Protein 1XWA (pdb70)

Organism: Drosophila melanogaster (NCBI:txid7227)

GO terms:
  GO:0005634 nucleus (C, IDA)
  GO:0015038 glutathione disulfide oxidoreductase activity (F, IDA)
  GO:0006979 response to oxidative stress (P, IMP)
  GO:0008340 determination of adult lifespan (P, IMP)
  GO:0045454 cell redox homeostasis (P, IDA)
  GO:0015036 disulfide oxidoreductase activity (F, IDA)

Structure (mmCIF, N/CA/C/O backbone):
data_1XWA
#
_entry.id   1XWA
#
_cell.length_a   92.544
_cell.length_b   92.544
_cell.length_c   97.624
_cell.angle_alpha   90.00
_cell.angle_beta   90.00
_cell.angle_gamma   90.00
#
_symmetry.space_group_name_H-M   'P 41 21 2'
#
loop_
_entity.id
_entity.type
_entity.pdbx_description
1 polymer thioredoxin
2 non-polymer 'CADMIUM ION'
3 non-polymer 'CHLORIDE ION'
4 water water
#
loop_
_atom_site.group_PDB
_atom_site.id
_atom_site.type_symbol
_atom_site.label_atom_id
_atom_site.label_alt_id
_atom_site.label_comp_id
_atom_site.label_asym_id
_atom_site.label_entity_id
_atom_site.label_seq_id
_atom_site.pdbx_PDB_ins_code
_atom_site.Cartn_x
_atom_site.Cartn_y
_atom_site.Cartn_z
_atom_site.occupancy
_atom_site.B_iso_or_equiv
_atom_site.auth_seq_id
_atom_site.auth_comp_id
_atom_site.auth_asym_id
_atom_site.auth_atom_id
_atom_site.pdbx_PDB_model_num
ATOM 1 N N . ALA A 1 1 ? 57.266 4.675 43.045 1.00 67.51 -4 ALA A N 1
ATOM 2 C CA . ALA A 1 1 ? 58.625 4.097 43.247 1.00 66.80 -4 ALA A CA 1
ATOM 3 C C . ALA A 1 1 ? 59.486 4.261 42.007 1.00 67.74 -4 ALA A C 1
ATOM 4 O O . ALA A 1 1 ? 59.131 5.008 41.089 1.00 66.45 -4 ALA A O 1
ATOM 6 N N . ALA A 1 2 ? 60.612 3.548 41.980 1.00 68.24 -3 ALA A N 1
ATOM 7 C CA . ALA A 1 2 ? 61.536 3.638 40.860 1.00 68.05 -3 ALA A CA 1
ATOM 8 C C . ALA A 1 2 ? 61.835 5.122 40.732 1.00 68.02 -3 ALA A C 1
ATOM 9 O O . ALA A 1 2 ? 61.816 5.692 39.640 1.00 67.98 -3 ALA A O 1
ATOM 11 N N . ALA A 1 3 ? 62.103 5.724 41.888 1.00 68.51 -2 ALA A N 1
ATOM 12 C CA . ALA A 1 3 ? 62.371 7.147 42.034 1.00 68.20 -2 ALA A CA 1
ATOM 13 C C . ALA A 1 3 ? 63.329 7.792 41.050 1.00 68.48 -2 ALA A C 1
ATOM 14 O O . ALA A 1 3 ? 63.907 7.138 40.179 1.00 68.96 -2 ALA A O 1
ATOM 16 N N . ALA A 1 4 ? 63.493 9.099 41.241 1.00 69.10 -1 ALA A N 1
ATOM 17 C CA . ALA A 1 4 ? 64.340 9.945 40.412 1.00 69.02 -1 ALA A CA 1
ATOM 18 C C . ALA A 1 4 ? 63.506 10.376 39.221 1.00 68.50 -1 ALA A C 1
ATOM 19 O O . ALA A 1 4 ? 62.776 11.369 39.286 1.00 68.52 -1 ALA A O 1
ATOM 21 N N . ALA A 1 5 ? 63.616 9.591 38.154 1.00 68.05 0 ALA A N 1
ATOM 22 C CA . ALA A 1 5 ? 62.921 9.803 36.892 1.00 67.32 0 ALA A CA 1
ATOM 23 C C . ALA A 1 5 ? 63.944 9.770 35.770 1.00 66.59 0 ALA A C 1
ATOM 24 O O . ALA A 1 5 ? 64.997 10.408 35.858 1.00 68.43 0 ALA A O 1
ATOM 26 N N . MET A 1 6 ? 63.651 8.985 34.739 1.00 64.28 1 MET A N 1
ATOM 27 C CA . MET A 1 6 ? 64.505 8.921 33.565 1.00 61.59 1 MET A CA 1
ATOM 28 C C . MET A 1 6 ? 63.689 9.742 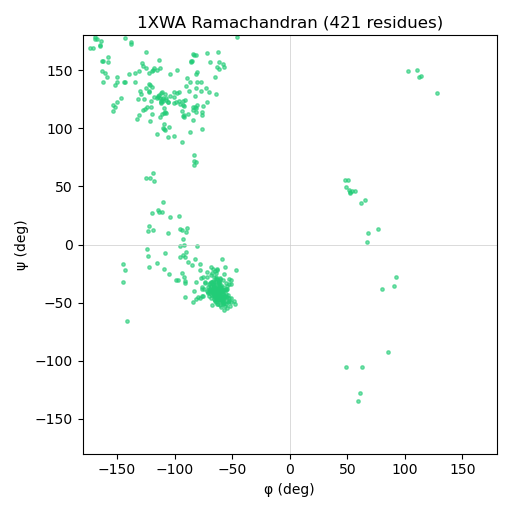32.585 1.00 57.65 1 MET A C 1
ATOM 29 O O . MET A 1 6 ? 63.792 9.593 31.368 1.00 59.70 1 MET A O 1
ATOM 34 N N . VAL A 1 7 ? 62.855 10.604 33.159 1.00 52.04 2 VAL A N 1
ATOM 35 C CA . VAL A 1 7 ? 61.981 11.488 32.410 1.00 48.48 2 VAL A CA 1
ATOM 36 C C . VAL A 1 7 ? 62.724 12.770 32.061 1.00 46.66 2 VAL A C 1
ATOM 37 O O . VAL A 1 7 ? 62.796 13.691 32.865 1.00 47.01 2 VAL A O 1
ATOM 41 N N . TYR A 1 8 ? 63.274 12.831 30.858 1.00 45.46 3 TYR A N 1
ATOM 42 C CA . TYR A 1 8 ? 64.004 14.016 30.436 1.00 44.99 3 TYR A CA 1
ATOM 43 C C . TYR A 1 8 ? 63.057 15.035 29.810 1.00 44.38 3 TYR A C 1
ATOM 44 O O . TYR A 1 8 ? 62.224 14.677 28.972 1.00 42.32 3 TYR A O 1
ATOM 53 N N . GLN A 1 9 ? 63.159 16.298 30.227 1.00 43.21 4 GLN A N 1
ATOM 54 C CA . GLN A 1 9 ? 62.303 17.334 29.651 1.00 45.60 4 GLN A CA 1
ATOM 55 C C . GLN A 1 9 ? 63.015 18.019 28.485 1.00 45.48 4 GLN A C 1
ATOM 56 O O . GLN A 1 9 ? 64.031 18.683 28.685 1.00 46.39 4 GLN A O 1
ATOM 62 N N . VAL A 1 10 ? 62.482 17.867 27.274 1.00 45.21 5 VAL A N 1
ATOM 63 C CA . VAL A 1 10 ? 63.101 18.479 26.101 1.00 47.41 5 VAL A CA 1
ATOM 64 C C . VAL A 1 10 ? 63.055 20.003 26.171 1.00 49.68 5 VAL A C 1
ATOM 65 O O . VAL A 1 10 ? 62.086 20.589 26.665 1.00 48.23 5 VAL A O 1
ATOM 69 N N . LYS A 1 11 ? 64.109 20.642 25.671 1.00 51.74 6 LYS A N 1
ATOM 70 C CA . LYS A 1 11 ? 64.197 22.098 25.696 1.00 53.60 6 LYS A CA 1
ATOM 71 C C . LYS A 1 11 ? 63.651 22.783 24.451 1.00 53.82 6 LYS A C 1
ATOM 72 O O . LYS A 1 11 ? 63.192 23.922 24.521 1.00 53.89 6 LYS A O 1
ATOM 78 N N . ASP A 1 12 ? 63.705 22.097 23.315 1.00 54.78 7 ASP A N 1
ATOM 79 C CA . ASP A 1 12 ? 63.229 22.670 22.061 1.00 57.29 7 ASP A CA 1
ATOM 80 C C . ASP A 1 12 ? 63.032 21.561 21.045 1.00 57.77 7 ASP A C 1
ATOM 81 O O . ASP A 1 12 ? 63.376 20.409 21.308 1.00 58.63 7 ASP A O 1
ATOM 86 N N . LYS A 1 13 ? 62.507 21.918 19.875 1.00 58.61 8 LYS A N 1
ATOM 87 C CA . LYS A 1 13 ? 62.260 20.943 18.818 1.00 59.48 8 LYS A CA 1
ATOM 88 C C . LYS A 1 13 ? 63.545 20.276 18.342 1.00 58.29 8 LYS A C 1
ATOM 89 O O . LYS A 1 13 ? 63.558 19.077 18.064 1.00 58.05 8 LYS A O 1
ATOM 95 N N . ALA A 1 14 ? 64.627 21.044 18.251 1.00 57.44 9 ALA A N 1
ATOM 96 C CA . ALA A 1 14 ? 65.903 20.479 17.822 1.00 56.38 9 ALA A CA 1
ATOM 97 C C . ALA A 1 14 ? 66.359 19.487 18.884 1.00 55.12 9 ALA A C 1
ATOM 98 O O . ALA A 1 14 ? 66.836 18.396 18.569 1.00 55.94 9 ALA A O 1
ATOM 100 N N . ASP A 1 15 ? 66.202 19.874 20.146 1.00 53.20 10 ASP A N 1
ATOM 101 C CA . ASP A 1 15 ? 66.582 19.017 21.267 1.00 51.23 10 ASP A CA 1
ATOM 102 C C . ASP A 1 15 ? 65.744 17.732 21.245 1.00 50.05 10 ASP A C 1
ATOM 103 O O . ASP A 1 15 ? 66.249 16.639 21.525 1.00 48.76 10 ASP A O 1
ATOM 108 N N . LEU A 1 16 ? 64.467 17.861 20.898 1.00 50.16 11 LEU A N 1
ATOM 109 C CA . LEU A 1 16 ? 63.592 16.698 20.815 1.00 50.29 11 LEU A CA 1
ATOM 110 C C . LEU A 1 16 ? 64.108 15.784 19.705 1.00 52.24 11 LEU A C 1
ATOM 111 O O . LEU A 1 16 ? 64.269 14.577 19.903 1.00 51.69 11 LEU A O 1
ATOM 116 N N . ASP A 1 17 ? 64.371 16.368 18.538 1.00 54.93 12 ASP A N 1
ATOM 117 C CA . ASP A 1 17 ? 64.878 15.602 17.404 1.00 56.52 12 ASP A CA 1
ATOM 118 C C . ASP A 1 17 ? 66.121 14.816 17.808 1.00 55.50 12 ASP A C 1
ATOM 119 O O . ASP A 1 17 ? 66.257 13.639 17.472 1.00 56.54 12 ASP A O 1
ATOM 124 N N . GLY A 1 18 ? 67.020 15.464 18.542 1.00 54.15 13 GLY A N 1
ATOM 125 C CA . GLY A 1 18 ? 68.231 14.792 18.981 1.00 53.14 13 GLY A CA 1
ATOM 126 C C . GLY A 1 18 ? 67.938 13.693 19.984 1.00 53.00 13 GLY A C 1
ATOM 127 O O . GLY A 1 18 ? 68.635 12.677 20.042 1.00 52.50 13 GLY A O 1
ATOM 128 N N . GLN A 1 19 ? 66.896 13.901 20.780 1.00 51.90 14 GLN A N 1
ATOM 129 C CA . GLN A 1 19 ? 66.496 12.931 21.788 1.00 49.61 14 GLN A CA 1
ATOM 130 C C . GLN A 1 19 ? 65.930 11.692 21.101 1.00 47.59 14 GLN A C 1
ATOM 131 O O . GLN A 1 19 ? 66.186 10.557 21.515 1.00 46.38 14 GLN A O 1
ATOM 137 N N . LEU A 1 20 ? 65.158 11.915 20.045 1.00 46.27 15 LEU A N 1
ATOM 138 C CA . LEU A 1 20 ? 64.556 10.819 19.307 1.00 47.14 15 LEU A CA 1
ATOM 139 C C . LEU A 1 20 ? 65.625 9.928 18.676 1.00 49.11 15 LEU A C 1
ATOM 140 O O . LEU A 1 20 ? 65.536 8.696 18.742 1.00 48.74 15 LEU A O 1
ATOM 145 N N . THR A 1 21 ? 66.642 10.537 18.076 1.00 49.32 16 THR A N 1
ATOM 146 C CA . THR A 1 21 ? 67.698 9.748 17.455 1.00 51.13 16 THR A CA 1
ATOM 147 C C . THR A 1 21 ? 68.419 8.919 18.514 1.00 52.31 16 THR A C 1
ATOM 148 O O . THR A 1 21 ? 68.713 7.744 18.290 1.00 53.02 16 THR A O 1
ATOM 152 N N . LYS A 1 22 ? 68.690 9.518 19.673 1.00 52.41 17 LYS A N 1
ATOM 153 C CA . LYS A 1 22 ? 69.366 8.789 20.740 1.00 53.19 17 LYS A CA 1
ATOM 154 C C . LYS A 1 22 ? 68.516 7.620 21.219 1.00 52.22 17 LYS A C 1
ATOM 155 O O . LYS A 1 22 ? 69.049 6.605 21.670 1.00 49.66 17 LYS A O 1
ATOM 161 N N . ALA A 1 23 ? 67.196 7.772 21.123 1.00 51.58 18 ALA A N 1
ATOM 162 C CA . ALA A 1 23 ? 66.267 6.727 21.544 1.00 52.37 18 ALA A CA 1
ATOM 163 C C . ALA A 1 23 ? 66.463 5.495 20.670 1.00 53.94 18 ALA A C 1
ATOM 164 O O . ALA A 1 23 ? 66.150 4.375 21.076 1.00 53.70 18 ALA A O 1
ATOM 166 N N . SER A 1 24 ? 66.975 5.722 19.463 1.00 55.95 19 SER A N 1
ATOM 167 C CA . SER A 1 24 ? 67.253 4.652 18.513 1.00 57.41 19 SER A CA 1
ATOM 168 C C . SER A 1 24 ? 66.011 3.892 18.075 1.00 56.00 19 SER A C 1
ATOM 169 O O . SER A 1 24 ? 65.220 4.391 17.279 1.00 56.78 19 SER A O 1
ATOM 172 N N . GLY A 1 25 ? 65.850 2.678 18.590 1.00 54.85 20 GLY A N 1
ATOM 173 C CA . GLY A 1 25 ? 64.696 1.878 18.227 1.00 52.46 20 GLY A CA 1
ATOM 174 C C . GLY A 1 25 ? 63.691 1.760 19.356 1.00 50.62 20 GLY A C 1
ATOM 175 O O . GLY A 1 25 ? 62.596 1.232 19.160 1.00 49.00 20 GLY A O 1
ATOM 176 N N . LYS A 1 26 ? 64.067 2.258 20.533 1.00 47.62 21 LYS A N 1
ATOM 177 C CA . LYS A 1 26 ? 63.215 2.212 21.718 1.00 43.79 21 LYS A CA 1
ATOM 178 C C . LYS A 1 26 ? 61.896 2.966 21.551 1.00 40.15 21 LYS A C 1
ATOM 179 O O . LYS A 1 26 ? 61.800 3.926 20.790 1.00 37.94 21 LYS A O 1
ATOM 185 N N . LEU A 1 27 ? 60.875 2.514 22.270 1.00 37.10 22 LEU A N 1
ATOM 186 C CA . LEU A 1 27 ? 59.577 3.173 22.219 1.00 35.16 22 LEU A CA 1
ATOM 187 C C . LEU A 1 27 ? 59.742 4.512 22.931 1.00 35.02 22 LEU A C 1
ATOM 188 O O . LEU A 1 27 ? 60.302 4.566 24.030 1.00 36.55 22 LEU A O 1
ATOM 193 N N . VAL A 1 28 ? 59.279 5.586 22.299 1.00 32.56 23 VAL A N 1
ATOM 194 C CA . VAL A 1 28 ? 59.369 6.908 22.897 1.00 32.89 23 VAL A CA 1
ATOM 195 C C . VAL A 1 28 ? 57.983 7.375 23.338 1.00 30.44 23 VAL A C 1
ATOM 196 O O . VAL A 1 28 ? 57.020 7.290 22.589 1.00 28.98 23 VAL A O 1
ATOM 200 N N . VAL A 1 29 ? 57.881 7.827 24.580 1.00 27.93 24 VAL A N 1
ATOM 201 C CA . VAL A 1 29 ? 56.608 8.323 25.093 1.00 27.78 24 VAL A CA 1
ATOM 202 C C . VAL A 1 29 ? 56.748 9.835 25.226 1.00 25.12 24 VAL A C 1
ATOM 203 O O . VAL A 1 29 ? 57.547 10.307 26.037 1.00 29.05 24 VAL A O 1
ATOM 207 N N . LEU A 1 30 ? 56.016 10.594 24.423 1.00 25.67 25 LEU A N 1
ATOM 208 C CA . LEU A 1 30 ? 56.065 12.038 24.545 1.00 28.78 25 LEU A CA 1
ATOM 209 C C . LEU A 1 30 ? 54.928 12.396 25.502 1.00 31.42 25 LEU A C 1
ATOM 210 O O . LEU A 1 30 ? 53.766 12.088 25.238 1.00 28.71 25 LEU A O 1
ATOM 215 N N . ASP A 1 31 ? 55.276 13.022 26.621 1.00 28.97 26 ASP A N 1
ATOM 216 C CA . ASP A 1 31 ? 54.293 13.421 27.613 1.00 29.32 26 ASP A CA 1
ATOM 217 C C . ASP A 1 31 ? 54.142 14.942 27.607 1.00 30.09 26 ASP A C 1
ATOM 218 O O . ASP A 1 31 ? 55.014 15.657 28.103 1.00 29.93 26 ASP A O 1
ATOM 223 N N . PHE A 1 32 ? 53.051 15.424 27.013 1.00 26.65 27 PHE A N 1
ATOM 224 C CA . PHE A 1 32 ? 52.760 16.850 26.948 1.00 29.64 27 PHE A CA 1
ATOM 225 C C . PHE A 1 32 ? 52.142 17.235 28.288 1.00 29.98 27 PHE A C 1
ATOM 226 O O . PHE A 1 32 ? 51.044 16.801 28.631 1.00 30.61 27 PHE A O 1
ATOM 234 N N . PHE A 1 33 ? 52.885 18.071 29.010 1.00 28.68 28 PHE A N 1
ATOM 235 C CA . PHE A 1 33 ? 52.608 18.495 30.390 1.00 31.06 28 PHE A CA 1
ATOM 236 C C . PHE A 1 33 ? 52.524 20.016 30.587 1.00 30.31 28 PHE A C 1
ATOM 237 O O . PHE A 1 33 ? 52.932 20.790 29.727 1.00 27.25 28 PHE A O 1
ATOM 245 N N . ALA A 1 34 ? 51.986 20.429 31.731 1.00 29.87 29 ALA A N 1
ATOM 246 C CA . ALA A 1 34 ? 51.898 21.842 32.107 1.00 29.74 29 ALA A CA 1
ATOM 247 C C . ALA A 1 34 ? 51.923 21.805 33.624 1.00 30.26 29 ALA A C 1
ATOM 248 O O . ALA A 1 34 ? 51.268 20.955 34.226 1.00 25.90 29 ALA A O 1
ATOM 250 N N . THR A 1 35 ? 52.677 22.710 34.245 1.00 30.47 30 THR A N 1
ATOM 251 C CA . THR A 1 35 ? 52.788 22.747 35.704 1.00 31.09 30 THR A CA 1
ATOM 252 C C . THR A 1 35 ? 51.501 23.156 36.389 1.00 32.21 30 THR A C 1
ATOM 253 O O . THR A 1 35 ? 51.324 22.900 37.585 1.00 34.12 30 THR A O 1
ATOM 257 N N . TRP A 1 36 ? 50.610 23.797 35.636 1.00 32.24 31 TRP A N 1
ATOM 258 C CA . TRP A 1 36 ? 49.322 24.246 36.163 1.00 31.53 31 TRP A CA 1
ATOM 259 C C . TRP A 1 36 ? 48.205 23.235 35.891 1.00 33.07 31 TRP A C 1
ATOM 260 O O . TRP A 1 36 ? 47.055 23.453 36.281 1.00 31.19 31 TRP A O 1
ATOM 271 N N . CYS A 1 37 ? 48.548 22.140 35.217 1.00 31.13 32 CYS A N 1
ATOM 272 C CA . CYS A 1 37 ? 47.568 21.121 34.866 1.00 30.64 32 CYS A CA 1
ATOM 273 C C . CYS A 1 37 ? 47.472 20.020 35.920 1.00 27.91 32 CYS A C 1
ATOM 274 O O . CYS A 1 37 ? 48.409 19.247 36.131 1.00 27.50 32 CYS A O 1
ATOM 277 N N . GLY A 1 38 ? 46.329 19.994 36.607 1.00 29.44 33 GLY A N 1
ATOM 278 C CA . GLY A 1 38 ? 46.081 19.015 37.655 1.00 25.87 33 GLY A CA 1
ATOM 279 C C . GLY A 1 38 ? 46.249 17.569 37.225 1.00 22.40 33 GLY A C 1
ATOM 280 O O . GLY A 1 38 ? 46.997 16.829 37.855 1.00 25.68 33 GLY A O 1
ATOM 281 N N . PRO A 1 39 ? 45.557 17.129 36.160 1.00 24.62 34 PRO A N 1
ATOM 282 C CA . PRO A 1 39 ? 45.709 15.737 35.728 1.00 23.53 34 PRO A CA 1
ATOM 283 C C . PRO A 1 39 ? 47.149 15.394 35.316 1.00 24.28 34 PRO A C 1
ATOM 284 O O . PRO A 1 39 ? 47.617 14.268 35.516 1.00 23.97 34 PRO A O 1
ATOM 288 N N . CYS A 1 40 ? 47.868 16.366 34.764 1.00 25.35 35 CYS A N 1
ATOM 289 C CA . CYS A 1 40 ? 49.239 16.119 34.359 1.00 26.10 35 CYS A CA 1
ATOM 290 C C . CYS A 1 40 ? 50.117 15.780 35.566 1.00 29.52 35 CYS A C 1
ATOM 291 O O . CYS A 1 40 ? 50.924 14.848 35.519 1.00 28.52 35 CYS A O 1
ATOM 294 N N . LYS A 1 41 ? 49.965 16.531 36.655 1.00 29.69 36 LYS A N 1
ATOM 295 C CA . LYS A 1 41 ? 50.752 16.275 37.858 1.00 30.88 36 LYS A CA 1
ATOM 296 C C . LYS A 1 41 ? 50.357 14.951 38.508 1.00 31.34 36 LYS A C 1
ATOM 297 O O . LYS A 1 41 ? 51.198 14.227 39.042 1.00 30.13 36 LYS A O 1
ATOM 303 N N . MET A 1 42 ? 49.075 14.624 38.438 1.00 28.62 37 MET A N 1
ATOM 304 C CA . MET A 1 42 ? 48.593 13.385 39.022 1.00 29.79 37 MET A CA 1
ATOM 305 C C . MET A 1 42 ? 49.173 12.145 38.343 1.00 28.57 37 MET A C 1
ATOM 306 O O . MET A 1 42 ? 49.343 11.105 38.972 1.00 26.24 37 MET A O 1
ATOM 311 N N . ILE A 1 43 ? 49.489 12.251 37.059 1.00 26.61 38 ILE A N 1
ATOM 312 C CA . ILE A 1 43 ? 50.034 11.107 36.332 1.00 26.67 38 ILE A CA 1
ATOM 313 C C . ILE A 1 43 ? 51.566 11.043 36.368 1.00 26.25 38 ILE A C 1
ATOM 314 O O . ILE A 1 43 ? 52.149 10.028 35.999 1.00 25.22 38 ILE A O 1
ATOM 319 N N . SER A 1 44 ? 52.216 12.111 36.833 1.00 26.54 39 SER A N 1
ATOM 320 C CA . SER A 1 44 ? 53.685 12.150 36.895 1.00 28.18 39 SER A CA 1
ATOM 321 C C . SER A 1 44 ? 54.382 11.000 37.615 1.00 28.62 39 SER A C 1
ATOM 322 O O . SER A 1 44 ? 55.371 10.462 37.115 1.00 26.15 39 SER A O 1
ATOM 325 N N . PRO A 1 45 ? 53.899 10.615 38.805 1.00 27.90 40 PRO A N 1
ATOM 326 C CA . PRO A 1 45 ? 54.562 9.512 39.501 1.00 27.25 40 PRO A CA 1
ATOM 327 C C . PRO A 1 45 ? 54.498 8.220 38.692 1.00 27.41 40 PRO A C 1
ATOM 328 O O . PRO A 1 45 ? 55.400 7.391 38.766 1.00 25.22 40 PRO A O 1
ATOM 332 N N . LYS A 1 46 ? 53.417 8.046 37.937 1.00 25.86 41 LYS A N 1
ATOM 333 C CA . LYS A 1 46 ? 53.250 6.856 37.106 1.00 26.71 41 LYS A CA 1
ATOM 334 C C . LYS A 1 46 ? 54.332 6.852 36.019 1.00 27.01 41 LYS A C 1
ATOM 335 O O . LYS A 1 46 ? 55.006 5.830 35.780 1.00 25.06 41 LYS A O 1
ATOM 341 N N . LEU A 1 47 ? 54.489 7.996 35.357 1.00 28.02 42 LEU A N 1
ATOM 342 C CA . LEU A 1 47 ? 55.506 8.132 34.323 1.00 29.98 42 LEU A CA 1
ATOM 343 C C . LEU A 1 47 ? 56.902 7.858 34.882 1.00 30.20 42 LEU A C 1
ATOM 344 O O . LEU A 1 47 ? 57.711 7.216 34.223 1.00 30.07 42 LEU A O 1
ATOM 349 N N . VAL A 1 48 ? 57.187 8.332 36.097 1.00 29.32 43 VAL A N 1
ATOM 350 C CA . VAL A 1 48 ? 58.495 8.095 36.701 1.00 30.30 43 VAL A CA 1
ATOM 351 C C . VAL A 1 48 ? 58.672 6.600 36.895 1.00 31.88 43 VAL A C 1
ATOM 352 O O . VAL A 1 48 ? 59.710 6.031 36.543 1.00 31.31 43 VAL A O 1
ATOM 356 N N . GLU A 1 49 ? 57.641 5.965 37.447 1.00 29.75 44 GLU A N 1
ATOM 357 C CA . GLU A 1 49 ? 57.662 4.529 37.674 1.00 28.27 44 GLU A CA 1
ATOM 358 C C . GLU A 1 49 ? 57.943 3.777 36.372 1.00 25.84 44 GLU A C 1
ATOM 359 O O . GLU A 1 49 ? 58.827 2.925 36.309 1.00 28.66 44 GLU A O 1
ATOM 365 N N . LEU A 1 50 ? 57.184 4.086 35.334 1.00 25.52 45 LEU A N 1
ATOM 366 C CA . LEU A 1 50 ? 57.355 3.407 34.049 1.00 27.81 45 LEU A CA 1
ATOM 367 C C . LEU A 1 50 ? 58.725 3.656 33.411 1.00 28.53 45 LEU A C 1
ATOM 368 O O . LEU A 1 50 ? 59.316 2.747 32.811 1.00 29.72 45 LEU A O 1
ATOM 373 N N . SER A 1 51 ? 59.236 4.877 33.543 1.00 29.93 46 SER A N 1
ATOM 374 C CA . SER A 1 51 ? 60.533 5.195 32.956 1.00 31.40 46 SER A CA 1
ATOM 375 C C . SER A 1 51 ? 61.603 4.255 33.499 1.00 32.99 46 SER A C 1
ATOM 376 O O . SER A 1 51 ? 62.470 3.801 32.756 1.00 33.43 46 SER A O 1
ATOM 379 N N . THR A 1 52 ? 61.528 3.950 34.792 1.00 33.20 47 THR A N 1
ATOM 380 C CA . THR A 1 52 ? 62.487 3.049 35.425 1.00 33.23 47 THR A CA 1
ATOM 381 C C . THR A 1 52 ? 62.229 1.585 35.092 1.00 34.17 47 THR A C 1
ATOM 382 O O . THR A 1 52 ? 63.161 0.831 34.801 1.00 31.92 47 THR A O 1
ATOM 386 N N . GLN A 1 53 ? 60.962 1.179 35.144 1.00 32.58 48 GLN A N 1
ATOM 387 C CA . GLN A 1 53 ? 60.590 -0.208 34.866 1.00 31.69 48 GLN A CA 1
ATOM 388 C C . GLN A 1 53 ? 60.969 -0.641 33.455 1.00 33.25 48 GLN A C 1
ATOM 389 O O . GLN A 1 53 ? 61.391 -1.776 33.223 1.00 32.34 48 GLN A O 1
ATOM 395 N N . PHE A 1 54 ? 60.824 0.270 32.510 1.00 31.48 49 PHE A N 1
ATOM 396 C CA . PHE A 1 54 ? 61.127 -0.050 31.127 1.00 34.16 49 PHE A CA 1
ATOM 397 C C . PHE A 1 54 ? 62.310 0.731 30.551 1.00 33.78 49 PHE A C 1
ATOM 398 O O . PHE A 1 54 ? 62.373 0.975 29.346 1.00 33.81 49 PHE A O 1
ATOM 406 N N . ALA A 1 55 ? 63.260 1.097 31.404 1.00 36.36 50 ALA A N 1
ATOM 407 C CA . ALA A 1 55 ? 64.418 1.865 30.957 1.00 39.49 50 ALA A CA 1
ATOM 408 C C . ALA A 1 55 ? 65.151 1.242 29.768 1.00 41.19 50 ALA A C 1
ATOM 409 O O . ALA A 1 55 ? 65.744 1.954 28.963 1.00 42.38 50 ALA A O 1
ATOM 411 N N . ASP A 1 56 ? 65.106 -0.081 29.651 1.00 43.12 51 ASP A N 1
ATOM 412 C CA . ASP A 1 56 ? 65.792 -0.759 28.555 1.00 46.81 51 ASP A CA 1
ATOM 413 C C . ASP A 1 56 ? 65.063 -0.695 27.215 1.00 46.31 51 ASP A C 1
ATOM 414 O O . ASP A 1 56 ? 65.690 -0.845 26.168 1.00 46.57 51 ASP A O 1
ATOM 419 N N . ASN A 1 57 ? 63.752 -0.469 27.233 1.00 43.19 52 ASN A N 1
ATOM 420 C CA . ASN A 1 57 ? 62.999 -0.422 25.985 1.00 39.58 52 ASN A CA 1
ATOM 421 C C . ASN A 1 57 ? 62.229 0.866 25.771 1.00 37.30 52 ASN A C 1
ATOM 422 O O . ASN A 1 57 ? 61.620 1.049 24.722 1.00 35.26 52 ASN A O 1
ATOM 427 N N . VAL A 1 58 ? 62.257 1.760 26.752 1.00 33.56 53 VAL A N 1
ATOM 428 C CA . VAL A 1 58 ? 61.498 2.994 26.654 1.00 31.17 53 VAL A CA 1
ATOM 429 C C . VAL A 1 58 ? 62.232 4.268 27.047 1.00 30.09 53 VAL A C 1
ATOM 430 O O . VAL A 1 58 ? 63.079 4.270 27.936 1.00 32.79 53 VAL A O 1
ATOM 434 N N . VAL A 1 59 ? 61.872 5.351 26.373 1.00 31.04 54 VAL A N 1
ATOM 435 C CA . VAL A 1 59 ? 62.417 6.660 26.656 1.00 32.11 54 VAL A CA 1
ATOM 436 C C . VAL A 1 59 ? 61.246 7.599 26.907 1.00 30.10 54 VAL A C 1
ATOM 437 O O . VAL A 1 59 ? 60.434 7.828 26.015 1.00 27.56 54 VAL A O 1
ATOM 441 N N . VAL A 1 60 ? 61.143 8.140 28.118 1.00 28.82 55 VAL A N 1
ATOM 442 C CA . VAL A 1 60 ? 60.062 9.075 28.398 1.00 27.71 55 VAL A CA 1
ATOM 443 C C . VAL A 1 60 ? 60.593 10.499 28.282 1.00 28.63 55 VAL A C 1
ATOM 444 O O . VAL A 1 60 ? 61.547 10.888 28.958 1.00 29.97 55 VAL A O 1
ATOM 448 N N . LEU A 1 61 ? 59.971 11.275 27.408 1.00 31.12 56 LEU A N 1
ATOM 449 C CA . LEU A 1 61 ? 60.369 12.654 27.182 1.00 33.72 56 LEU A CA 1
ATOM 450 C C . LEU A 1 61 ? 59.205 13.536 27.571 1.00 34.46 56 LEU A C 1
ATOM 451 O O . LEU A 1 61 ? 58.088 13.354 27.097 1.00 36.12 56 LEU A O 1
ATOM 456 N N . LYS A 1 62 ? 59.475 14.496 28.439 1.00 34.08 57 LYS A N 1
ATOM 457 C CA . LYS A 1 62 ? 58.448 15.407 28.913 1.00 34.41 57 LYS A CA 1
ATOM 458 C C . LYS A 1 62 ? 58.500 16.676 28.087 1.00 35.10 57 LYS A C 1
ATOM 459 O O . LYS A 1 62 ? 59.576 17.243 27.891 1.00 33.78 57 LYS A O 1
ATOM 465 N N . VAL A 1 63 ? 57.348 17.122 27.596 1.00 32.42 58 VAL A N 1
ATOM 466 C CA . VAL A 1 63 ? 57.298 18.347 26.808 1.00 33.46 58 VAL A CA 1
ATOM 467 C C . VAL A 1 63 ? 56.361 19.346 27.472 1.00 32.80 58 VAL A C 1
ATOM 468 O O . VAL A 1 63 ? 55.140 19.190 27.435 1.00 30.90 58 VAL A O 1
ATOM 472 N N . ASP A 1 64 ? 56.937 20.369 28.089 1.00 32.44 59 ASP A N 1
ATOM 473 C CA . ASP A 1 64 ? 56.136 21.399 28.741 1.00 33.94 59 ASP A CA 1
ATOM 474 C C . ASP A 1 64 ? 55.572 22.301 27.652 1.00 35.36 59 ASP A C 1
ATOM 475 O O . ASP A 1 64 ? 56.326 23.003 26.976 1.00 36.39 59 ASP A O 1
ATOM 480 N N . VAL A 1 65 ? 54.252 22.292 27.493 1.00 34.76 60 VAL A N 1
ATOM 481 C CA . VAL A 1 65 ? 53.589 23.088 26.463 1.00 37.08 60 VAL A CA 1
ATOM 482 C C . VAL A 1 65 ? 53.741 24.604 26.595 1.00 40.52 60 VAL A C 1
ATOM 483 O O . VAL A 1 65 ? 53.562 25.323 25.616 1.00 40.56 60 VAL A O 1
ATOM 487 N N . ASP A 1 66 ? 54.067 25.090 27.791 1.00 43.44 61 ASP A N 1
ATOM 488 C CA . ASP A 1 66 ? 54.234 26.530 27.988 1.00 47.28 61 ASP A CA 1
ATOM 489 C C . ASP A 1 66 ? 55.625 26.957 27.518 1.00 48.11 61 ASP A C 1
ATOM 490 O O . ASP A 1 66 ? 55.807 28.068 27.028 1.00 49.87 61 ASP A O 1
ATOM 495 N N . GLU A 1 67 ? 56.596 26.060 27.662 1.00 49.03 62 GLU A N 1
ATOM 496 C CA . GLU A 1 67 ? 57.975 26.328 27.260 1.00 49.49 62 GLU A CA 1
ATOM 497 C C . GLU A 1 67 ? 58.307 25.854 25.842 1.00 48.42 62 GLU A C 1
ATOM 498 O O . GLU A 1 67 ? 59.223 26.380 25.211 1.00 45.89 62 GLU A O 1
ATOM 504 N N . CYS A 1 68 ? 57.568 24.866 25.344 1.00 46.55 63 CYS A N 1
ATOM 505 C CA . CYS A 1 68 ? 57.795 24.336 24.002 1.00 45.17 63 CYS A CA 1
ATOM 506 C C . CYS A 1 68 ? 56.518 24.383 23.175 1.00 44.91 63 CYS A C 1
ATOM 507 O O . CYS A 1 68 ? 56.055 23.362 22.660 1.00 42.67 63 CYS A O 1
ATOM 510 N N . GLU A 1 69 ? 55.965 25.583 23.042 1.00 45.42 64 GLU A N 1
ATOM 511 C CA . GLU A 1 69 ? 54.732 25.807 22.297 1.00 46.79 64 GLU A CA 1
ATOM 512 C C . GLU A 1 69 ? 54.792 25.298 20.867 1.00 46.62 64 GLU A C 1
ATOM 513 O O . GLU A 1 69 ? 53.783 24.866 20.313 1.00 44.17 64 GLU A O 1
ATOM 519 N N . ASP A 1 70 ? 55.972 25.371 20.260 1.00 47.95 65 ASP A N 1
ATOM 520 C CA . ASP A 1 70 ? 56.139 24.907 18.891 1.00 48.17 65 ASP A CA 1
ATOM 521 C C . ASP A 1 70 ? 55.861 23.415 18.794 1.00 46.51 65 ASP A C 1
ATOM 522 O O . ASP A 1 70 ? 55.155 22.969 17.890 1.00 44.77 65 ASP A O 1
ATOM 527 N N . ILE A 1 71 ? 56.419 22.648 19.729 1.00 44.91 66 ILE A N 1
ATOM 528 C CA . ILE A 1 71 ? 56.231 21.200 19.743 1.00 41.71 66 ILE A CA 1
ATOM 529 C C . ILE A 1 71 ? 54.758 20.859 19.951 1.00 40.87 66 ILE A C 1
ATOM 530 O O . ILE A 1 71 ? 54.203 20.000 19.258 1.00 40.10 66 ILE A O 1
ATOM 535 N N . ALA A 1 72 ? 54.120 21.552 20.891 1.00 40.24 67 ALA A N 1
ATOM 536 C CA . ALA A 1 72 ? 52.706 21.328 21.185 1.00 39.70 67 ALA A CA 1
ATOM 537 C C . ALA A 1 72 ? 51.880 21.608 19.942 1.00 40.29 67 ALA A C 1
ATOM 538 O O . ALA A 1 72 ? 50.982 20.845 19.583 1.00 38.52 67 ALA A O 1
ATOM 540 N N . MET A 1 73 ? 52.193 22.718 19.285 1.00 41.66 68 MET A N 1
ATOM 541 C CA . MET A 1 73 ? 51.489 23.099 18.074 1.00 42.98 68 MET A CA 1
ATOM 542 C C . MET A 1 73 ? 51.726 22.025 17.007 1.00 42.45 68 MET A C 1
ATOM 543 O O . MET A 1 73 ? 50.782 21.561 16.357 1.00 41.56 68 MET A O 1
ATOM 548 N N . GLU A 1 74 ? 52.982 21.612 16.851 1.00 41.81 69 GLU A N 1
ATOM 549 C CA . GLU A 1 74 ? 53.335 20.585 15.875 1.00 41.75 69 GLU A CA 1
ATOM 550 C C . GLU A 1 74 ? 52.542 19.288 16.051 1.00 42.44 69 GLU A C 1
ATOM 551 O O . GLU A 1 74 ? 52.070 18.705 15.075 1.00 42.06 69 GLU A O 1
ATOM 557 N N . TYR A 1 75 ? 52.402 18.816 17.284 1.00 40.88 70 TYR A N 1
ATOM 558 C CA . TYR A 1 75 ? 51.648 17.587 17.507 1.00 39.35 70 TYR A CA 1
ATOM 559 C C . TYR A 1 75 ? 50.150 17.823 17.729 1.00 39.69 70 TYR A C 1
ATOM 560 O O . TYR A 1 75 ? 49.424 16.924 18.160 1.00 39.23 70 TYR A O 1
ATOM 569 N N . ASN A 1 76 ? 49.697 19.034 17.409 1.00 40.19 71 ASN A N 1
ATOM 570 C CA . ASN A 1 76 ? 48.293 19.421 17.532 1.00 40.86 71 ASN A CA 1
ATOM 571 C C . ASN A 1 76 ? 47.703 19.031 18.888 1.00 38.61 71 ASN A C 1
ATOM 572 O O . ASN A 1 76 ? 46.689 18.346 18.966 1.00 37.01 71 ASN A O 1
ATOM 577 N N . ILE A 1 77 ? 48.351 19.485 19.951 1.00 37.20 72 ILE A N 1
ATOM 578 C CA . ILE A 1 77 ? 47.912 19.204 21.311 1.00 34.48 72 ILE A CA 1
ATOM 579 C C . ILE A 1 77 ? 46.784 20.142 21.725 1.00 35.36 72 ILE A C 1
ATOM 580 O O . ILE A 1 77 ? 46.800 21.322 21.378 1.00 37.78 72 ILE A O 1
ATOM 585 N N . SER A 1 78 ? 45.788 19.617 22.435 1.00 34.69 73 SER A N 1
ATOM 586 C CA . SER A 1 78 ? 44.695 20.451 22.929 1.00 36.63 73 SER A CA 1
ATOM 587 C C . SER A 1 78 ? 44.226 19.945 24.293 1.00 37.48 73 SER A C 1
ATOM 588 O O . SER A 1 78 ? 43.800 20.729 25.134 1.00 36.93 73 SER A O 1
ATOM 591 N N . SER A 1 79 ? 44.314 18.637 24.515 1.00 39.41 74 SER A N 1
ATOM 592 C CA . SER A 1 79 ? 43.941 18.062 25.807 1.00 40.10 74 SER A CA 1
ATOM 593 C C . SER A 1 79 ? 45.207 17.869 26.632 1.00 38.53 74 SER A C 1
ATOM 594 O O . SER A 1 79 ? 46.280 17.644 26.079 1.00 38.47 74 SER A O 1
ATOM 597 N N . MET A 1 80 ? 45.078 17.958 27.951 1.00 37.59 75 MET A N 1
ATOM 598 C CA . MET A 1 80 ? 46.212 17.810 28.856 1.00 36.63 75 MET A CA 1
ATOM 599 C C . MET A 1 80 ? 45.876 16.848 29.999 1.00 34.57 75 MET A C 1
ATOM 600 O O . MET A 1 80 ? 44.902 17.047 30.718 1.00 35.86 75 MET A O 1
ATOM 605 N N . PRO A 1 81 ? 46.695 15.807 30.197 1.00 34.73 76 PRO A N 1
ATOM 606 C CA . PRO A 1 81 ? 47.892 15.496 29.403 1.00 28.07 76 PRO A CA 1
ATOM 607 C C . PRO A 1 81 ? 47.583 14.737 28.114 1.00 29.99 76 PRO A C 1
ATOM 608 O O . PRO A 1 81 ? 46.489 14.203 27.948 1.00 29.74 76 PRO A O 1
ATOM 612 N N . THR A 1 82 ? 48.539 14.729 27.191 1.00 26.82 77 THR A N 1
ATOM 613 C CA . THR A 1 82 ? 48.393 13.971 25.956 1.00 25.97 77 THR A CA 1
ATOM 614 C C . THR A 1 82 ? 49.665 13.158 25.797 1.00 26.16 77 THR A C 1
ATOM 615 O O . THR A 1 82 ? 50.786 13.665 25.970 1.00 26.31 77 THR A O 1
ATOM 619 N N . PHE A 1 83 ? 49.491 11.879 25.504 1.00 23.11 78 PHE A N 1
ATOM 620 C CA . PHE A 1 83 ? 50.634 11.006 25.308 1.00 23.88 78 PHE A CA 1
ATOM 621 C C . PHE A 1 83 ? 50.755 10.603 23.845 1.00 26.39 78 PHE A C 1
ATOM 622 O O . PHE A 1 83 ? 49.805 10.075 23.254 1.00 25.86 78 PHE A O 1
ATOM 630 N N . VAL A 1 84 ? 51.915 10.876 23.258 1.00 24.84 79 VAL A N 1
ATOM 631 C CA . VAL A 1 84 ? 52.160 10.476 21.875 1.00 28.18 79 VAL A CA 1
ATOM 632 C C . VAL A 1 84 ? 53.279 9.441 21.920 1.00 26.52 79 VAL A C 1
ATOM 633 O O . VAL A 1 84 ? 54.335 9.666 22.522 1.00 28.02 79 VAL A O 1
ATOM 637 N N . PHE A 1 85 ? 53.029 8.293 21.302 1.00 27.12 80 PHE A N 1
ATOM 638 C CA . PHE A 1 85 ? 53.994 7.204 21.297 1.00 27.95 80 PHE A CA 1
ATOM 639 C C . PHE A 1 85 ? 54.634 7.054 19.929 1.00 29.02 80 PHE A C 1
ATOM 640 O O . PHE A 1 85 ? 53.947 6.901 18.925 1.00 28.96 80 PHE A O 1
ATOM 648 N N . LEU A 1 86 ? 55.958 7.081 19.908 1.00 30.04 81 LEU A N 1
ATOM 649 C CA . LEU A 1 86 ? 56.684 6.976 18.654 1.00 34.14 81 LEU A CA 1
ATOM 650 C C . LEU A 1 86 ? 57.743 5.897 18.702 1.00 33.34 81 LEU A C 1
ATOM 651 O O . LEU A 1 86 ? 58.225 5.516 19.762 1.00 30.65 81 LEU A O 1
ATOM 656 N N . LYS A 1 87 ? 58.094 5.397 17.530 1.00 34.81 82 LYS A N 1
ATOM 657 C CA . LYS A 1 87 ? 59.130 4.396 17.416 1.00 38.28 82 LYS A CA 1
ATOM 658 C C . LYS A 1 87 ? 59.711 4.672 16.034 1.00 40.53 82 LYS A C 1
ATOM 659 O O . LYS A 1 87 ? 58.981 4.696 15.037 1.00 36.76 82 LYS A O 1
ATOM 665 N N . ASN A 1 88 ? 61.011 4.941 15.993 1.00 42.32 83 ASN A N 1
ATOM 666 C CA . ASN A 1 88 ? 61.690 5.248 14.740 1.00 45.72 83 ASN A CA 1
ATOM 667 C C . ASN A 1 88 ? 60.960 6.369 14.005 1.00 48.80 83 ASN A C 1
ATOM 668 O O . ASN A 1 88 ? 60.732 6.292 12.796 1.00 50.56 83 ASN A O 1
ATOM 673 N N . GLY A 1 89 ? 60.579 7.403 14.746 1.00 49.70 84 GLY A N 1
ATOM 674 C CA . GLY A 1 89 ? 59.894 8.529 14.140 1.00 51.30 84 GLY A CA 1
ATOM 675 C C . GLY A 1 89 ? 58.505 8.237 13.607 1.00 50.07 84 GLY A C 1
ATOM 676 O O . GLY A 1 89 ? 57.862 9.115 13.038 1.00 52.43 84 GLY A O 1
ATOM 677 N N . VAL A 1 90 ? 58.042 7.006 13.778 1.00 49.30 85 VAL A N 1
ATOM 678 C CA . VAL A 1 90 ? 56.709 6.632 13.320 1.00 46.67 85 VAL A CA 1
ATOM 679 C C . VAL A 1 90 ? 55.737 6.639 14.499 1.00 44.01 85 VAL A C 1
ATOM 680 O O . VAL A 1 90 ? 56.020 6.062 15.553 1.00 38.99 85 VAL A O 1
ATOM 684 N N . LYS A 1 91 ? 54.596 7.292 14.308 1.00 41.71 86 LYS A N 1
ATOM 685 C CA . LYS A 1 91 ? 53.589 7.379 15.350 1.00 41.16 86 LYS A CA 1
ATOM 686 C C . LYS A 1 91 ? 52.914 6.023 15.543 1.00 39.96 86 LYS A C 1
ATOM 687 O O . LYS A 1 91 ? 52.364 5.431 14.607 1.00 38.77 86 LYS A O 1
ATOM 693 N N . VAL A 1 92 ? 52.978 5.532 16.771 1.00 36.42 87 VAL A N 1
ATOM 694 C CA . VAL A 1 92 ? 52.399 4.246 17.129 1.00 35.13 87 VAL A CA 1
ATOM 695 C C . VAL A 1 92 ? 50.963 4.431 17.609 1.00 34.22 87 VAL A C 1
ATOM 696 O O . VAL A 1 92 ? 50.053 3.706 17.200 1.00 31.04 87 VAL A O 1
ATOM 700 N N . GLU A 1 93 ? 50.765 5.426 18.466 1.00 30.71 88 GLU A N 1
ATOM 701 C CA . GLU A 1 93 ? 49.450 5.681 19.027 1.00 30.64 88 GLU A CA 1
ATOM 702 C C . GLU A 1 93 ? 49.479 7.004 19.784 1.00 30.33 88 GLU A C 1
ATOM 703 O O . GLU A 1 93 ? 50.542 7.580 20.001 1.00 28.14 88 GLU A O 1
ATOM 709 N N . GLU A 1 94 ? 48.304 7.482 20.168 1.00 28.74 89 GLU A N 1
ATOM 710 C CA . GLU A 1 94 ? 48.187 8.717 20.927 1.00 29.98 89 GLU A CA 1
ATOM 711 C C . GLU A 1 94 ? 46.851 8.723 21.661 1.00 29.25 89 GLU A C 1
ATOM 712 O O . GLU A 1 94 ? 45.844 8.204 21.162 1.00 26.92 89 GLU A O 1
ATOM 718 N N . PHE A 1 95 ? 46.852 9.277 22.864 1.00 25.10 90 PHE A N 1
ATOM 719 C CA . PHE A 1 95 ? 45.620 9.422 23.625 1.00 27.62 90 PHE A CA 1
ATOM 720 C C . PHE A 1 95 ? 45.813 10.521 24.655 1.00 26.72 90 PHE A C 1
ATOM 721 O O . PHE A 1 95 ? 46.953 10.854 25.022 1.00 25.31 90 PHE A O 1
ATOM 729 N N . ALA A 1 96 ? 44.698 11.097 25.089 1.00 28.42 91 ALA A N 1
ATOM 730 C CA . ALA A 1 96 ? 44.701 12.168 26.072 1.00 27.12 91 ALA A CA 1
ATOM 731 C C . ALA A 1 96 ? 44.066 11.691 27.373 1.00 27.88 91 ALA A C 1
ATOM 732 O O . ALA A 1 96 ? 43.214 10.806 27.360 1.00 27.52 91 ALA A O 1
ATOM 734 N N . GLY A 1 97 ? 44.479 12.277 28.496 1.00 27.89 92 GLY A N 1
ATOM 735 C CA . GLY A 1 97 ? 43.910 11.881 29.773 1.00 28.40 92 GLY A CA 1
ATOM 736 C C . GLY A 1 97 ? 44.861 11.164 30.711 1.00 27.95 92 GLY A C 1
ATOM 737 O O . GLY A 1 97 ? 45.711 10.385 30.287 1.00 26.71 92 GLY A O 1
ATOM 738 N N . ALA A 1 98 ? 44.710 11.431 32.002 1.00 26.69 93 ALA A N 1
ATOM 739 C CA . ALA A 1 98 ? 45.554 10.809 33.017 1.00 27.23 93 ALA A CA 1
ATOM 740 C C . ALA A 1 98 ? 45.064 9.409 33.369 1.00 28.23 93 ALA A C 1
ATOM 741 O O . ALA A 1 98 ? 44.553 9.181 34.467 1.00 31.03 93 ALA A O 1
ATOM 743 N N . ASN A 1 99 ? 45.227 8.469 32.446 1.00 23.91 94 ASN A N 1
ATOM 744 C CA . ASN A 1 99 ? 44.787 7.094 32.661 1.00 22.48 94 ASN A CA 1
ATOM 745 C C . ASN A 1 99 ? 46.025 6.208 32.841 1.00 23.17 94 ASN A C 1
ATOM 746 O O . ASN A 1 99 ? 46.662 5.794 31.868 1.00 22.41 94 ASN A O 1
ATOM 751 N N . ALA A 1 100 ? 46.367 5.920 34.093 1.00 21.81 95 ALA A N 1
ATOM 752 C CA . ALA A 1 100 ? 47.552 5.115 34.390 1.00 23.81 95 ALA A CA 1
ATOM 753 C C . ALA A 1 100 ? 47.578 3.725 33.773 1.00 22.81 95 ALA A C 1
ATOM 754 O O . ALA A 1 100 ? 48.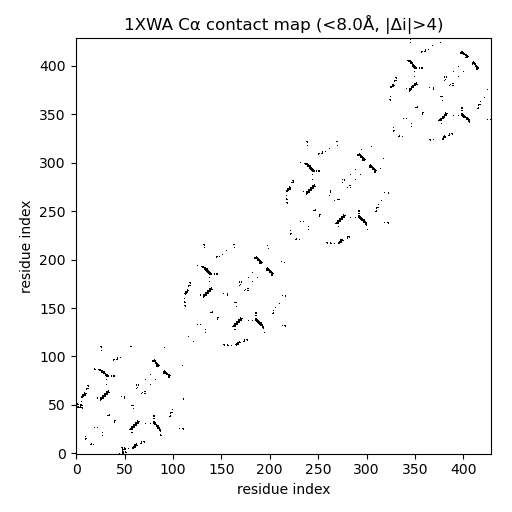611 3.291 33.255 1.00 23.70 95 ALA A O 1
ATOM 756 N N . LYS A 1 101 ? 46.463 3.009 33.862 1.00 23.65 96 LYS A N 1
ATOM 757 C CA . LYS A 1 101 ? 46.403 1.671 33.300 1.00 27.94 96 LYS A CA 1
ATOM 758 C C . LYS A 1 101 ? 46.585 1.697 31.797 1.00 26.12 96 LYS A C 1
ATOM 759 O O . LYS A 1 101 ? 47.279 0.855 31.250 1.00 27.90 96 LYS A O 1
ATOM 765 N N . ARG A 1 102 ? 45.937 2.642 31.125 1.00 24.15 97 ARG A N 1
ATOM 766 C CA . ARG A 1 102 ? 46.042 2.727 29.671 1.00 21.82 97 ARG A CA 1
ATOM 767 C C . ARG A 1 102 ? 47.481 3.019 29.233 1.00 24.41 97 ARG A C 1
ATOM 768 O O . ARG A 1 102 ? 47.990 2.426 28.261 1.00 24.09 97 ARG A O 1
ATOM 776 N N . LEU A 1 103 ? 48.140 3.923 29.957 1.00 23.34 98 LEU A N 1
ATOM 777 C CA . LEU A 1 103 ? 49.523 4.283 29.659 1.00 23.20 98 LEU A CA 1
ATOM 778 C C . LEU A 1 103 ? 50.428 3.046 29.706 1.00 24.12 98 LEU A C 1
ATOM 779 O O . LEU A 1 103 ? 51.213 2.820 28.785 1.00 24.77 98 LEU A O 1
ATOM 784 N N . GLU A 1 104 ? 50.335 2.272 30.789 1.00 23.31 99 GLU A N 1
ATOM 785 C CA . GLU A 1 104 ? 51.135 1.057 30.926 1.00 27.09 99 GLU A CA 1
ATOM 786 C C . GLU A 1 104 ? 50.796 0.030 29.839 1.00 25.84 99 GLU A C 1
ATOM 787 O O . GLU A 1 104 ? 51.696 -0.623 29.314 1.00 24.91 99 GLU A O 1
ATOM 793 N N . ASP A 1 105 ? 49.506 -0.109 29.526 1.00 27.03 100 ASP A N 1
ATOM 794 C CA . ASP A 1 105 ? 49.034 -1.035 28.491 1.00 27.48 100 ASP A CA 1
ATOM 795 C C . ASP A 1 105 ? 49.659 -0.685 27.146 1.00 25.27 100 ASP A C 1
ATOM 796 O O . ASP A 1 105 ? 50.131 -1.560 26.434 1.00 26.50 100 ASP A O 1
ATOM 801 N N . VAL A 1 106 ? 49.639 0.591 26.781 1.00 27.09 101 VAL A N 1
ATOM 802 C CA . VAL A 1 106 ? 50.204 0.988 25.491 1.00 29.51 101 VAL A CA 1
ATOM 803 C C . VAL A 1 106 ? 51.689 0.636 25.398 1.00 30.20 101 VAL A C 1
ATOM 804 O O . VAL A 1 106 ? 52.161 0.125 24.373 1.00 29.87 101 VAL A O 1
ATOM 808 N N . ILE A 1 107 ? 52.426 0.908 26.467 1.00 30.16 102 ILE A N 1
ATOM 809 C CA . ILE A 1 107 ? 53.851 0.602 26.490 1.00 28.90 102 ILE A CA 1
ATOM 810 C C . ILE A 1 107 ? 54.097 -0.905 26.430 1.00 30.12 102 ILE A C 1
ATOM 811 O O . ILE A 1 107 ? 54.930 -1.372 25.652 1.00 33.45 102 ILE A O 1
ATOM 816 N N . LYS A 1 108 ? 53.376 -1.672 27.238 1.00 28.57 103 LYS A N 1
ATOM 817 C CA . LYS A 1 108 ? 53.551 -3.116 27.228 1.00 32.18 103 LYS A CA 1
ATOM 818 C C . LYS A 1 108 ? 53.212 -3.729 25.885 1.00 33.62 103 LYS A C 1
ATOM 819 O O . LYS A 1 108 ? 53.843 -4.697 25.476 1.00 32.24 103 LYS A O 1
ATOM 825 N N . ALA A 1 109 ? 52.229 -3.163 25.190 1.00 34.18 104 ALA A N 1
ATOM 826 C CA . ALA A 1 109 ? 51.822 -3.705 23.897 1.00 36.91 104 ALA A CA 1
ATOM 827 C C . ALA A 1 109 ? 52.708 -3.236 22.757 1.00 38.88 104 ALA A C 1
ATOM 828 O O . ALA A 1 109 ? 52.651 -3.787 21.659 1.00 39.67 104 ALA A O 1
ATOM 830 N N . ASN A 1 110 ? 53.543 -2.237 23.008 1.00 40.05 105 ASN A N 1
ATOM 831 C CA . ASN A 1 110 ? 54.387 -1.730 21.942 1.00 44.77 105 ASN A CA 1
ATOM 832 C C . ASN A 1 110 ? 55.890 -1.804 22.131 1.00 47.51 105 ASN A C 1
ATOM 833 O O . ASN A 1 110 ? 56.629 -1.008 21.553 1.00 47.75 105 ASN A O 1
ATOM 838 N N . ILE A 1 111 ? 56.351 -2.759 22.927 1.00 51.68 106 ILE A N 1
ATOM 839 C CA . ILE A 1 111 ? 57.786 -2.919 23.121 1.00 57.03 106 ILE A CA 1
ATOM 840 C C . ILE A 1 111 ? 58.203 -4.318 22.676 1.00 60.36 106 ILE A C 1
ATOM 841 O O . ILE A 1 111 ? 57.305 -5.177 22.526 1.00 61.98 106 ILE A O 1
ATOM 847 N N . MET B 1 6 ? 18.756 57.906 30.601 1.00 71.98 1 MET B N 1
ATOM 848 C CA . MET B 1 6 ? 17.416 57.264 30.453 1.00 71.04 1 MET B CA 1
ATOM 849 C C . MET B 1 6 ? 16.518 58.028 29.482 1.00 68.44 1 MET B C 1
ATOM 850 O O . MET B 1 6 ? 16.600 57.836 28.267 1.00 69.49 1 MET B O 1
ATOM 855 N N . VAL B 1 7 ? 15.665 58.894 30.025 1.00 64.14 2 VAL B N 1
ATOM 856 C CA . VAL B 1 7 ? 14.745 59.680 29.210 1.00 58.30 2 VAL B CA 1
ATOM 857 C C . VAL B 1 7 ? 15.314 61.049 28.852 1.00 54.89 2 VAL B C 1
ATOM 858 O O . VAL B 1 7 ? 15.090 62.041 29.546 1.00 52.99 2 VAL B O 1
ATOM 862 N N . TYR B 1 8 ? 16.037 61.080 27.742 1.00 50.57 3 TYR B N 1
ATOM 863 C CA . TYR B 1 8 ? 16.661 62.284 27.232 1.00 47.38 3 TYR B CA 1
ATOM 864 C C . TYR B 1 8 ? 15.624 63.176 26.544 1.00 46.68 3 TYR B C 1
ATOM 865 O O . TYR B 1 8 ? 14.828 62.706 25.730 1.00 43.08 3 TYR B O 1
ATOM 874 N N . GLN B 1 9 ? 15.624 64.462 26.878 1.00 45.27 4 GLN B N 1
ATOM 875 C CA . GLN B 1 9 ? 14.686 65.386 26.254 1.00 46.70 4 GLN B CA 1
ATOM 876 C C . GLN B 1 9 ? 15.364 66.081 25.075 1.00 47.60 4 GLN B C 1
ATOM 877 O O . GLN B 1 9 ? 16.396 66.731 25.247 1.00 47.67 4 GLN B O 1
ATOM 883 N N . VAL B 1 10 ? 14.806 65.935 23.876 1.00 45.93 5 VAL B N 1
ATOM 884 C CA . VAL B 1 10 ? 15.405 66.590 22.717 1.00 48.79 5 VAL B CA 1
ATOM 885 C C . VAL B 1 10 ? 15.379 68.095 22.941 1.00 49.92 5 VAL B C 1
ATOM 886 O O . VAL B 1 10 ? 14.561 68.608 23.706 1.00 49.17 5 VAL B O 1
ATOM 890 N N . LYS B 1 11 ? 16.269 68.808 22.265 1.00 52.29 6 LYS B N 1
ATOM 891 C CA . LYS B 1 11 ? 16.329 70.254 22.418 1.00 54.18 6 LYS B CA 1
ATOM 892 C C . LYS B 1 11 ? 15.843 70.995 21.179 1.00 54.40 6 LYS B C 1
ATOM 893 O O . LYS B 1 11 ? 15.449 72.158 21.257 1.00 55.03 6 LYS B O 1
ATOM 899 N N . ASP B 1 12 ? 15.851 70.307 20.043 1.00 54.58 7 ASP B N 1
ATOM 900 C CA . ASP B 1 12 ? 15.435 70.905 18.784 1.00 55.29 7 ASP B CA 1
ATOM 901 C C . ASP B 1 12 ? 15.294 69.810 17.736 1.00 55.61 7 ASP B C 1
ATOM 902 O O . ASP B 1 12 ? 15.616 68.652 17.997 1.00 55.33 7 ASP B O 1
ATOM 907 N N . LYS B 1 13 ? 14.849 70.182 16.540 1.00 56.78 8 LYS B N 1
ATOM 908 C CA . LYS B 1 13 ? 14.678 69.202 15.474 1.00 58.27 8 LYS B CA 1
ATOM 909 C C . LYS B 1 13 ? 15.998 68.595 15.018 1.00 57.81 8 LYS B C 1
ATOM 910 O O . LYS B 1 13 ? 16.026 67.461 14.541 1.00 58.47 8 LYS B O 1
ATOM 916 N N . ALA B 1 14 ? 17.090 69.342 15.164 1.00 57.18 9 ALA B N 1
ATOM 917 C CA . ALA B 1 14 ? 18.400 68.841 14.756 1.00 56.28 9 ALA B CA 1
ATOM 918 C C . ALA B 1 14 ? 18.927 67.844 15.779 1.00 54.96 9 ALA B C 1
ATOM 919 O O . ALA B 1 14 ? 19.575 66.858 15.424 1.00 54.29 9 ALA B O 1
ATOM 921 N N . ASP B 1 15 ? 18.651 68.107 17.053 1.00 54.14 10 ASP B N 1
ATOM 922 C CA . ASP B 1 15 ? 19.081 67.214 18.119 1.00 52.59 10 ASP B CA 1
ATOM 923 C C . ASP B 1 15 ? 18.331 65.903 17.920 1.00 51.78 10 ASP B C 1
ATOM 924 O O . ASP B 1 15 ? 18.916 64.821 18.019 1.00 50.56 10 ASP B O 1
ATOM 929 N N . LEU B 1 16 ? 17.038 66.007 17.620 1.00 51.15 11 LEU B N 1
ATOM 930 C CA . LEU B 1 16 ? 16.219 64.823 17.386 1.00 51.49 11 LEU B CA 1
ATOM 931 C C . LEU B 1 16 ? 16.845 64.033 16.241 1.00 52.42 11 LEU B C 1
ATOM 932 O O . LEU B 1 16 ? 17.021 62.823 16.340 1.00 51.79 11 LEU B O 1
ATOM 937 N N . ASP B 1 17 ? 17.183 64.726 15.156 1.00 54.43 12 ASP B N 1
ATOM 938 C CA . ASP B 1 17 ? 17.801 64.071 14.005 1.00 57.46 12 ASP B CA 1
ATOM 939 C C . ASP B 1 17 ? 19.082 63.371 14.436 1.00 55.43 12 ASP B C 1
ATOM 940 O O . ASP B 1 17 ? 19.315 62.210 14.101 1.00 55.93 12 ASP B O 1
ATOM 945 N N . GLY B 1 18 ? 19.911 64.087 15.184 1.00 53.57 13 GLY B N 1
ATOM 946 C CA . GLY B 1 18 ? 21.154 63.511 15.651 1.00 52.53 13 GLY B CA 1
ATOM 947 C C . GLY B 1 18 ? 20.903 62.389 16.636 1.00 51.74 13 GLY B C 1
ATOM 948 O O . GLY B 1 18 ? 21.766 61.541 16.854 1.00 51.21 13 GLY B O 1
ATOM 949 N N . GLN B 1 19 ? 19.715 62.383 17.233 1.00 49.56 14 GLN B N 1
ATOM 950 C CA . GLN B 1 19 ? 19.361 61.357 18.205 1.00 48.45 14 GLN B CA 1
ATOM 951 C C . GLN B 1 19 ? 18.868 60.095 17.511 1.00 46.47 14 GLN B C 1
ATOM 952 O O . GLN B 1 19 ? 19.191 58.985 17.927 1.00 44.92 14 GLN B O 1
ATOM 958 N N . LEU B 1 20 ? 18.082 60.265 16.453 1.00 45.53 15 LEU B N 1
ATOM 959 C CA . LEU B 1 20 ? 17.573 59.119 15.719 1.00 47.75 15 LEU B CA 1
ATOM 960 C C . LEU B 1 20 ? 18.735 58.374 15.075 1.00 49.55 15 LEU B C 1
ATOM 961 O O . LEU B 1 20 ? 18.723 57.145 14.981 1.00 49.34 15 LEU B O 1
ATOM 966 N N . THR B 1 21 ? 19.750 59.119 14.649 1.00 51.67 16 THR B N 1
ATOM 967 C CA . THR B 1 21 ? 20.912 58.509 14.016 1.00 54.68 16 THR B CA 1
ATOM 968 C C . THR B 1 21 ? 21.685 57.623 14.990 1.00 53.08 16 THR B C 1
ATOM 969 O O . THR B 1 21 ? 22.069 56.506 14.646 1.00 53.61 16 THR B O 1
ATOM 973 N N . LYS B 1 22 ? 21.910 58.114 16.205 1.00 53.46 17 LYS B N 1
ATOM 974 C CA . LYS B 1 22 ? 22.635 57.327 17.196 1.00 53.32 17 LYS B CA 1
ATOM 975 C C . LYS B 1 22 ? 21.841 56.088 17.582 1.00 51.44 17 LYS B C 1
ATOM 976 O O . LYS B 1 22 ? 22.410 55.014 17.780 1.00 51.08 17 LYS B O 1
ATOM 982 N N . ALA B 1 23 ? 20.525 56.245 17.701 1.00 49.56 18 ALA B N 1
ATOM 983 C CA . ALA B 1 23 ? 19.650 55.133 18.063 1.00 49.43 18 ALA B CA 1
ATOM 984 C C . ALA B 1 23 ? 19.865 54.014 17.055 1.00 50.77 18 ALA B C 1
ATOM 985 O O . ALA B 1 23 ? 19.525 52.849 17.308 1.00 48.80 18 ALA B O 1
ATOM 987 N N . SER B 1 24 ? 20.429 54.397 15.911 1.00 51.91 19 SER B N 1
ATOM 988 C CA . SER B 1 24 ? 20.738 53.486 14.817 1.00 54.57 19 SER B CA 1
ATOM 989 C C . SER B 1 24 ? 19.568 52.585 14.446 1.00 53.92 19 SER B C 1
ATOM 990 O O . SER B 1 24 ? 18.605 53.037 13.825 1.00 55.22 19 SER B O 1
ATOM 993 N N . GLY B 1 25 ? 19.650 51.315 14.832 1.00 52.13 20 GLY B N 1
ATOM 994 C CA . GLY B 1 25 ? 18.588 50.382 14.502 1.00 49.45 20 GLY B CA 1
ATOM 995 C C . GLY B 1 25 ? 17.670 49.980 15.642 1.00 48.62 20 GLY B C 1
ATOM 996 O O . GLY B 1 25 ? 16.862 49.066 15.481 1.00 49.45 20 GLY B O 1
ATOM 997 N N . LYS B 1 26 ? 17.784 50.652 16.786 1.00 45.15 21 LYS B N 1
ATOM 998 C CA . LYS B 1 26 ? 16.945 50.344 17.942 1.00 42.28 21 LYS B CA 1
ATOM 999 C C . LYS B 1 26 ? 15.562 50.988 17.840 1.00 37.81 21 LYS B C 1
ATOM 1000 O O . LYS B 1 26 ? 15.351 51.910 17.058 1.00 36.67 21 LYS B O 1
ATOM 1006 N N . LEU B 1 27 ? 14.618 50.496 18.636 1.00 36.16 22 LEU B N 1
ATOM 1007 C CA . LEU B 1 27 ? 13.273 51.066 18.637 1.00 35.52 22 LEU B CA 1
ATOM 1008 C C . LEU B 1 27 ? 13.358 52.412 19.340 1.00 33.35 22 LEU B C 1
ATOM 1009 O O . LEU B 1 27 ? 13.991 52.527 20.391 1.00 34.47 22 LEU B O 1
ATOM 1014 N N . VAL B 1 28 ? 12.737 53.424 18.751 1.00 31.04 23 VAL B N 1
ATOM 1015 C CA . VAL B 1 28 ? 12.725 54.753 19.334 1.00 30.67 23 VAL B CA 1
ATOM 1016 C C . VAL B 1 28 ? 11.304 55.115 19.748 1.00 30.46 23 VAL B C 1
ATOM 1017 O O . VAL B 1 28 ? 10.366 54.997 18.966 1.00 30.68 23 VAL B O 1
ATOM 1021 N N . VAL B 1 29 ? 11.159 55.540 20.995 1.00 28.37 24 VAL B N 1
ATOM 1022 C CA . VAL B 1 29 ? 9.867 55.946 21.530 1.00 28.28 24 VAL B CA 1
ATOM 1023 C C . VAL B 1 29 ? 9.909 57.452 21.686 1.00 27.87 24 VAL B C 1
ATOM 1024 O O . VAL B 1 29 ? 10.692 57.963 22.485 1.00 31.43 24 VAL B O 1
ATOM 1028 N N . LEU B 1 30 ? 9.093 58.163 20.920 1.00 26.95 25 LEU B N 1
ATOM 1029 C CA . LEU B 1 30 ? 9.028 59.603 21.046 1.00 29.09 25 LEU B CA 1
ATOM 1030 C C . LEU B 1 30 ? 7.858 59.877 21.959 1.00 30.71 25 LEU B C 1
ATOM 1031 O O . LEU B 1 30 ? 6.734 59.440 21.687 1.00 29.04 25 LEU B O 1
ATOM 1036 N N . ASP B 1 31 ? 8.146 60.590 23.045 1.00 31.32 26 ASP B N 1
ATOM 1037 C CA . ASP B 1 31 ? 7.161 60.954 24.046 1.00 29.99 26 ASP B CA 1
ATOM 1038 C C . ASP B 1 31 ? 6.860 62.453 23.994 1.00 31.78 26 ASP B C 1
ATOM 1039 O O . ASP B 1 31 ? 7.633 63.268 24.510 1.00 32.33 26 ASP B O 1
ATOM 1044 N N . PHE B 1 32 ? 5.752 62.804 23.344 1.00 29.04 27 PHE B N 1
ATOM 1045 C CA . PHE B 1 32 ? 5.322 64.193 23.241 1.00 32.17 27 PHE B CA 1
ATOM 1046 C C . PHE B 1 32 ? 4.559 64.536 24.499 1.00 34.23 27 PHE B C 1
ATOM 1047 O O . PHE B 1 32 ? 3.526 63.932 24.799 1.00 36.00 27 PHE B O 1
ATOM 1055 N N . PHE B 1 33 ? 5.081 65.507 25.240 1.00 34.29 28 PHE B N 1
ATOM 1056 C CA . PHE B 1 33 ? 4.481 65.896 26.505 1.00 35.87 28 PHE B CA 1
ATOM 1057 C C . PHE B 1 33 ? 4.558 67.397 26.743 1.00 35.64 28 PHE B C 1
ATOM 1058 O O . PHE B 1 33 ? 5.132 68.142 25.941 1.00 33.83 28 PHE B O 1
ATOM 1066 N N . ALA B 1 34 ? 3.982 67.816 27.866 1.00 35.71 29 ALA B N 1
ATOM 1067 C CA . ALA B 1 34 ? 3.969 69.216 28.278 1.00 38.34 29 ALA B CA 1
ATOM 1068 C C . ALA B 1 34 ? 3.935 69.217 29.797 1.00 39.34 29 ALA B C 1
ATOM 1069 O O . ALA B 1 34 ? 3.306 68.352 30.406 1.00 37.75 29 ALA B O 1
ATOM 1071 N N . THR B 1 35 ? 4.612 70.188 30.404 1.00 41.35 30 THR B N 1
ATOM 1072 C CA . THR B 1 35 ? 4.690 70.286 31.859 1.00 43.57 30 THR B CA 1
ATOM 1073 C C . THR B 1 35 ? 3.354 70.560 32.536 1.00 42.20 30 THR B C 1
ATOM 1074 O O . THR B 1 35 ? 3.185 70.267 33.718 1.00 44.03 30 THR B O 1
ATOM 1078 N N . TRP B 1 36 ? 2.409 71.121 31.792 1.00 40.85 31 TRP B N 1
ATOM 1079 C CA . TRP B 1 36 ? 1.093 71.421 32.345 1.00 41.31 31 TRP B CA 1
ATOM 1080 C C . TRP B 1 36 ? 0.102 70.276 32.143 1.00 41.08 31 TRP B C 1
ATOM 1081 O O . TRP B 1 36 ? -1.053 70.368 32.560 1.00 40.62 31 TRP B O 1
ATOM 1092 N N . CYS B 1 37 ? 0.562 69.202 31.507 1.00 40.40 32 CYS B N 1
ATOM 1093 C CA . CYS B 1 37 ? -0.283 68.047 31.206 1.00 38.00 32 CYS B CA 1
ATOM 1094 C C . CYS B 1 37 ? -0.233 66.940 32.275 1.00 37.52 32 CYS B C 1
ATOM 1095 O O . CYS B 1 37 ? 0.782 66.254 32.438 1.00 36.08 32 CYS B O 1
ATOM 1098 N N . GLY B 1 38 ? -1.343 66.782 32.998 1.00 35.27 33 GLY B N 1
ATOM 1099 C CA . GLY B 1 38 ? -1.444 65.775 34.050 1.00 33.30 33 GLY B CA 1
ATOM 1100 C C . GLY B 1 38 ? -1.172 64.340 33.617 1.00 31.93 33 GLY B C 1
ATOM 1101 O O . GLY B 1 38 ? -0.366 63.646 34.227 1.00 28.58 33 GLY B O 1
ATOM 1102 N N . PRO B 1 39 ? -1.856 63.853 32.576 1.00 33.20 34 PRO B N 1
ATOM 1103 C CA . PRO B 1 39 ? -1.609 62.479 32.137 1.00 31.33 34 PRO B CA 1
ATOM 1104 C C . PRO B 1 39 ? -0.139 62.264 31.773 1.00 32.59 34 PRO B C 1
ATOM 1105 O O . PRO B 1 39 ? 0.397 61.173 31.937 1.00 30.47 34 PRO B O 1
ATOM 1109 N N . CYS B 1 40 ? 0.510 63.319 31.293 1.00 31.05 35 CYS B N 1
ATOM 1110 C CA . CYS B 1 40 ? 1.907 63.227 30.913 1.00 34.44 35 CYS B CA 1
ATOM 1111 C C . CYS B 1 40 ? 2.767 62.990 32.143 1.00 35.76 35 CYS B C 1
ATOM 1112 O O . CYS B 1 40 ? 3.707 62.188 32.122 1.00 34.93 35 CYS B O 1
ATOM 1115 N N . LYS B 1 41 ? 2.449 63.699 33.218 1.00 33.90 36 LYS B N 1
ATOM 1116 C CA . LYS B 1 41 ? 3.196 63.550 34.453 1.00 37.33 36 LYS B CA 1
ATOM 1117 C C . LYS B 1 41 ? 2.904 62.200 35.082 1.00 34.35 36 LYS B C 1
ATOM 1118 O O . LYS B 1 41 ? 3.782 61.589 35.673 1.00 33.94 36 LYS B O 1
ATOM 1124 N N . MET B 1 42 ? 1.678 61.719 34.922 1.00 34.20 37 MET B N 1
ATOM 1125 C CA . MET B 1 42 ? 1.310 60.434 35.490 1.00 34.52 37 MET B CA 1
ATOM 1126 C C . MET B 1 42 ? 2.006 59.233 34.830 1.00 31.91 37 MET B C 1
ATOM 1127 O O . MET B 1 42 ? 2.281 58.231 35.483 1.00 26.88 37 MET B O 1
ATOM 1132 N N . ILE B 1 43 ? 2.289 59.331 33.539 1.00 30.85 38 ILE B N 1
ATOM 1133 C CA . ILE B 1 43 ? 2.930 58.231 32.821 1.00 30.88 38 ILE B CA 1
ATOM 1134 C C . ILE B 1 43 ? 4.465 58.292 32.875 1.00 28.95 38 ILE B C 1
ATOM 1135 O O . ILE B 1 43 ? 5.154 57.311 32.571 1.00 26.17 38 ILE B O 1
ATOM 1140 N N . SER B 1 44 ? 5.000 59.442 33.273 1.00 29.40 39 SER B N 1
ATOM 1141 C CA . SER B 1 44 ? 6.451 59.625 33.347 1.00 30.84 39 SER B CA 1
ATOM 1142 C C . SER B 1 44 ? 7.214 58.498 34.060 1.00 30.49 39 SER B C 1
ATOM 1143 O O . SER B 1 44 ? 8.178 57.958 33.516 1.00 30.53 39 SER B O 1
ATOM 1146 N N . PRO B 1 45 ? 6.796 58.124 35.282 1.00 30.03 40 PRO B N 1
ATOM 1147 C CA . PRO B 1 45 ? 7.498 57.047 35.999 1.00 29.77 40 PRO B CA 1
ATOM 1148 C C . PRO B 1 45 ? 7.582 55.754 35.179 1.00 28.32 40 PRO B C 1
ATOM 1149 O O . PRO B 1 45 ? 8.582 55.032 35.215 1.00 26.59 40 PRO B O 1
ATOM 1153 N N . LYS B 1 46 ? 6.505 55.446 34.464 1.00 29.13 41 LYS B N 1
ATOM 1154 C CA . LYS B 1 46 ? 6.469 54.248 33.641 1.00 27.35 41 LYS B CA 1
ATOM 1155 C C . LYS B 1 46 ? 7.497 54.339 32.515 1.00 29.27 41 LYS B C 1
ATOM 1156 O O . LYS B 1 46 ? 8.177 53.357 32.202 1.00 28.01 41 LYS B O 1
ATOM 1162 N N . LEU B 1 47 ? 7.610 55.516 31.902 1.00 31.43 42 LEU B N 1
ATOM 1163 C CA . LEU B 1 47 ? 8.586 55.715 30.831 1.00 32.00 42 LEU B CA 1
ATOM 1164 C C . LEU B 1 47 ? 9.999 55.507 31.355 1.00 30.38 42 LEU B C 1
ATOM 1165 O O . LEU B 1 47 ? 10.837 54.910 30.685 1.00 29.97 42 LEU B O 1
ATOM 1170 N N . VAL B 1 48 ? 10.257 55.999 32.562 1.00 28.40 43 VAL B N 1
ATOM 1171 C CA . VAL B 1 48 ? 11.573 55.859 33.184 1.00 29.78 43 VAL B CA 1
ATOM 1172 C C . VAL B 1 48 ? 11.870 54.369 33.374 1.00 29.03 43 VAL B C 1
ATOM 1173 O O . VAL B 1 48 ? 12.921 53.873 32.973 1.00 27.99 43 VAL B O 1
ATOM 1177 N N . GLU B 1 49 ? 10.914 53.668 33.979 1.00 29.47 44 GLU B N 1
ATOM 1178 C CA . GLU B 1 49 ? 11.020 52.236 34.220 1.00 28.67 44 GLU B CA 1
ATOM 1179 C C . GLU B 1 49 ? 11.307 51.475 32.930 1.00 27.92 44 GLU B C 1
ATOM 1180 O O . GLU B 1 49 ? 12.167 50.596 32.903 1.00 27.75 44 GLU B O 1
ATOM 1186 N N . LEU B 1 50 ? 10.591 51.813 31.861 1.00 25.26 45 LEU B N 1
ATOM 1187 C CA . LEU B 1 50 ? 10.791 51.132 30.581 1.00 28.35 45 LEU B CA 1
ATOM 1188 C C . LEU B 1 50 ? 12.137 51.466 29.933 1.00 29.20 45 LEU B C 1
ATOM 1189 O O . LEU B 1 50 ? 12.791 50.583 29.359 1.00 30.35 45 LEU B O 1
ATOM 1194 N N . SER B 1 51 ? 12.557 52.725 30.023 1.00 30.11 46 SER B N 1
ATOM 1195 C CA . SER B 1 51 ? 13.826 53.126 29.418 1.00 32.25 46 SER B CA 1
ATOM 1196 C C . SER B 1 51 ? 14.980 52.368 30.057 1.00 32.70 46 SER B C 1
ATOM 1197 O O . SER B 1 51 ? 15.958 52.053 29.392 1.00 30.47 46 SER B O 1
ATOM 1200 N N . THR B 1 52 ? 14.857 52.064 31.347 1.00 33.34 47 THR B N 1
ATOM 1201 C CA . THR B 1 52 ? 15.895 51.332 32.065 1.00 33.72 47 THR B CA 1
ATOM 1202 C C . THR B 1 52 ? 15.808 49.848 31.769 1.00 33.84 47 THR B C 1
ATOM 1203 O O . THR B 1 52 ? 16.816 49.188 31.530 1.00 34.81 47 THR B O 1
ATOM 1207 N N . GLN B 1 53 ? 14.586 49.328 31.800 1.00 30.50 48 GLN B N 1
ATOM 1208 C CA . GLN B 1 53 ? 14.325 47.923 31.533 1.00 32.28 48 GLN B CA 1
ATOM 1209 C C . GLN B 1 53 ? 14.765 47.545 30.124 1.00 33.03 48 GLN B C 1
ATOM 1210 O O . GLN B 1 53 ? 15.320 46.469 29.897 1.00 31.49 48 GLN B O 1
ATOM 1216 N N . PHE B 1 54 ? 14.528 48.443 29.176 1.00 33.34 49 PHE B N 1
ATOM 1217 C CA . PHE B 1 54 ? 14.887 48.154 27.801 1.00 36.90 49 PHE B CA 1
ATOM 1218 C C . PHE B 1 54 ? 16.049 48.961 27.242 1.00 39.46 49 PHE B C 1
ATOM 1219 O O . PHE B 1 54 ? 16.047 49.345 26.068 1.00 39.69 49 PHE B O 1
ATOM 1227 N N . ALA B 1 55 ? 17.042 49.231 28.080 1.00 41.34 50 ALA B N 1
ATOM 1228 C CA . ALA B 1 55 ? 18.224 49.936 27.603 1.00 46.17 50 ALA B CA 1
ATOM 1229 C C . ALA B 1 55 ? 18.831 48.849 26.716 1.00 47.34 50 ALA B C 1
ATOM 1230 O O . ALA B 1 55 ? 18.531 47.673 26.905 1.00 49.81 50 ALA B O 1
ATOM 1232 N N . ASP B 1 56 ? 19.656 49.221 25.749 1.00 51.00 51 ASP B N 1
ATOM 1233 C CA . ASP B 1 56 ? 20.268 48.238 24.848 1.00 52.47 51 ASP B CA 1
ATOM 1234 C C . ASP B 1 56 ? 19.411 48.010 23.606 1.00 51.81 51 ASP B C 1
ATOM 1235 O O . ASP B 1 56 ? 19.941 47.794 22.515 1.00 51.89 51 ASP B O 1
ATOM 1240 N N . ASN B 1 57 ? 18.089 48.046 23.767 1.00 48.16 52 ASN B N 1
ATOM 1241 C CA . ASN B 1 57 ? 17.195 47.804 22.640 1.00 44.46 52 ASN B CA 1
ATOM 1242 C C . ASN B 1 57 ? 16.201 48.920 22.340 1.00 41.77 52 ASN B C 1
ATOM 1243 O O . ASN B 1 57 ? 15.527 48.891 21.308 1.00 38.85 52 ASN B O 1
ATOM 1248 N N . VAL B 1 58 ? 16.100 49.895 23.237 1.00 36.15 53 VAL B N 1
ATOM 1249 C CA . VAL B 1 58 ? 15.168 50.998 23.035 1.00 34.31 53 VAL B CA 1
ATOM 1250 C C . VAL B 1 58 ? 15.758 52.334 23.437 1.00 32.58 53 VAL B C 1
ATOM 1251 O O . VAL B 1 58 ? 16.546 52.423 24.373 1.00 33.44 53 VAL B O 1
ATOM 1255 N N . VAL B 1 59 ? 15.355 53.375 22.725 1.00 31.89 54 VAL B N 1
ATOM 1256 C CA . VAL B 1 59 ? 15.796 54.721 23.026 1.00 35.11 54 VAL B CA 1
ATOM 1257 C C . VAL B 1 59 ? 14.547 55.565 23.241 1.00 33.57 54 VAL B C 1
ATOM 1258 O O . VAL B 1 59 ? 13.719 55.705 22.342 1.00 31.23 54 VAL B O 1
ATOM 1262 N N . VAL B 1 60 ? 14.406 56.107 24.443 1.00 30.89 55 VAL B N 1
ATOM 1263 C CA . VAL B 1 60 ? 13.259 56.937 24.773 1.00 32.57 55 VAL B CA 1
ATOM 1264 C C . VAL B 1 60 ? 13.672 58.400 24.692 1.00 32.65 55 VAL B C 1
ATOM 1265 O O . VAL B 1 60 ? 14.657 58.813 25.303 1.00 30.85 55 VAL B O 1
ATOM 1269 N N . LEU B 1 61 ? 12.911 59.176 23.933 1.00 31.38 56 LEU B N 1
ATOM 1270 C CA . LEU B 1 61 ? 13.186 60.596 23.747 1.00 33.86 56 LEU B CA 1
ATOM 1271 C C . LEU B 1 61 ? 11.961 61.436 24.067 1.00 36.03 56 LEU B C 1
ATOM 1272 O O . LEU B 1 61 ? 10.887 61.232 23.499 1.00 37.16 56 LEU B O 1
ATOM 1277 N N . LYS B 1 62 ? 12.130 62.393 24.967 1.00 33.62 57 LYS B N 1
ATOM 1278 C CA . LYS B 1 62 ? 11.048 63.286 25.343 1.00 36.24 57 LYS B CA 1
ATOM 1279 C C . LYS B 1 62 ? 11.061 64.494 24.411 1.00 36.46 57 LYS B C 1
ATOM 1280 O O . LYS B 1 62 ? 12.120 64.973 24.025 1.00 3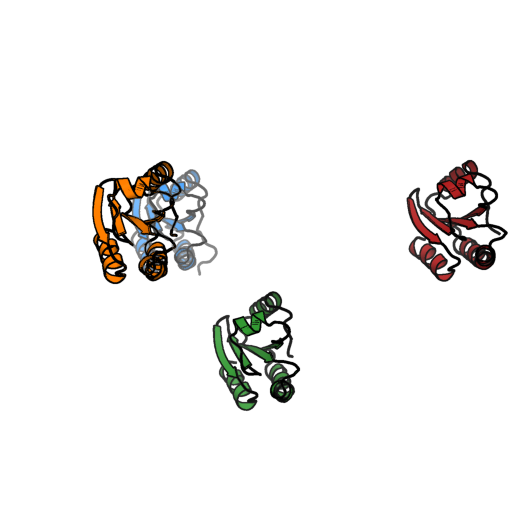6.25 57 LYS B O 1
ATOM 1286 N N . VAL B 1 63 ? 9.879 64.985 24.069 1.00 35.03 58 VAL B N 1
ATOM 1287 C CA . VAL B 1 63 ? 9.748 66.151 23.213 1.00 37.84 58 VAL B CA 1
ATOM 1288 C C . VAL B 1 63 ? 8.733 67.090 23.858 1.00 38.82 58 VAL B C 1
ATOM 1289 O O . VAL B 1 63 ? 7.529 66.807 23.875 1.00 35.39 58 VAL B O 1
ATOM 1293 N N . ASP B 1 64 ? 9.218 68.198 24.405 1.00 39.94 59 ASP B N 1
ATOM 1294 C CA . ASP B 1 64 ? 8.329 69.160 25.037 1.00 41.46 59 ASP B CA 1
ATOM 1295 C C . ASP B 1 64 ? 7.639 69.935 23.914 1.00 42.35 59 ASP B C 1
ATOM 1296 O O . ASP B 1 64 ? 8.276 70.689 23.186 1.00 42.13 59 ASP B O 1
ATOM 1301 N N . VAL B 1 65 ? 6.336 69.730 23.763 1.00 42.59 60 VAL B N 1
ATOM 1302 C CA . VAL B 1 65 ? 5.593 70.402 22.706 1.00 42.65 60 VAL B CA 1
ATOM 1303 C C . VAL B 1 65 ? 5.617 71.924 22.814 1.00 44.76 60 VAL B C 1
ATOM 1304 O O . VAL B 1 65 ? 5.512 72.607 21.802 1.00 44.11 60 VAL B O 1
ATOM 1308 N N . ASP B 1 66 ? 5.744 72.455 24.029 1.00 47.80 61 ASP B N 1
ATOM 1309 C CA . ASP B 1 66 ? 5.789 73.905 24.206 1.00 51.25 61 ASP B CA 1
ATOM 1310 C C . ASP B 1 66 ? 7.134 74.471 23.750 1.00 52.82 61 ASP B C 1
ATOM 1311 O O . ASP B 1 66 ? 7.205 75.595 23.254 1.00 54.02 61 ASP B O 1
ATOM 1316 N N . GLU B 1 67 ? 8.199 73.692 23.919 1.00 53.45 62 GLU B N 1
ATOM 1317 C CA . GLU B 1 67 ? 9.535 74.133 23.533 1.00 54.48 62 GLU B CA 1
ATOM 1318 C C . GLU B 1 67 ? 9.891 73.755 22.100 1.00 53.91 62 GLU B C 1
ATOM 1319 O O . GLU B 1 67 ? 10.639 74.471 21.434 1.00 52.77 62 GLU B O 1
ATOM 1325 N N . CYS B 1 68 ? 9.361 72.632 21.625 1.00 51.35 63 CYS B N 1
ATOM 1326 C CA . CYS B 1 68 ? 9.640 72.184 20.262 1.00 51.73 63 CYS B CA 1
ATOM 1327 C C . CYS B 1 68 ? 8.361 72.126 19.445 1.00 51.60 63 CYS B C 1
ATOM 1328 O O . CYS B 1 68 ? 8.024 71.091 18.865 1.00 48.86 63 CYS B O 1
ATOM 1331 N N . GLU B 1 69 ? 7.654 73.250 19.410 1.00 53.37 64 GLU B N 1
ATOM 1332 C CA . GLU B 1 69 ? 6.408 73.353 18.670 1.00 55.24 64 GLU B CA 1
ATOM 1333 C C . GLU B 1 69 ? 6.589 72.855 17.239 1.00 54.63 64 GLU B C 1
ATOM 1334 O O . GLU B 1 69 ? 5.659 72.315 16.637 1.00 53.91 64 GLU B O 1
ATOM 1340 N N . ASP B 1 70 ? 7.799 73.019 16.710 1.00 53.79 65 ASP B N 1
ATOM 1341 C CA . ASP B 1 70 ? 8.125 72.583 15.352 1.00 53.64 65 ASP B CA 1
ATOM 1342 C C . ASP B 1 70 ? 7.947 71.076 15.194 1.00 50.13 65 ASP B C 1
ATOM 1343 O O . ASP B 1 70 ? 7.272 70.607 14.275 1.00 50.01 65 ASP B O 1
ATOM 1348 N N . ILE B 1 71 ? 8.569 70.316 16.089 1.00 47.41 66 ILE B N 1
ATOM 1349 C CA . ILE B 1 71 ? 8.478 68.864 16.030 1.00 44.18 66 ILE B CA 1
ATOM 1350 C C . ILE B 1 71 ? 7.041 68.419 16.290 1.00 41.20 66 ILE B C 1
ATOM 1351 O O . ILE B 1 71 ? 6.541 67.506 15.636 1.00 39.45 66 ILE B O 1
ATOM 1356 N N . ALA B 1 72 ? 6.381 69.065 17.246 1.00 40.65 67 ALA B N 1
ATOM 1357 C CA . ALA B 1 72 ? 5.001 68.722 17.574 1.00 41.34 67 ALA B CA 1
ATOM 1358 C C . ALA B 1 72 ? 4.135 68.872 16.333 1.00 41.57 67 ALA B C 1
ATOM 1359 O O . ALA B 1 72 ? 3.281 68.030 16.032 1.00 40.63 67 ALA B O 1
ATOM 1361 N N . MET B 1 73 ? 4.368 69.953 15.604 1.00 44.09 68 MET B N 1
ATOM 1362 C CA . MET B 1 73 ? 3.618 70.226 14.387 1.00 45.43 68 MET B CA 1
ATOM 1363 C C . MET B 1 73 ? 3.969 69.194 13.325 1.00 44.67 68 MET B C 1
ATOM 1364 O O . MET B 1 73 ? 3.090 68.666 12.650 1.00 44.08 68 MET B O 1
ATOM 1369 N N . GLU B 1 74 ? 5.258 68.898 13.194 1.00 44.54 69 GLU B N 1
ATOM 1370 C CA . GLU B 1 74 ? 5.715 67.921 12.219 1.00 42.04 69 GLU B CA 1
ATOM 1371 C C . GLU B 1 74 ? 5.034 66.567 12.391 1.00 41.82 69 GLU B C 1
ATOM 1372 O O . GLU B 1 74 ? 4.651 65.923 11.415 1.00 40.87 69 GLU B O 1
ATOM 1378 N N . TYR B 1 75 ? 4.894 66.128 13.636 1.00 40.64 70 TYR B N 1
ATOM 1379 C CA . TYR B 1 75 ? 4.275 64.838 13.904 1.00 37.32 70 TYR B CA 1
ATOM 1380 C C . TYR B 1 75 ? 2.764 64.892 14.099 1.00 37.95 70 TYR B C 1
ATOM 1381 O O . TYR B 1 75 ? 2.159 63.909 14.521 1.00 37.07 70 TYR B O 1
ATOM 1390 N N . ASN B 1 76 ? 2.165 66.040 13.782 1.00 39.38 71 ASN B N 1
ATOM 1391 C CA . ASN B 1 76 ? 0.719 66.244 13.885 1.00 38.89 71 ASN B CA 1
ATOM 1392 C C . ASN B 1 76 ? 0.136 65.860 15.234 1.00 38.19 71 ASN B C 1
ATOM 1393 O O . ASN B 1 76 ? -0.899 65.194 15.314 1.00 36.09 71 ASN B O 1
ATOM 1398 N N . ILE B 1 77 ? 0.797 66.304 16.292 1.00 35.57 72 ILE B N 1
ATOM 1399 C CA . ILE B 1 77 ? 0.363 66.014 17.649 1.00 35.03 72 ILE B CA 1
ATOM 1400 C C . ILE B 1 77 ? -0.820 66.895 18.052 1.00 35.63 72 ILE B C 1
ATOM 1401 O O . ILE B 1 77 ? -0.867 68.076 17.713 1.00 34.25 72 ILE B O 1
ATOM 1406 N N . SER B 1 78 ? -1.783 66.317 18.759 1.00 33.80 73 SER B N 1
ATOM 1407 C CA . SER B 1 78 ? -2.932 67.088 19.221 1.00 38.02 73 SER B CA 1
ATOM 1408 C C . SER B 1 78 ? -3.392 66.581 20.587 1.00 38.27 73 SER B C 1
ATOM 1409 O O . SER B 1 78 ? -4.130 67.259 21.292 1.00 39.54 73 SER B O 1
ATOM 1412 N N . SER B 1 79 ? -2.954 65.385 20.959 1.00 40.08 74 SER B N 1
ATOM 1413 C CA . SER B 1 79 ? -3.323 64.826 22.251 1.00 41.67 74 SER B CA 1
ATOM 1414 C C . SER B 1 79 ? -2.050 64.604 23.052 1.00 42.07 74 SER B C 1
ATOM 1415 O O . SER B 1 79 ? -0.984 64.356 22.485 1.00 40.88 74 SER B O 1
ATOM 1418 N N . MET B 1 80 ? -2.171 64.698 24.373 1.00 42.38 75 MET B N 1
ATOM 1419 C CA . MET B 1 80 ? -1.035 64.562 25.278 1.00 41.04 75 MET B CA 1
ATOM 1420 C C . MET B 1 80 ? -1.334 63.564 26.386 1.00 37.82 75 MET B C 1
ATOM 1421 O O . MET B 1 80 ? -2.357 63.664 27.053 1.00 38.72 75 MET B O 1
ATOM 1426 N N . PRO B 1 81 ? -0.439 62.595 26.603 1.00 35.19 76 PRO B N 1
ATOM 1427 C CA . PRO B 1 81 ? 0.801 62.422 25.851 1.00 31.67 76 PRO B CA 1
ATOM 1428 C C . PRO B 1 81 ? 0.578 61.610 24.577 1.00 30.81 76 PRO B C 1
ATOM 1429 O O . PRO B 1 81 ? -0.410 60.882 24.458 1.00 29.96 76 PRO B O 1
ATOM 1433 N N . THR B 1 82 ? 1.481 61.758 23.614 1.00 28.19 77 THR B N 1
ATOM 1434 C CA . THR B 1 82 ? 1.397 60.954 22.399 1.00 27.97 77 THR B CA 1
ATOM 1435 C C . THR B 1 82 ? 2.722 60.242 22.244 1.00 23.77 77 THR B C 1
ATOM 1436 O O . THR B 1 82 ? 3.779 60.840 22.405 1.00 27.56 77 THR B O 1
ATOM 1440 N N . PHE B 1 83 ? 2.654 58.954 21.941 1.00 23.68 78 PHE B N 1
ATOM 1441 C CA . PHE B 1 83 ? 3.847 58.149 21.756 1.00 22.04 78 PHE B CA 1
ATOM 1442 C C . PHE B 1 83 ? 3.988 57.730 20.288 1.00 24.46 78 PHE B C 1
ATOM 1443 O O . PHE B 1 83 ? 3.072 57.134 19.701 1.00 25.51 78 PHE B O 1
ATOM 1451 N N . VAL B 1 84 ? 5.132 58.072 19.699 1.00 24.03 79 VAL B N 1
ATOM 1452 C CA . VAL B 1 84 ? 5.436 57.709 18.319 1.00 28.65 79 VAL B CA 1
ATOM 1453 C C . VAL B 1 84 ? 6.580 56.699 18.374 1.00 27.56 79 VAL B C 1
ATOM 1454 O O . VAL B 1 84 ? 7.580 56.918 19.059 1.00 27.02 79 VAL B O 1
ATOM 1458 N N . PHE B 1 85 ? 6.416 55.579 17.673 1.00 26.10 80 PHE B N 1
ATOM 1459 C CA . PHE B 1 85 ? 7.426 54.528 17.667 1.00 26.77 80 PHE B CA 1
ATOM 1460 C C . PHE B 1 85 ? 8.084 54.420 16.305 1.00 30.49 80 PHE B C 1
ATOM 1461 O O . PHE B 1 85 ? 7.418 54.181 15.295 1.00 29.86 80 PHE B O 1
ATOM 1469 N N . LEU B 1 86 ? 9.403 54.594 16.291 1.00 33.83 81 LEU B N 1
ATOM 1470 C CA . LEU B 1 86 ? 10.180 54.554 15.058 1.00 35.10 81 LEU B CA 1
ATOM 1471 C C . LEU B 1 86 ? 11.305 53.536 15.127 1.00 36.80 81 LEU B C 1
ATOM 1472 O O . LEU B 1 86 ? 11.838 53.233 16.200 1.00 33.95 81 LEU B O 1
ATOM 1477 N N . LYS B 1 87 ? 11.674 53.022 13.963 1.00 37.62 82 LYS B N 1
ATOM 1478 C CA . LYS B 1 87 ? 12.765 52.075 13.864 1.00 40.52 82 LYS B CA 1
ATOM 1479 C C . LYS B 1 87 ? 13.333 52.198 12.455 1.00 42.45 82 LYS B C 1
ATOM 1480 O O . LYS B 1 87 ? 12.645 51.924 11.473 1.00 41.32 82 LYS B O 1
ATOM 1486 N N . ASN B 1 88 ? 14.583 52.645 12.367 1.00 46.06 83 ASN B N 1
ATOM 1487 C CA . ASN B 1 88 ? 15.256 52.827 11.082 1.00 48.09 83 ASN B CA 1
ATOM 1488 C C . ASN B 1 88 ? 14.465 53.770 10.188 1.00 49.77 83 ASN B C 1
ATOM 1489 O O . ASN B 1 88 ? 14.249 53.480 9.013 1.00 52.80 83 ASN B O 1
ATOM 1494 N N . GLY B 1 89 ? 14.024 54.890 10.748 1.00 49.97 84 GLY B N 1
ATOM 1495 C CA . GLY B 1 89 ? 13.271 55.862 9.975 1.00 51.57 84 GLY B CA 1
ATOM 1496 C C . GLY B 1 89 ? 11.892 55.424 9.516 1.00 51.66 84 GLY B C 1
ATOM 1497 O O . GLY B 1 89 ? 11.261 56.107 8.708 1.00 54.93 84 GLY B O 1
ATOM 1498 N N . VAL B 1 90 ? 11.423 54.290 10.022 1.00 50.82 85 VAL B N 1
ATOM 1499 C CA . VAL B 1 90 ? 10.104 53.773 9.668 1.00 49.24 85 VAL B CA 1
ATOM 1500 C C . VAL B 1 90 ? 9.194 53.898 10.885 1.00 47.10 85 VAL B C 1
ATOM 1501 O O . VAL B 1 90 ? 9.545 53.426 11.962 1.00 44.80 85 VAL B O 1
ATOM 1505 N N . LYS B 1 91 ? 8.040 54.540 10.730 1.00 45.98 86 LYS B N 1
ATOM 1506 C CA . LYS B 1 91 ? 7.126 54.665 11.857 1.00 44.67 86 LYS B CA 1
ATOM 1507 C C . LYS B 1 91 ? 6.457 53.313 12.058 1.00 42.86 86 LYS B C 1
ATOM 1508 O O . LYS B 1 91 ? 5.776 52.812 11.167 1.00 43.88 86 LYS B O 1
ATOM 1514 N N . VAL B 1 92 ? 6.670 52.729 13.233 1.00 39.40 87 VAL B N 1
ATOM 1515 C CA . VAL B 1 92 ? 6.126 51.422 13.595 1.00 37.86 87 VAL B CA 1
ATOM 1516 C C . VAL B 1 92 ? 4.678 51.487 14.062 1.00 36.45 87 VAL B C 1
ATOM 1517 O O . VAL B 1 92 ? 3.833 50.685 13.646 1.00 35.41 87 VAL B O 1
ATOM 1521 N N . GLU B 1 93 ? 4.402 52.440 14.943 1.00 31.96 88 GLU B N 1
ATOM 1522 C CA . GLU B 1 93 ? 3.076 52.600 15.520 1.00 34.01 88 GLU B CA 1
ATOM 1523 C C . GLU B 1 93 ? 2.981 53.968 16.189 1.00 32.07 88 GLU B C 1
ATOM 1524 O O . GLU B 1 93 ? 3.977 54.692 16.301 1.00 30.85 88 GLU B O 1
ATOM 1530 N N . GLU B 1 94 ? 1.777 54.326 16.618 1.00 30.50 89 GLU B N 1
ATOM 1531 C CA . GLU B 1 94 ? 1.554 55.591 17.302 1.00 31.03 89 GLU B CA 1
ATOM 1532 C C . GLU B 1 94 ? 0.227 55.562 18.052 1.00 31.44 89 GLU B C 1
ATOM 1533 O O . GLU B 1 94 ? -0.753 55.003 17.566 1.00 31.95 89 GLU B O 1
ATOM 1539 N N . PHE B 1 95 ? 0.202 56.129 19.252 1.00 27.07 90 PHE B N 1
ATOM 1540 C CA . PHE B 1 95 ? -1.046 56.224 19.993 1.00 28.64 90 PHE B CA 1
ATOM 1541 C C . PHE B 1 95 ? -0.969 57.334 21.015 1.00 28.37 90 PHE B C 1
ATOM 1542 O O . PHE B 1 95 ? 0.116 57.794 21.365 1.00 25.74 90 PHE B O 1
ATOM 1550 N N . ALA B 1 96 ? -2.131 57.776 21.479 1.00 29.93 91 ALA B N 1
ATOM 1551 C CA . ALA B 1 96 ? -2.200 58.835 22.463 1.00 27.28 91 ALA B CA 1
ATOM 1552 C C . ALA B 1 96 ? -2.846 58.301 23.735 1.00 29.03 91 ALA B C 1
ATOM 1553 O O . ALA B 1 96 ? -3.656 57.378 23.685 1.00 26.63 91 ALA B O 1
ATOM 1555 N N . GLY B 1 97 ? -2.484 58.892 24.867 1.00 29.10 92 GLY B N 1
ATOM 1556 C CA . GLY B 1 97 ? -3.057 58.485 26.131 1.00 30.98 92 GLY B CA 1
ATOM 1557 C C . GLY B 1 97 ? -2.056 57.846 27.070 1.00 32.75 92 GLY B C 1
ATOM 1558 O O . GLY B 1 97 ? -1.150 57.133 26.637 1.00 32.08 92 GLY B O 1
ATOM 1559 N N . ALA B 1 98 ? -2.228 58.092 28.365 1.00 30.72 93 ALA B N 1
ATOM 1560 C CA . ALA B 1 98 ? -1.338 57.536 29.374 1.00 30.76 93 ALA B CA 1
ATOM 1561 C C . ALA B 1 98 ? -1.759 56.104 29.724 1.00 32.32 93 ALA B C 1
ATOM 1562 O O . ALA B 1 98 ? -2.370 55.851 30.774 1.00 32.47 93 ALA B O 1
ATOM 1564 N N . ASN B 1 99 ? -1.428 55.173 28.839 1.00 27.72 94 ASN B N 1
ATOM 1565 C CA . ASN B 1 99 ? -1.776 53.769 29.029 1.00 27.54 94 ASN B CA 1
ATOM 1566 C C . ASN B 1 99 ? -0.473 52.981 29.182 1.00 26.69 94 ASN B C 1
ATOM 1567 O O . ASN B 1 99 ? 0.144 52.588 28.196 1.00 25.86 94 ASN B O 1
ATOM 1572 N N . ALA B 1 100 ? -0.073 52.756 30.427 1.00 27.53 95 ALA B N 1
ATOM 1573 C CA . ALA B 1 100 ? 1.158 52.040 30.754 1.00 26.22 95 ALA B CA 1
ATOM 1574 C C . ALA B 1 100 ? 1.278 50.643 30.156 1.00 25.06 95 ALA B C 1
ATOM 1575 O O . ALA B 1 100 ? 2.337 50.268 29.651 1.00 27.41 95 ALA B O 1
ATOM 1577 N N . LYS B 1 101 ? 0.211 49.851 30.225 1.00 25.93 96 LYS B N 1
ATOM 1578 C CA . LYS B 1 101 ? 0.268 48.498 29.675 1.00 26.66 96 LYS B CA 1
ATOM 1579 C C . LYS B 1 101 ? 0.437 48.502 28.157 1.00 24.39 96 LYS B C 1
ATOM 1580 O O . LYS B 1 101 ? 1.210 47.732 27.604 1.00 23.90 96 LYS B O 1
ATOM 1586 N N . ARG B 1 102 ? -0.313 49.363 27.488 1.00 23.21 97 ARG B N 1
ATOM 1587 C CA . ARG B 1 102 ? -0.242 49.467 26.043 1.00 22.31 97 ARG B CA 1
ATOM 1588 C C . ARG B 1 102 ? 1.147 49.896 25.614 1.00 23.49 97 ARG B C 1
ATOM 1589 O O . ARG B 1 102 ? 1.669 49.444 24.579 1.00 23.99 97 ARG B O 1
ATOM 1597 N N . LEU B 1 103 ? 1.737 50.784 26.406 1.00 22.45 98 LEU B N 1
ATOM 1598 C CA . LEU B 1 103 ? 3.075 51.296 26.117 1.00 23.41 98 LEU B CA 1
ATOM 1599 C C . LEU B 1 103 ? 4.082 50.153 26.181 1.00 24.34 98 LEU B C 1
ATOM 1600 O O . LEU B 1 103 ? 4.869 49.952 25.258 1.00 26.10 98 LEU B O 1
ATOM 1605 N N . GLU B 1 104 ? 4.057 49.399 27.272 1.00 23.25 99 GLU B N 1
ATOM 1606 C CA . GLU B 1 104 ? 4.977 48.276 27.404 1.00 22.02 99 GLU B CA 1
ATOM 1607 C C . GLU B 1 104 ? 4.721 47.238 26.304 1.00 26.19 99 GLU B C 1
ATOM 1608 O O . GLU B 1 104 ? 5.669 46.687 25.732 1.00 25.08 99 GLU B O 1
ATOM 1614 N N . ASP B 1 105 ? 3.446 46.967 26.018 1.00 23.17 100 ASP B N 1
ATOM 1615 C CA . ASP B 1 105 ? 3.065 46.014 24.964 1.00 28.93 100 ASP B CA 1
ATOM 1616 C C . ASP B 1 105 ? 3.709 46.366 23.616 1.00 25.46 100 ASP B C 1
ATOM 1617 O O . ASP B 1 105 ? 4.253 45.498 22.929 1.00 24.84 100 ASP B O 1
ATOM 1622 N N . VAL B 1 106 ? 3.602 47.631 23.220 1.00 27.50 101 VAL B N 1
ATOM 1623 C CA . VAL B 1 106 ? 4.168 48.073 21.939 1.00 27.05 101 VAL B CA 1
ATOM 1624 C C . VAL B 1 106 ? 5.682 47.838 21.871 1.00 28.67 101 VAL B C 1
ATOM 1625 O O . VAL B 1 106 ? 6.207 47.321 20.877 1.00 27.58 101 VAL B O 1
ATOM 1629 N N . ILE B 1 107 ? 6.379 48.227 22.931 1.00 28.18 102 ILE B N 1
ATOM 1630 C CA . ILE B 1 107 ? 7.822 48.050 23.001 1.00 29.64 102 ILE B CA 1
ATOM 1631 C C . ILE B 1 107 ? 8.202 46.565 22.927 1.00 29.95 102 ILE B C 1
ATOM 1632 O O . ILE B 1 107 ? 9.082 46.181 22.157 1.00 30.99 102 ILE B O 1
ATOM 1637 N N . LYS B 1 108 ? 7.524 45.728 23.704 1.00 30.42 103 LYS B N 1
ATOM 1638 C CA . LYS B 1 108 ? 7.825 44.300 23.719 1.00 30.74 103 LYS B CA 1
ATOM 1639 C C . LYS B 1 108 ? 7.567 43.594 22.393 1.00 33.54 103 LYS B C 1
ATOM 1640 O O . LYS B 1 108 ? 8.260 42.636 22.060 1.00 31.26 103 LYS B O 1
ATOM 1646 N N . ALA B 1 109 ? 6.575 44.068 21.641 1.00 30.92 104 ALA B N 1
ATOM 1647 C CA . ALA B 1 109 ? 6.222 43.462 20.358 1.00 33.32 104 ALA B CA 1
ATOM 1648 C C . ALA B 1 109 ? 7.077 43.980 19.204 1.00 35.56 104 ALA B C 1
ATOM 1649 O O . ALA B 1 109 ? 7.154 43.350 18.156 1.00 34.90 104 ALA B O 1
ATOM 1651 N N . ASN B 1 110 ? 7.743 45.111 19.398 1.00 37.63 105 ASN B N 1
ATOM 1652 C CA . ASN B 1 110 ? 8.538 45.677 18.323 1.00 42.26 105 ASN B CA 1
ATOM 1653 C C . ASN B 1 110 ? 9.999 45.884 18.658 1.00 46.49 105 ASN B C 1
ATOM 1654 O O . ASN B 1 110 ? 10.712 46.605 17.958 1.00 45.86 105 ASN B O 1
ATOM 1659 N N . ILE B 1 111 ? 10.439 45.237 19.727 1.00 51.26 106 ILE B N 1
ATOM 1660 C CA . ILE B 1 111 ? 11.817 45.344 20.171 1.00 57.57 106 ILE B CA 1
ATOM 1661 C C . ILE B 1 111 ? 12.724 44.685 19.136 1.00 59.14 106 ILE B C 1
ATOM 1662 O O . ILE B 1 111 ? 12.181 43.956 18.276 1.00 60.27 106 ILE B O 1
ATOM 1668 N N . MET C 1 6 ? 43.946 34.949 75.453 1.00 71.63 1 MET C N 1
ATOM 1669 C CA . MET C 1 6 ? 42.515 34.566 75.635 1.00 70.59 1 MET C CA 1
ATOM 1670 C C . MET C 1 6 ? 41.654 35.179 74.529 1.00 68.98 1 MET C C 1
ATOM 1671 O O . MET C 1 6 ? 41.647 34.694 73.396 1.00 68.57 1 MET C O 1
ATOM 1676 N N . VAL C 1 7 ? 40.939 36.250 74.867 1.00 66.65 2 VAL C N 1
ATOM 1677 C CA . VAL C 1 7 ? 40.066 36.935 73.920 1.00 64.23 2 VAL C CA 1
ATOM 1678 C C . VAL C 1 7 ? 40.655 38.261 73.446 1.00 62.59 2 VAL C C 1
ATOM 1679 O O . VAL C 1 7 ? 40.936 39.149 74.247 1.00 63.40 2 VAL C O 1
ATOM 1683 N N . TYR C 1 8 ? 40.818 38.384 72.134 1.00 60.07 3 TYR C N 1
ATOM 1684 C CA . TYR C 1 8 ? 41.373 39.578 71.506 1.00 57.43 3 TYR C CA 1
ATOM 1685 C C . TYR C 1 8 ? 40.280 40.423 70.843 1.00 55.55 3 TYR C C 1
ATOM 1686 O O . TYR C 1 8 ? 39.303 39.889 70.329 1.00 53.63 3 TYR C O 1
ATOM 1695 N N . GLN C 1 9 ? 40.452 41.741 70.847 1.00 53.98 4 GLN C N 1
ATOM 1696 C CA . GLN C 1 9 ? 39.468 42.631 70.235 1.00 53.91 4 GLN C CA 1
ATOM 1697 C C . GLN C 1 9 ? 39.981 43.228 68.923 1.00 54.52 4 GLN C C 1
ATOM 1698 O O . GLN C 1 9 ? 40.919 44.024 68.928 1.00 54.01 4 GLN C O 1
ATOM 1704 N N . VAL C 1 10 ? 39.362 42.851 67.804 1.00 54.99 5 VAL C N 1
ATOM 1705 C CA . VAL C 1 10 ? 39.778 43.362 66.499 1.00 57.09 5 VAL C CA 1
ATOM 1706 C C . VAL C 1 10 ? 39.720 44.884 66.471 1.00 58.47 5 VAL C C 1
ATOM 1707 O O . VAL C 1 10 ? 38.931 45.498 67.194 1.00 58.64 5 VAL C O 1
ATOM 1711 N N . LYS C 1 11 ? 40.557 45.491 65.635 1.00 59.83 6 LYS C N 1
ATOM 1712 C CA . LYS C 1 11 ? 40.596 46.945 65.532 1.00 61.20 6 LYS C CA 1
ATOM 1713 C C . LYS C 1 11 ? 39.769 47.459 64.357 1.00 60.76 6 LYS C C 1
ATOM 1714 O O . LYS C 1 11 ? 39.223 48.559 64.409 1.00 61.36 6 LYS C O 1
ATOM 1720 N N . ASP C 1 12 ? 39.673 46.657 63.304 1.00 60.20 7 ASP C N 1
ATOM 1721 C CA . ASP C 1 12 ? 38.915 47.043 62.122 1.00 61.10 7 ASP C CA 1
ATOM 1722 C C . ASP C 1 12 ? 38.752 45.843 61.213 1.00 60.57 7 ASP C C 1
ATOM 1723 O O . ASP C 1 12 ? 39.273 44.764 61.508 1.00 59.28 7 ASP C O 1
ATOM 1728 N N . LYS C 1 13 ? 38.045 46.040 60.102 1.00 59.44 8 LYS C N 1
ATOM 1729 C CA . LYS C 1 13 ? 37.812 44.960 59.154 1.00 59.75 8 LYS C CA 1
ATOM 1730 C C . LYS C 1 13 ? 39.108 44.360 58.627 1.00 59.03 8 LYS C C 1
ATOM 1731 O O . LYS C 1 13 ? 39.191 43.149 58.402 1.00 58.32 8 LYS C O 1
ATOM 1737 N N . ALA C 1 14 ? 40.119 45.200 58.428 1.00 57.43 9 ALA C N 1
ATOM 1738 C CA . ALA C 1 14 ? 41.401 44.716 57.931 1.00 55.75 9 ALA C CA 1
ATOM 1739 C C . ALA C 1 14 ? 42.030 43.801 58.976 1.00 54.40 9 ALA C C 1
ATOM 1740 O O . ALA C 1 14 ? 42.544 42.730 58.655 1.00 53.66 9 ALA C O 1
ATOM 1742 N N . ASP C 1 15 ? 41.976 44.230 60.231 1.00 52.23 10 ASP C N 1
ATOM 1743 C CA . ASP C 1 15 ? 42.531 43.457 61.331 1.00 52.27 10 ASP C CA 1
ATOM 1744 C C . ASP C 1 15 ? 41.775 42.141 61.517 1.00 52.42 10 ASP C C 1
ATOM 1745 O O . ASP C 1 15 ? 42.385 41.099 61.760 1.00 52.42 10 ASP C O 1
ATOM 1750 N N . LEU C 1 16 ? 40.450 42.191 61.396 1.00 51.93 11 LEU C N 1
ATOM 1751 C CA . LEU C 1 16 ? 39.618 40.993 61.540 1.00 52.02 11 LEU C CA 1
ATOM 1752 C C . LEU C 1 16 ? 39.971 39.951 60.483 1.00 52.22 11 LEU C C 1
ATOM 1753 O O . LEU C 1 16 ? 40.141 38.774 60.801 1.00 49.96 11 LEU C O 1
ATOM 1758 N N . ASP C 1 17 ? 40.066 40.393 59.229 1.00 53.58 12 ASP C N 1
ATOM 1759 C CA . ASP C 1 17 ? 40.403 39.512 58.117 1.00 55.21 12 ASP C CA 1
ATOM 1760 C C . ASP C 1 17 ? 41.747 38.849 58.369 1.00 53.98 12 ASP C C 1
ATOM 1761 O O . ASP C 1 17 ? 41.936 37.676 58.055 1.00 52.84 12 ASP C O 1
ATOM 1766 N N . GLY C 1 18 ? 42.677 39.613 58.934 1.00 53.16 13 GLY C N 1
ATOM 1767 C CA . GLY C 1 18 ? 43.991 39.074 59.230 1.00 54.37 13 GLY C CA 1
ATOM 1768 C C . GLY C 1 18 ? 43.894 38.050 60.341 1.00 54.45 13 GLY C C 1
ATOM 1769 O O . GLY C 1 18 ? 44.591 37.038 60.340 1.00 53.36 13 GLY C O 1
ATOM 1770 N N . GLN C 1 19 ? 43.011 38.319 61.293 1.00 54.41 14 GLN C N 1
ATOM 1771 C CA . GLN C 1 19 ? 42.808 37.429 62.422 1.00 55.49 14 GLN C CA 1
ATOM 1772 C C . GLN C 1 19 ? 42.205 36.101 61.975 1.00 54.88 14 GLN C C 1
ATOM 1773 O O . GLN C 1 19 ? 42.550 35.047 62.507 1.00 54.74 14 GLN C O 1
ATOM 1779 N N . LEU C 1 20 ? 41.309 36.153 60.994 1.00 53.68 15 LEU C N 1
ATOM 1780 C CA . LEU C 1 20 ? 40.664 34.946 60.487 1.00 54.32 15 LEU C CA 1
ATOM 1781 C C . LEU C 1 20 ? 41.664 34.050 59.761 1.00 55.93 15 LEU C C 1
ATOM 1782 O O . LEU C 1 20 ? 41.769 32.858 60.057 1.00 55.05 15 LEU C O 1
ATOM 1787 N N . THR C 1 21 ? 42.397 34.623 58.810 1.00 56.50 16 THR C N 1
ATOM 1788 C CA . THR C 1 21 ? 43.385 33.854 58.064 1.00 58.54 16 THR C CA 1
ATOM 1789 C C . THR C 1 21 ? 44.353 33.184 59.038 1.00 58.99 16 THR C C 1
ATOM 1790 O O . THR C 1 21 ? 44.793 32.059 58.813 1.00 59.72 16 THR C O 1
ATOM 1794 N N . LYS C 1 22 ? 44.668 33.876 60.127 1.00 59.69 17 LYS C N 1
ATOM 1795 C CA . LYS C 1 22 ? 45.560 33.335 61.140 1.00 60.98 17 LYS C CA 1
ATOM 1796 C C . LYS C 1 22 ? 44.910 32.165 61.868 1.00 61.56 17 LYS C C 1
ATOM 1797 O O . LYS C 1 22 ? 45.537 31.124 62.074 1.00 62.04 17 LYS C O 1
ATOM 1803 N N . ALA C 1 23 ? 43.654 32.351 62.266 1.00 61.55 18 ALA C N 1
ATOM 1804 C CA . ALA C 1 23 ? 42.898 31.329 62.989 1.00 62.03 18 ALA C CA 1
ATOM 1805 C C . ALA C 1 23 ? 43.039 29.964 62.328 1.00 62.78 18 ALA C C 1
ATOM 1806 O O . ALA C 1 23 ? 42.827 28.928 62.963 1.00 63.07 18 ALA C O 1
ATOM 1808 N N . SER C 1 24 ? 43.386 29.972 61.045 1.00 63.97 19 SER C N 1
ATOM 1809 C CA . SER C 1 24 ? 43.596 28.740 60.294 1.00 65.74 19 SER C CA 1
ATOM 1810 C C . SER C 1 24 ? 42.362 27.848 60.212 1.00 64.65 19 SER C C 1
ATOM 1811 O O . SER C 1 24 ? 41.283 28.294 59.819 1.00 66.05 19 SER C O 1
ATOM 1814 N N . GLY C 1 25 ? 42.533 26.582 60.575 1.00 62.92 20 GLY C N 1
ATOM 1815 C CA . GLY C 1 25 ? 41.427 25.646 60.530 1.00 60.24 20 GLY C CA 1
ATOM 1816 C C . GLY C 1 25 ? 40.691 25.571 61.852 1.00 58.35 20 GLY C C 1
ATOM 1817 O O . GLY C 1 25 ? 39.776 24.761 62.016 1.00 59.95 20 GLY C O 1
ATOM 1818 N N . LYS C 1 26 ? 41.087 26.414 62.800 1.00 54.93 21 LYS C N 1
ATOM 1819 C CA . LYS C 1 26 ? 40.445 26.423 64.102 1.00 51.29 21 LYS C CA 1
ATOM 1820 C C . LYS C 1 26 ? 39.042 27.019 64.024 1.00 48.95 21 LYS C C 1
ATOM 1821 O O . LYS C 1 26 ? 38.671 27.659 63.036 1.00 46.55 21 LYS C O 1
ATOM 1827 N N . LEU C 1 27 ? 38.258 26.783 65.069 1.00 45.83 22 LEU C N 1
ATOM 1828 C CA . LEU C 1 27 ? 36.908 27.316 65.130 1.00 42.30 22 LEU C CA 1
ATOM 1829 C C . LEU C 1 27 ? 37.026 28.753 65.614 1.00 40.65 22 LEU C C 1
ATOM 1830 O O . LEU C 1 27 ? 37.669 29.024 66.631 1.00 38.72 22 LEU C O 1
ATOM 1835 N N . VAL C 1 28 ? 36.419 29.674 64.876 1.00 39.33 23 VAL C N 1
ATOM 1836 C CA . VAL C 1 28 ? 36.466 31.078 65.251 1.00 38.47 23 VAL C CA 1
ATOM 1837 C C . VAL C 1 28 ? 35.129 31.492 65.852 1.00 37.67 23 VAL C C 1
ATOM 1838 O O . VAL C 1 28 ? 34.077 31.244 65.263 1.00 35.49 23 VAL C O 1
ATOM 1842 N N . VAL C 1 29 ? 35.176 32.089 67.038 1.00 36.13 24 VAL C N 1
ATOM 1843 C CA . VAL C 1 29 ? 33.968 32.558 67.704 1.00 36.21 24 VAL C CA 1
ATOM 1844 C C . VAL C 1 29 ? 34.007 34.075 67.693 1.00 37.09 24 VAL C C 1
ATOM 1845 O O . VAL C 1 29 ? 34.858 34.681 68.350 1.00 37.41 24 VAL C O 1
ATOM 1849 N N . LEU C 1 30 ? 33.102 34.685 66.938 1.00 34.13 25 LEU C N 1
ATOM 1850 C CA . LEU C 1 30 ? 33.045 36.137 66.877 1.00 33.50 25 LEU C CA 1
ATOM 1851 C C . LEU C 1 30 ? 32.085 36.643 67.931 1.00 35.92 25 LEU C C 1
ATOM 1852 O O . LEU C 1 30 ? 30.898 36.300 67.914 1.00 34.13 25 LEU C O 1
ATOM 1857 N N . ASP C 1 31 ? 32.600 37.448 68.855 1.00 33.89 26 ASP C N 1
ATOM 1858 C CA . ASP C 1 31 ? 31.773 38.000 69.915 1.00 34.46 26 ASP C CA 1
ATOM 1859 C C . ASP C 1 31 ? 31.468 39.471 69.671 1.00 34.34 26 ASP C C 1
ATOM 1860 O O . ASP C 1 31 ? 32.299 40.348 69.908 1.00 31.42 26 ASP C O 1
ATOM 1865 N N . PHE C 1 32 ? 30.262 39.722 69.181 1.00 34.66 27 PHE C N 1
ATOM 1866 C CA . PHE C 1 32 ? 29.801 41.072 68.921 1.00 35.57 27 PHE C CA 1
ATOM 1867 C C . PHE C 1 32 ? 29.252 41.615 70.233 1.00 36.92 27 PHE C C 1
ATOM 1868 O O . PHE C 1 32 ? 28.268 41.102 70.766 1.00 37.67 27 PHE C O 1
ATOM 1876 N N . PHE C 1 33 ? 29.896 42.654 70.755 1.00 38.26 28 PHE C N 1
ATOM 1877 C CA . PHE C 1 33 ? 29.479 43.236 72.028 1.00 42.35 28 PHE C CA 1
ATOM 1878 C C . PHE C 1 33 ? 29.494 44.766 72.036 1.00 42.29 28 PHE C C 1
ATOM 1879 O O . PHE C 1 33 ? 29.965 45.413 71.097 1.00 40.25 28 PHE C O 1
ATOM 1887 N N . ALA C 1 34 ? 28.978 45.328 73.123 1.00 42.44 29 ALA C N 1
ATOM 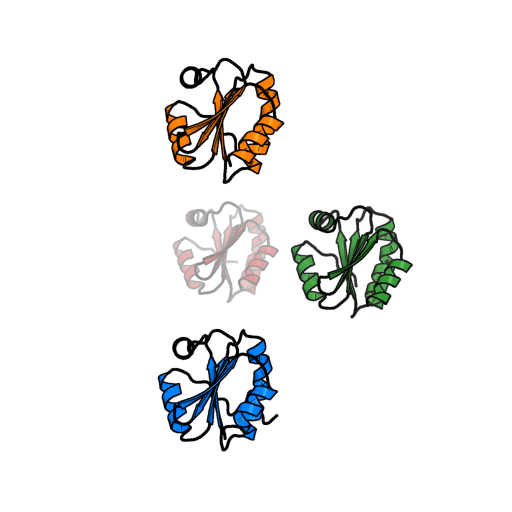1888 C CA . ALA C 1 34 ? 28.942 46.771 73.323 1.00 44.12 29 ALA C CA 1
ATOM 1889 C C . ALA C 1 34 ? 29.183 46.995 74.812 1.00 45.89 29 ALA C C 1
ATOM 1890 O O . ALA C 1 34 ? 28.674 46.242 75.647 1.00 43.69 29 ALA C O 1
ATOM 1892 N N . THR C 1 35 ? 29.971 48.014 75.143 1.00 46.96 30 THR C N 1
ATOM 1893 C CA . THR C 1 35 ? 30.280 48.309 76.537 1.00 48.58 30 THR C CA 1
ATOM 1894 C C . THR C 1 35 ? 29.047 48.701 77.343 1.00 47.98 30 THR C C 1
ATOM 1895 O O . THR C 1 35 ? 29.040 48.580 78.567 1.00 49.38 30 THR C O 1
ATOM 1899 N N . TRP C 1 36 ? 28.004 49.159 76.656 1.00 46.87 31 TRP C N 1
ATOM 1900 C CA . TRP C 1 36 ? 26.765 49.569 77.319 1.00 45.50 31 TRP C CA 1
ATOM 1901 C C . TRP C 1 36 ? 25.766 48.430 77.464 1.00 45.58 31 TRP C C 1
ATOM 1902 O O . TRP C 1 36 ? 24.727 48.589 78.101 1.00 45.65 31 TRP C O 1
ATOM 1913 N N . CYS C 1 37 ? 26.079 47.290 76.862 1.00 44.90 32 CYS C N 1
ATOM 1914 C CA . CYS C 1 37 ? 25.205 46.126 76.913 1.00 43.92 32 CYS C CA 1
ATOM 1915 C C . CYS C 1 37 ? 25.493 45.256 78.137 1.00 43.31 32 CYS C C 1
ATOM 1916 O O . CYS C 1 37 ? 26.556 44.651 78.246 1.00 40.69 32 CYS C O 1
ATOM 1919 N N . GLY C 1 38 ? 24.531 45.214 79.058 1.00 43.39 33 GLY C N 1
ATOM 1920 C CA . GLY C 1 38 ? 24.671 44.431 80.278 1.00 44.08 33 GLY C CA 1
ATOM 1921 C C . GLY C 1 38 ? 24.952 42.952 80.080 1.00 44.86 33 GLY C C 1
ATOM 1922 O O . GLY C 1 38 ? 25.942 42.427 80.605 1.00 44.43 33 GLY C O 1
ATOM 1923 N N . PRO C 1 39 ? 24.085 42.240 79.346 1.00 44.81 34 PRO C N 1
ATOM 1924 C CA . PRO C 1 39 ? 24.277 40.809 79.097 1.00 44.24 34 PRO C CA 1
ATOM 1925 C C . PRO C 1 39 ? 25.668 40.522 78.534 1.00 44.66 34 PRO C C 1
ATOM 1926 O O . PRO C 1 39 ? 26.267 39.493 78.819 1.00 43.57 34 PRO C O 1
ATOM 1930 N N . CYS C 1 40 ? 26.180 41.446 77.731 1.00 45.41 35 CYS C N 1
ATOM 1931 C CA . CYS C 1 40 ? 27.500 41.277 77.142 1.00 47.61 35 CYS C CA 1
ATOM 1932 C C . CYS C 1 40 ? 28.560 41.186 78.242 1.00 49.74 35 CYS C C 1
ATOM 1933 O O . CYS C 1 40 ? 29.428 40.312 78.219 1.00 49.29 35 CYS C O 1
ATOM 1936 N N . LYS C 1 41 ? 28.475 42.088 79.213 1.00 52.86 36 LYS C N 1
ATOM 1937 C CA . LYS C 1 41 ? 29.427 42.113 80.318 1.00 55.58 36 LYS C CA 1
ATOM 1938 C C . LYS C 1 41 ? 29.215 40.945 81.275 1.00 55.86 36 LYS C C 1
ATOM 1939 O O . LYS C 1 41 ? 30.155 40.488 81.923 1.00 56.09 36 LYS C O 1
ATOM 1945 N N . MET C 1 42 ? 27.981 40.457 81.347 1.00 56.19 37 MET C N 1
ATOM 1946 C CA . MET C 1 42 ? 27.657 39.348 82.232 1.00 56.89 37 MET C CA 1
ATOM 1947 C C . MET C 1 42 ? 28.195 38.005 81.728 1.00 55.91 37 MET C C 1
ATOM 1948 O O . MET C 1 42 ? 28.553 37.141 82.525 1.00 57.03 37 MET C O 1
ATOM 1953 N N . ILE C 1 43 ? 28.259 37.816 80.414 1.00 53.88 38 ILE C N 1
ATOM 1954 C CA . ILE C 1 43 ? 28.756 36.546 79.890 1.00 51.27 38 ILE C CA 1
ATOM 1955 C C . ILE C 1 43 ? 30.252 36.584 79.608 1.00 51.37 38 ILE C C 1
ATOM 1956 O O . ILE C 1 43 ? 30.863 35.553 79.332 1.00 51.29 38 ILE C O 1
ATOM 1961 N N . SER C 1 44 ? 30.840 37.773 79.700 1.00 51.57 39 SER C N 1
ATOM 1962 C CA . SER C 1 44 ? 32.266 37.957 79.437 1.00 53.03 39 SER C CA 1
ATOM 1963 C C . SER C 1 44 ? 33.188 37.000 80.196 1.00 52.77 39 SER C C 1
ATOM 1964 O O . SER C 1 44 ? 34.073 36.383 79.600 1.00 50.78 39 SER C O 1
ATOM 1967 N N . PRO C 1 45 ? 32.999 36.869 81.522 1.00 53.25 40 PRO C N 1
ATOM 1968 C CA . PRO C 1 45 ? 33.840 35.971 82.322 1.00 53.51 40 PRO C CA 1
ATOM 1969 C C . PRO C 1 45 ? 33.901 34.561 81.741 1.00 53.66 40 PRO C C 1
ATOM 1970 O O . PRO C 1 45 ? 34.982 34.013 81.518 1.00 54.27 40 PRO C O 1
ATOM 1974 N N . LYS C 1 46 ? 32.731 33.981 81.496 1.00 53.60 41 LYS C N 1
ATOM 1975 C CA . LYS C 1 46 ? 32.647 32.632 80.953 1.00 53.38 41 LYS C CA 1
ATOM 1976 C C . LYS C 1 46 ? 33.306 32.545 79.582 1.00 52.71 41 LYS C C 1
ATOM 1977 O O . LYS C 1 46 ? 33.936 31.541 79.248 1.00 52.18 41 LYS C O 1
ATOM 1983 N N . LEU C 1 47 ? 33.155 33.602 78.789 1.00 51.96 42 LEU C N 1
ATOM 1984 C CA . LEU C 1 47 ? 33.734 33.628 77.457 1.00 51.41 42 LEU C CA 1
ATOM 1985 C C . LEU C 1 47 ? 35.254 33.528 77.573 1.00 51.34 42 LEU C C 1
ATOM 1986 O O . LEU C 1 47 ? 35.895 32.770 76.841 1.00 50.12 42 LEU C O 1
ATOM 1991 N N . VAL C 1 48 ? 35.824 34.304 78.490 1.00 51.56 43 VAL C N 1
ATOM 1992 C CA . VAL C 1 48 ? 37.265 34.285 78.721 1.00 52.89 43 VAL C CA 1
ATOM 1993 C C . VAL C 1 48 ? 37.633 32.870 79.157 1.00 53.12 43 VAL C C 1
ATOM 1994 O O . VAL C 1 48 ? 38.555 32.260 78.623 1.00 52.46 43 VAL C O 1
ATOM 1998 N N . GLU C 1 49 ? 36.881 32.357 80.124 1.00 54.45 44 GLU C N 1
ATOM 1999 C CA . GLU C 1 49 ? 37.074 31.011 80.648 1.00 56.06 44 GLU C CA 1
ATOM 2000 C C . GLU C 1 49 ? 37.183 29.987 79.510 1.00 55.22 44 GLU C C 1
ATOM 2001 O O . GLU C 1 49 ? 38.089 29.155 79.487 1.00 53.91 44 GLU C O 1
ATOM 2007 N N . LEU C 1 50 ? 36.251 30.062 78.564 1.00 54.94 45 LEU C N 1
ATOM 2008 C CA . LEU C 1 50 ? 36.219 29.145 77.431 1.00 53.94 45 LEU C CA 1
ATOM 2009 C C . LEU C 1 50 ? 37.417 29.305 76.503 1.00 54.10 45 LEU C C 1
ATOM 2010 O O . LEU C 1 50 ? 37.926 28.323 75.958 1.00 54.10 45 LEU C O 1
ATOM 2015 N N . SER C 1 51 ? 37.861 30.543 76.313 1.00 54.17 46 SER C N 1
ATOM 2016 C CA . SER C 1 51 ? 39.003 30.795 75.448 1.00 55.81 46 SER C CA 1
ATOM 2017 C C . SER C 1 51 ? 40.224 30.051 75.986 1.00 56.33 46 SER C C 1
ATOM 2018 O O . SER C 1 51 ? 41.028 29.533 75.212 1.00 56.73 46 SER C O 1
ATOM 2021 N N . THR C 1 52 ? 40.346 29.992 77.312 1.00 56.64 47 THR C N 1
ATOM 2022 C CA . THR C 1 52 ? 41.471 29.312 77.953 1.00 57.24 47 THR C CA 1
ATOM 2023 C C . THR C 1 52 ? 41.265 27.799 77.928 1.00 58.06 47 THR C C 1
ATOM 2024 O O . THR C 1 52 ? 42.179 27.039 77.599 1.00 58.26 47 THR C O 1
ATOM 2028 N N . GLN C 1 53 ? 40.055 27.373 78.278 1.00 58.29 48 GLN C N 1
ATOM 2029 C CA . GLN C 1 53 ? 39.702 25.959 78.301 1.00 57.99 48 GLN C CA 1
ATOM 2030 C C . GLN C 1 53 ? 39.879 25.338 76.919 1.00 57.26 48 GLN C C 1
ATOM 2031 O O . GLN C 1 53 ? 40.318 24.192 76.794 1.00 57.20 48 GLN C O 1
ATOM 2037 N N . PHE C 1 54 ? 39.543 26.095 75.879 1.00 55.70 49 PHE C N 1
ATOM 2038 C CA . PHE C 1 54 ? 39.675 25.585 74.521 1.00 54.11 49 PHE C CA 1
ATOM 2039 C C . PHE C 1 54 ? 40.722 26.284 73.667 1.00 54.58 49 PHE C C 1
ATOM 2040 O O . PHE C 1 54 ? 40.598 26.341 72.440 1.00 52.91 49 PHE C O 1
ATOM 2048 N N . ALA C 1 55 ? 41.752 26.826 74.307 1.00 55.65 50 ALA C N 1
ATOM 2049 C CA . ALA C 1 55 ? 42.825 27.466 73.554 1.00 57.57 50 ALA C CA 1
ATOM 2050 C C . ALA C 1 55 ? 43.430 26.317 72.739 1.00 58.12 50 ALA C C 1
ATOM 2051 O O . ALA C 1 55 ? 43.336 25.161 73.150 1.00 59.59 50 ALA C O 1
ATOM 2053 N N . ASP C 1 56 ? 44.024 26.626 71.589 1.00 59.49 51 ASP C N 1
ATOM 2054 C CA . ASP C 1 56 ? 44.628 25.612 70.713 1.00 59.91 51 ASP C CA 1
ATOM 2055 C C . ASP C 1 56 ? 43.652 25.113 69.656 1.00 58.68 51 ASP C C 1
ATOM 2056 O O . ASP C 1 56 ? 44.059 24.682 68.580 1.00 59.87 51 ASP C O 1
ATOM 2061 N N . ASN C 1 57 ? 42.362 25.165 69.962 1.00 56.00 52 ASN C N 1
ATOM 2062 C CA . ASN C 1 57 ? 41.353 24.701 69.018 1.00 54.07 52 ASN C CA 1
ATOM 2063 C C . ASN C 1 57 ? 40.338 25.782 68.653 1.00 50.88 52 ASN C C 1
ATOM 2064 O O . ASN C 1 57 ? 39.661 25.683 67.631 1.00 50.18 52 ASN C O 1
ATOM 2069 N N . VAL C 1 58 ? 40.243 26.812 69.491 1.00 49.34 53 VAL C N 1
ATOM 2070 C CA . VAL C 1 58 ? 39.304 27.907 69.266 1.00 45.97 53 VAL C CA 1
ATOM 2071 C C . VAL C 1 58 ? 39.982 29.264 69.396 1.00 45.61 53 VAL C C 1
ATOM 2072 O O . VAL C 1 58 ? 40.932 29.425 70.163 1.00 43.98 53 VAL C O 1
ATOM 2076 N N . VAL C 1 59 ? 39.481 30.239 68.646 1.00 44.56 54 VAL C N 1
ATOM 2077 C CA . VAL C 1 59 ? 40.012 31.593 68.695 1.00 44.13 54 VAL C CA 1
ATOM 2078 C C . VAL C 1 59 ? 38.834 32.542 68.858 1.00 42.86 54 VAL C C 1
ATOM 2079 O O . VAL C 1 59 ? 38.018 32.688 67.952 1.00 42.12 54 VAL C O 1
ATOM 2083 N N . VAL C 1 60 ? 38.742 33.171 70.023 1.00 41.63 55 VAL C N 1
ATOM 2084 C CA . VAL C 1 60 ? 37.660 34.105 70.302 1.00 39.92 55 VAL C CA 1
ATOM 2085 C C . VAL C 1 60 ? 38.090 35.523 69.959 1.00 40.50 55 VAL C C 1
ATOM 2086 O O . VAL C 1 60 ? 39.104 36.025 70.463 1.00 40.06 55 VAL C O 1
ATOM 2090 N N . LEU C 1 61 ? 37.318 36.163 69.091 1.00 37.79 56 LEU C N 1
ATOM 2091 C CA . LEU C 1 61 ? 37.614 37.522 68.666 1.00 37.94 56 LEU C CA 1
ATOM 2092 C C . LEU C 1 61 ? 36.441 38.411 69.036 1.00 38.87 56 LEU C C 1
ATOM 2093 O O . LEU C 1 61 ? 35.309 38.141 68.645 1.00 38.66 56 LEU C O 1
ATOM 2098 N N . LYS C 1 62 ? 36.720 39.461 69.798 1.00 39.12 57 LYS C N 1
ATOM 2099 C CA . LYS C 1 62 ? 35.702 40.403 70.230 1.00 42.11 57 LYS C CA 1
ATOM 2100 C C . LYS C 1 62 ? 35.542 41.538 69.232 1.00 41.14 57 LYS C C 1
ATOM 2101 O O . LYS C 1 62 ? 36.527 42.084 68.733 1.00 40.24 57 LYS C O 1
ATOM 2107 N N . VAL C 1 63 ? 34.298 41.899 68.939 1.00 38.37 58 VAL C N 1
ATOM 2108 C CA . VAL C 1 63 ? 34.043 42.990 68.016 1.00 36.37 58 VAL C CA 1
ATOM 2109 C C . VAL C 1 63 ? 33.098 43.975 68.685 1.00 38.61 58 VAL C C 1
ATOM 2110 O O . VAL C 1 63 ? 31.958 43.639 69.006 1.00 35.61 58 VAL C O 1
ATOM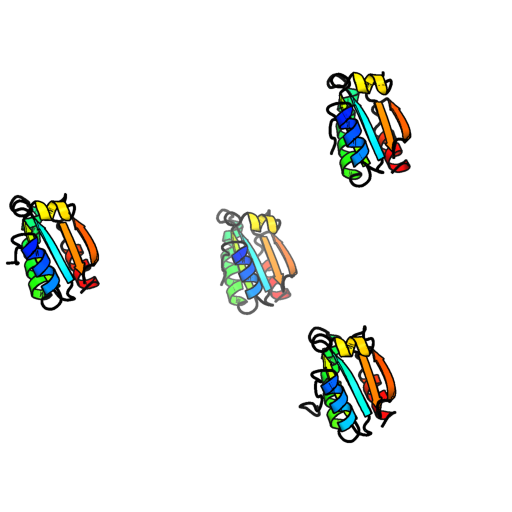 2114 N N . ASP C 1 64 ? 33.589 45.187 68.915 1.00 39.02 59 ASP C N 1
ATOM 2115 C CA . ASP C 1 64 ? 32.791 46.229 69.550 1.00 39.95 59 ASP C CA 1
ATOM 2116 C C . ASP C 1 64 ? 31.960 46.897 68.466 1.00 40.02 59 ASP C C 1
ATOM 2117 O O . ASP C 1 64 ? 32.485 47.652 67.642 1.00 40.71 59 ASP C O 1
ATOM 2122 N N . VAL C 1 65 ? 30.662 46.621 68.465 1.00 37.78 60 VAL C N 1
ATOM 2123 C CA . VAL C 1 65 ? 29.781 47.178 67.451 1.00 39.15 60 VAL C CA 1
ATOM 2124 C C . VAL C 1 65 ? 29.794 48.701 67.382 1.00 40.94 60 VAL C C 1
ATOM 2125 O O . VAL C 1 65 ? 29.513 49.273 66.331 1.00 40.24 60 VAL C O 1
ATOM 2129 N N . ASP C 1 66 ? 30.128 49.358 68.487 1.00 42.97 61 ASP C N 1
ATOM 2130 C CA . ASP C 1 66 ? 30.176 50.813 68.486 1.00 46.62 61 ASP C CA 1
ATOM 2131 C C . ASP C 1 66 ? 31.448 51.319 67.801 1.00 48.46 61 ASP C C 1
ATOM 2132 O O . ASP C 1 66 ? 31.460 52.406 67.225 1.00 49.90 61 ASP C O 1
ATOM 2137 N N . GLU C 1 67 ? 32.514 50.525 67.854 1.00 49.17 62 GLU C N 1
ATOM 2138 C CA . GLU C 1 67 ? 33.781 50.915 67.243 1.00 50.03 62 GLU C CA 1
ATOM 2139 C C . GLU C 1 67 ? 33.922 50.453 65.796 1.00 49.22 62 GLU C C 1
ATOM 2140 O O . GLU C 1 67 ? 34.551 51.130 64.987 1.00 50.08 62 GLU C O 1
ATOM 2146 N N . CYS C 1 68 ? 33.347 49.298 65.479 1.00 46.46 63 CYS C N 1
ATOM 2147 C CA . CYS C 1 68 ? 33.422 48.748 64.130 1.00 45.19 63 CYS C CA 1
ATOM 2148 C C . CYS C 1 68 ? 32.019 48.549 63.553 1.00 43.70 63 CYS C C 1
ATOM 2149 O O . CYS C 1 68 ? 31.643 47.443 63.160 1.00 42.29 63 CYS C O 1
ATOM 2152 N N . GLU C 1 69 ? 31.250 49.632 63.496 1.00 42.26 64 GLU C N 1
ATOM 2153 C CA . GLU C 1 69 ? 29.882 49.577 62.989 1.00 40.97 64 GLU C CA 1
ATOM 2154 C C . GLU C 1 69 ? 29.759 48.894 61.637 1.00 39.91 64 GLU C C 1
ATOM 2155 O O . GLU C 1 69 ? 28.757 48.239 61.364 1.00 38.36 64 GLU C O 1
ATOM 2161 N N . ASP C 1 70 ? 30.775 49.047 60.792 1.00 39.21 65 ASP C N 1
ATOM 2162 C CA . ASP C 1 70 ? 30.752 48.445 59.464 1.00 40.18 65 ASP C CA 1
ATOM 2163 C C . ASP C 1 70 ? 30.792 46.921 59.530 1.00 37.51 65 ASP C C 1
ATOM 2164 O O . ASP C 1 70 ? 30.203 46.242 58.695 1.00 37.40 65 ASP C O 1
ATOM 2169 N N . ILE C 1 71 ? 31.489 46.379 60.518 1.00 37.70 66 ILE C N 1
ATOM 2170 C CA . ILE C 1 71 ? 31.544 44.930 60.652 1.00 37.74 66 ILE C CA 1
ATOM 2171 C C . ILE C 1 71 ? 30.213 44.460 61.241 1.00 36.19 66 ILE C C 1
ATOM 2172 O O . ILE C 1 71 ? 29.693 43.420 60.850 1.00 36.75 66 ILE C O 1
ATOM 2177 N N . ALA C 1 72 ? 29.661 45.225 62.179 1.00 34.21 67 ALA C N 1
ATOM 2178 C CA . ALA C 1 72 ? 28.375 44.861 62.771 1.00 35.33 67 ALA C CA 1
ATOM 2179 C C . ALA C 1 72 ? 27.341 44.732 61.654 1.00 35.04 67 ALA C C 1
ATOM 2180 O O . ALA C 1 72 ? 26.584 43.763 61.611 1.00 35.45 67 ALA C O 1
ATOM 2182 N N . MET C 1 73 ? 27.315 45.697 60.737 1.00 37.99 68 MET C N 1
ATOM 2183 C CA . MET C 1 73 ? 26.356 45.637 59.640 1.00 39.30 68 MET C CA 1
ATOM 2184 C C . MET C 1 73 ? 26.680 44.483 58.707 1.00 39.80 68 MET C C 1
ATOM 2185 O O . MET C 1 73 ? 25.773 43.791 58.234 1.00 38.17 68 MET C O 1
ATOM 2190 N N . GLU C 1 74 ? 27.972 44.275 58.452 1.00 39.56 69 GLU C N 1
ATOM 2191 C CA . GLU C 1 74 ? 28.423 43.195 57.578 1.00 40.78 69 GLU C CA 1
ATOM 2192 C C . GLU C 1 74 ? 27.878 41.865 58.089 1.00 38.03 69 GLU C C 1
ATOM 2193 O O . GLU C 1 74 ? 27.485 40.998 57.312 1.00 37.61 69 GLU C O 1
ATOM 2199 N N . TYR C 1 75 ? 27.852 41.709 59.405 1.00 36.43 70 TYR C N 1
ATOM 2200 C CA . TYR C 1 75 ? 27.354 40.468 59.987 1.00 36.55 70 TYR C CA 1
ATOM 2201 C C . TYR C 1 75 ? 25.887 40.480 60.401 1.00 35.85 70 TYR C C 1
ATOM 2202 O O . TYR C 1 75 ? 25.439 39.588 61.124 1.00 37.40 70 TYR C O 1
ATOM 2211 N N . ASN C 1 76 ? 25.146 41.489 59.945 1.00 35.09 71 ASN C N 1
ATOM 2212 C CA . ASN C 1 76 ? 23.711 41.592 60.226 1.00 36.30 71 ASN C CA 1
ATOM 2213 C C . ASN C 1 76 ? 23.379 41.474 61.717 1.00 34.22 71 ASN C C 1
ATOM 2214 O O . ASN C 1 76 ? 22.448 40.771 62.105 1.00 30.99 71 ASN C O 1
ATOM 2219 N N . ILE C 1 77 ? 24.138 42.167 62.551 1.00 32.52 72 ILE C N 1
ATOM 2220 C CA . ILE C 1 77 ? 23.911 42.114 63.992 1.00 31.34 72 ILE C CA 1
ATOM 2221 C C . ILE C 1 77 ? 22.775 43.045 64.391 1.00 31.65 72 ILE C C 1
ATOM 2222 O O . ILE C 1 77 ? 22.573 44.090 63.779 1.00 32.28 72 ILE C O 1
ATOM 2227 N N . SER C 1 78 ? 22.016 42.650 65.405 1.00 32.69 73 SER C N 1
ATOM 2228 C CA . SER C 1 78 ? 20.940 43.488 65.924 1.00 36.56 73 SER C CA 1
ATOM 2229 C C . SER C 1 78 ? 20.945 43.330 67.448 1.00 39.28 73 SER C C 1
ATOM 2230 O O . SER C 1 78 ? 21.270 44.275 68.162 1.00 44.24 73 SER C O 1
ATOM 2233 N N . SER C 1 79 ? 20.634 42.136 67.941 1.00 40.57 74 SER C N 1
ATOM 2234 C CA . SER C 1 79 ? 20.626 41.879 69.378 1.00 42.71 74 SER C CA 1
ATOM 2235 C C . SER C 1 79 ? 22.035 41.614 69.911 1.00 43.63 74 SER C C 1
ATOM 2236 O O . SER C 1 79 ? 22.887 41.062 69.206 1.00 42.57 74 SER C O 1
ATOM 2239 N N . MET C 1 80 ? 22.265 42.002 71.162 1.00 41.56 75 MET C N 1
ATOM 2240 C CA . MET C 1 80 ? 23.567 41.845 71.809 1.00 42.05 75 MET C CA 1
ATOM 2241 C C . MET C 1 80 ? 23.478 41.013 73.092 1.00 40.24 75 MET C C 1
ATOM 2242 O O . MET C 1 80 ? 22.555 41.182 73.880 1.00 39.81 75 MET C O 1
ATOM 2247 N N . PRO C 1 81 ? 24.442 40.104 73.316 1.00 37.48 76 PRO C N 1
ATOM 2248 C CA . PRO C 1 81 ? 25.578 39.830 72.434 1.00 35.27 76 PRO C CA 1
ATOM 2249 C C . PRO C 1 81 ? 25.197 38.820 71.357 1.00 34.47 76 PRO C C 1
ATOM 2250 O O . PRO C 1 81 ? 24.246 38.058 71.525 1.00 33.37 76 PRO C O 1
ATOM 2254 N N . THR C 1 82 ? 25.923 38.832 70.243 1.00 32.42 77 THR C N 1
ATOM 2255 C CA . THR C 1 82 ? 25.672 37.864 69.184 1.00 31.29 77 THR C CA 1
ATOM 2256 C C . THR C 1 82 ? 26.961 37.100 68.936 1.00 30.89 77 THR C C 1
ATOM 2257 O O . THR C 1 82 ? 28.035 37.693 68.787 1.00 30.93 77 THR C O 1
ATOM 2261 N N . PHE C 1 83 ? 26.843 35.781 68.906 1.00 28.85 78 PHE C N 1
ATOM 2262 C CA . PHE C 1 83 ? 27.982 34.917 68.662 1.00 30.84 78 PHE C CA 1
ATOM 2263 C C . PHE C 1 83 ? 27.894 34.319 67.264 1.00 29.30 78 PHE C C 1
ATOM 2264 O O . PHE C 1 83 ? 26.887 33.716 66.889 1.00 26.57 78 PHE C O 1
ATOM 2272 N N . VAL C 1 84 ? 28.948 34.526 66.482 1.00 30.16 79 VAL C N 1
ATOM 2273 C CA . VAL C 1 84 ? 29.014 33.988 65.130 1.00 32.51 79 VAL C CA 1
ATOM 2274 C C . VAL C 1 84 ? 30.144 32.965 65.128 1.00 34.18 79 VAL C C 1
ATOM 2275 O O . VAL C 1 84 ? 31.253 33.263 65.553 1.00 35.38 79 VAL C O 1
ATOM 2279 N N . PHE C 1 85 ? 29.863 31.757 64.659 1.00 34.33 80 PHE C N 1
ATOM 2280 C CA . PHE C 1 85 ? 30.887 30.718 64.636 1.00 35.55 80 PHE C CA 1
ATOM 2281 C C . PHE C 1 85 ? 31.278 30.411 63.203 1.00 36.27 80 PHE C C 1
ATOM 2282 O O . PHE C 1 85 ? 30.423 30.099 62.377 1.00 36.50 80 PHE C O 1
ATOM 2290 N N . LEU C 1 86 ? 32.575 30.505 62.915 1.00 37.69 81 LEU C N 1
ATOM 2291 C CA . LEU C 1 86 ? 33.088 30.260 61.569 1.00 40.30 81 LEU C CA 1
ATOM 2292 C C . LEU C 1 86 ? 34.220 29.238 61.588 1.00 42.50 81 LEU C C 1
ATOM 2293 O O . LEU C 1 86 ? 34.924 29.097 62.585 1.00 42.01 81 LEU C O 1
ATOM 2298 N N . LYS C 1 87 ? 34.396 28.534 60.476 1.00 45.72 82 LYS C N 1
ATOM 2299 C CA . LYS C 1 87 ? 35.476 27.558 60.357 1.00 49.67 82 LYS C CA 1
ATOM 2300 C C . LYS C 1 87 ? 35.859 27.398 58.887 1.00 50.64 82 LYS C C 1
ATOM 2301 O O . LYS C 1 87 ? 35.031 27.029 58.059 1.00 51.36 82 LYS C O 1
ATOM 2307 N N . ASN C 1 88 ? 37.120 27.686 58.578 1.00 53.04 83 ASN C N 1
ATOM 2308 C CA . ASN C 1 88 ? 37.642 27.597 57.217 1.00 56.55 83 ASN C CA 1
ATOM 2309 C C . ASN C 1 88 ? 36.923 28.556 56.277 1.00 57.56 83 ASN C C 1
ATOM 2310 O O . ASN C 1 88 ? 36.712 28.244 55.106 1.00 58.45 83 ASN C O 1
ATOM 2315 N N . GLY C 1 89 ? 36.556 29.723 56.795 1.00 57.52 84 GLY C N 1
ATOM 2316 C CA . GLY C 1 89 ? 35.859 30.704 55.986 1.00 57.97 84 GLY C CA 1
ATOM 2317 C C . GLY C 1 89 ? 34.394 30.362 55.774 1.00 57.84 84 GLY C C 1
ATOM 2318 O O . GLY C 1 89 ? 33.731 30.957 54.926 1.00 58.74 84 GLY C O 1
ATOM 2319 N N . VAL C 1 90 ? 33.886 29.404 56.543 1.00 56.42 85 VAL C N 1
ATOM 2320 C CA . VAL C 1 90 ? 32.493 28.986 56.425 1.00 55.65 85 VAL C CA 1
ATOM 2321 C C . VAL C 1 90 ? 31.753 29.216 57.740 1.00 53.76 85 VAL C C 1
ATOM 2322 O O . VAL C 1 90 ? 32.275 28.910 58.814 1.00 53.55 85 VAL C O 1
ATOM 2326 N N . LYS C 1 91 ? 30.541 29.756 57.658 1.00 52.07 86 LYS C N 1
ATOM 2327 C CA . LYS C 1 91 ? 29.766 30.004 58.867 1.00 50.24 86 LYS C CA 1
ATOM 2328 C C . LYS C 1 91 ? 29.094 28.720 59.323 1.00 48.39 86 LYS C C 1
ATOM 2329 O O . LYS C 1 91 ? 28.304 28.119 58.599 1.00 47.09 86 LYS C O 1
ATOM 2335 N N . VAL C 1 92 ? 29.433 28.307 60.537 1.00 46.24 87 VAL C N 1
ATOM 2336 C CA . VAL C 1 92 ? 28.899 27.093 61.124 1.00 45.03 87 VAL C CA 1
ATOM 2337 C C . VAL C 1 92 ? 27.552 27.337 61.770 1.00 43.66 87 VAL C C 1
ATOM 2338 O O . VAL C 1 92 ? 26.595 26.613 61.522 1.00 43.56 87 VAL C O 1
ATOM 2342 N N . GLU C 1 93 ? 27.481 28.368 62.600 1.00 42.93 88 GLU C N 1
ATOM 2343 C CA . GLU C 1 93 ? 26.247 28.675 63.305 1.00 42.44 88 GLU C CA 1
ATOM 2344 C C . GLU C 1 93 ? 26.292 30.080 63.882 1.00 40.13 88 GLU C C 1
ATOM 2345 O O . GLU C 1 93 ? 27.334 30.737 63.875 1.00 37.78 88 GLU C O 1
ATOM 2351 N N . GLU C 1 94 ? 25.151 30.535 64.382 1.00 39.52 89 GLU C N 1
ATOM 2352 C CA . GLU C 1 94 ? 25.056 31.857 64.975 1.00 39.30 89 GLU C CA 1
ATOM 2353 C C . GLU C 1 94 ? 23.828 31.938 65.866 1.00 36.78 89 GLU C C 1
ATOM 2354 O O . GLU C 1 94 ? 22.822 31.279 65.606 1.00 36.80 89 GLU C O 1
ATOM 2360 N N . PHE C 1 95 ? 23.933 32.720 66.932 1.00 33.69 90 PHE C N 1
ATOM 2361 C CA . PHE C 1 95 ? 22.811 32.948 67.839 1.00 34.65 90 PHE C CA 1
ATOM 2362 C C . PHE C 1 95 ? 23.081 34.177 68.693 1.00 35.63 90 PHE C C 1
ATOM 2363 O O . PHE C 1 95 ? 24.231 34.591 68.859 1.00 32.35 90 PHE C O 1
ATOM 2371 N N . ALA C 1 96 ? 22.011 34.768 69.217 1.00 35.82 91 ALA C N 1
ATOM 2372 C CA . ALA C 1 96 ? 22.116 35.963 70.037 1.00 37.65 91 ALA C CA 1
ATOM 2373 C C . ALA C 1 96 ? 21.707 35.669 71.473 1.00 38.30 91 ALA C C 1
ATOM 2374 O O . ALA C 1 96 ? 20.998 34.699 71.742 1.00 38.85 91 ALA C O 1
ATOM 2376 N N . GLY C 1 97 ? 22.160 36.509 72.394 1.00 38.40 92 GLY C N 1
ATOM 2377 C CA . GLY C 1 97 ? 21.816 36.314 73.790 1.00 39.38 92 GLY C CA 1
ATOM 2378 C C . GLY C 1 97 ? 22.944 35.712 74.601 1.00 39.98 92 GLY C C 1
ATOM 2379 O O . GLY C 1 97 ? 23.753 34.946 74.080 1.00 40.24 92 GLY C O 1
ATOM 2380 N N . ALA C 1 98 ? 22.991 36.059 75.884 1.00 41.37 93 ALA C N 1
ATOM 2381 C CA . ALA C 1 98 ? 24.026 35.565 76.792 1.00 42.56 93 ALA C CA 1
ATOM 2382 C C . ALA C 1 98 ? 23.696 34.178 77.344 1.00 42.56 93 ALA C C 1
ATOM 2383 O O . ALA C 1 98 ? 23.376 34.036 78.524 1.00 43.59 93 ALA C O 1
ATOM 2385 N N . ASN C 1 99 ? 23.783 33.161 76.496 1.00 42.22 94 ASN C N 1
ATOM 2386 C CA . ASN C 1 99 ? 23.484 31.791 76.903 1.00 42.30 94 ASN C CA 1
ATOM 2387 C C . ASN C 1 99 ? 24.780 30.987 77.056 1.00 42.22 94 ASN C C 1
ATOM 2388 O O . ASN C 1 99 ? 25.276 30.414 76.091 1.00 42.05 94 ASN C O 1
ATOM 2393 N N . ALA C 1 100 ? 25.321 30.948 78.270 1.00 41.67 95 ALA C N 1
ATOM 2394 C CA . ALA C 1 100 ? 26.562 30.220 78.549 1.00 41.61 95 ALA C CA 1
ATOM 2395 C C . ALA C 1 100 ? 26.545 28.757 78.097 1.00 39.91 95 ALA C C 1
ATOM 2396 O O . ALA C 1 100 ? 27.486 28.292 77.454 1.00 39.08 95 ALA C O 1
ATOM 2398 N N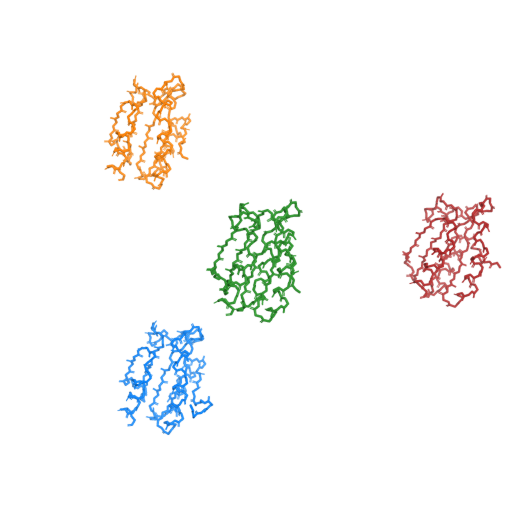 . LYS C 1 101 ? 25.490 28.028 78.449 1.00 40.48 96 LYS C N 1
ATOM 2399 C CA . LYS C 1 101 ? 25.369 26.619 78.063 1.00 40.19 96 LYS C CA 1
ATOM 2400 C C . LYS C 1 101 ? 25.398 26.410 76.555 1.00 39.06 96 LYS C C 1
ATOM 2401 O O . LYS C 1 101 ? 26.120 25.546 76.052 1.00 39.54 96 LYS C O 1
ATOM 2407 N N . ARG C 1 102 ? 24.590 27.187 75.838 1.00 35.45 97 ARG C N 1
ATOM 2408 C CA . ARG C 1 102 ? 24.515 27.066 74.388 1.00 34.97 97 ARG C CA 1
ATOM 2409 C C . ARG C 1 102 ? 25.853 27.422 73.753 1.00 35.48 97 ARG C C 1
ATOM 2410 O O . ARG C 1 102 ? 26.280 26.784 72.790 1.00 35.27 97 ARG C O 1
ATOM 2418 N N . LEU C 1 103 ? 26.502 28.450 74.292 1.00 33.48 98 LEU C N 1
ATOM 2419 C CA . LEU C 1 103 ? 27.796 28.886 73.777 1.00 37.43 98 LEU C CA 1
ATOM 2420 C C . LEU C 1 103 ? 28.787 27.729 73.845 1.00 37.51 98 LEU C C 1
ATOM 2421 O O . LEU C 1 103 ? 29.441 27.400 72.853 1.00 35.62 98 LEU C O 1
ATOM 2426 N N . GLU C 1 104 ? 28.884 27.118 75.024 1.00 38.29 99 GLU C N 1
ATOM 2427 C CA . GLU C 1 104 ? 29.780 25.992 75.246 1.00 40.70 99 GLU C CA 1
ATOM 2428 C C . GLU C 1 104 ? 29.403 24.798 74.367 1.00 40.18 99 GLU C C 1
ATOM 2429 O O . GLU C 1 104 ? 30.281 24.112 73.837 1.00 38.52 99 GLU C O 1
ATOM 2435 N N . ASP C 1 105 ? 28.101 24.555 74.213 1.00 40.46 100 ASP C N 1
ATOM 2436 C CA . ASP C 1 105 ? 27.605 23.460 73.374 1.00 39.88 100 ASP C CA 1
ATOM 2437 C C . ASP C 1 105 ? 28.109 23.595 71.937 1.00 40.03 100 ASP C C 1
ATOM 2438 O O . ASP C 1 105 ? 28.614 22.634 71.356 1.00 37.53 100 ASP C O 1
ATOM 2443 N N . VAL C 1 106 ? 27.950 24.784 71.357 1.00 37.57 101 VAL C N 1
ATOM 2444 C CA . VAL C 1 106 ? 28.398 24.999 69.988 1.00 37.51 101 VAL C CA 1
ATOM 2445 C C . VAL C 1 106 ? 29.894 24.768 69.864 1.00 35.41 101 VAL C C 1
ATOM 2446 O O . VAL C 1 106 ? 30.345 24.144 68.916 1.00 35.09 101 VAL C O 1
ATOM 2450 N N . ILE C 1 107 ? 30.654 25.283 70.823 1.00 36.35 102 ILE C N 1
ATOM 2451 C CA . ILE C 1 107 ? 32.100 25.121 70.815 1.00 37.32 102 ILE C CA 1
ATOM 2452 C C . ILE C 1 107 ? 32.538 23.658 70.929 1.00 39.04 102 ILE C C 1
ATOM 2453 O O . ILE C 1 107 ? 33.400 23.209 70.173 1.00 39.14 102 ILE C O 1
ATOM 2458 N N . LYS C 1 108 ? 31.958 22.916 71.870 1.00 38.98 103 LYS C N 1
ATOM 2459 C CA . LYS C 1 108 ? 32.335 21.515 72.027 1.00 40.30 103 LYS C CA 1
ATOM 2460 C C . LYS C 1 108 ? 31.913 20.709 70.806 1.00 39.58 103 LYS C C 1
ATOM 2461 O O . LYS C 1 108 ? 32.639 19.826 70.358 1.00 39.62 103 LYS C O 1
ATOM 2467 N N . ALA C 1 109 ? 30.745 21.028 70.260 1.00 39.28 104 ALA C N 1
ATOM 2468 C CA . ALA C 1 109 ? 30.210 20.312 69.104 1.00 39.58 104 ALA C CA 1
ATOM 2469 C C . ALA C 1 109 ? 30.913 20.583 67.772 1.00 41.45 104 ALA C C 1
ATOM 2470 O O . ALA C 1 109 ? 30.845 19.764 66.861 1.00 39.33 104 ALA C O 1
ATOM 2472 N N . ASN C 1 110 ? 31.577 21.726 67.647 1.00 41.97 105 ASN C N 1
ATOM 2473 C CA . ASN C 1 110 ? 32.240 22.053 66.391 1.00 46.46 105 ASN C CA 1
ATOM 2474 C C . ASN C 1 110 ? 33.741 22.216 66.561 1.00 49.40 105 ASN C C 1
ATOM 2475 O O . ASN C 1 110 ? 34.437 22.698 65.661 1.00 49.36 105 ASN C O 1
ATOM 2480 N N . ILE C 1 111 ? 34.228 21.798 67.724 1.00 52.86 106 ILE C N 1
ATOM 2481 C CA . ILE C 1 111 ? 35.644 21.879 68.054 1.00 57.13 106 ILE C CA 1
ATOM 2482 C C . ILE C 1 111 ? 36.412 20.831 67.263 1.00 57.69 106 ILE C C 1
ATOM 2483 O O . ILE C 1 111 ? 35.741 19.982 66.649 1.00 58.69 106 ILE C O 1
ATOM 2489 N N . MET D 1 6 ? 87.690 81.235 83.214 1.00 72.58 1 MET D N 1
ATOM 2490 C CA . MET D 1 6 ? 86.737 81.958 82.331 1.00 71.95 1 MET D CA 1
ATOM 2491 C C . MET D 1 6 ? 86.482 81.127 81.073 1.00 69.23 1 MET D C 1
ATOM 2492 O O . MET D 1 6 ? 86.513 79.890 81.112 1.00 69.33 1 MET D O 1
ATOM 2497 N N . VAL D 1 7 ? 86.223 81.828 79.969 1.00 65.68 2 VAL D N 1
ATOM 2498 C CA . VAL D 1 7 ? 85.935 81.237 78.666 1.00 61.52 2 VAL D CA 1
ATOM 2499 C C . VAL D 1 7 ? 86.434 82.220 77.606 1.00 58.43 2 VAL D C 1
ATOM 2500 O O . VAL D 1 7 ? 86.287 83.426 77.766 1.00 57.26 2 VAL D O 1
ATOM 2504 N N . TYR D 1 8 ? 87.035 81.713 76.533 1.00 55.50 3 TYR D N 1
ATOM 2505 C CA . TYR D 1 8 ? 87.552 82.594 75.490 1.00 53.84 3 TYR D CA 1
ATOM 2506 C C . TYR D 1 8 ? 86.453 83.376 74.794 1.00 51.88 3 TYR D C 1
ATOM 2507 O O . TYR D 1 8 ? 85.457 82.809 74.350 1.00 51.15 3 TYR D O 1
ATOM 2516 N N . GLN D 1 9 ? 86.644 84.686 74.702 1.00 50.38 4 GLN D N 1
ATOM 2517 C CA . GLN D 1 9 ? 85.671 85.555 74.060 1.00 50.66 4 GLN D CA 1
ATOM 2518 C C . GLN D 1 9 ? 86.219 86.062 72.731 1.00 50.61 4 GLN D C 1
ATOM 2519 O O . 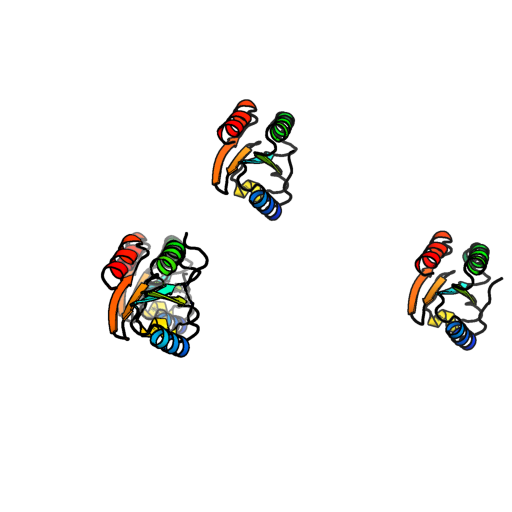GLN D 1 9 ? 87.235 86.757 72.697 1.00 50.68 4 GLN D O 1
ATOM 2525 N N . VAL D 1 10 ? 85.551 85.716 71.635 1.00 49.98 5 VAL D N 1
ATOM 2526 C CA . VAL D 1 10 ? 86.003 86.153 70.321 1.00 51.93 5 VAL D CA 1
ATOM 2527 C C . VAL D 1 10 ? 86.065 87.676 70.291 1.00 53.19 5 VAL D C 1
ATOM 2528 O O . VAL D 1 10 ? 85.367 88.346 71.052 1.00 52.00 5 VAL D O 1
ATOM 2532 N N . LYS D 1 11 ? 86.904 88.214 69.411 1.00 54.79 6 LYS D N 1
ATOM 2533 C CA . LYS D 1 11 ? 87.071 89.658 69.301 1.00 57.62 6 LYS D CA 1
ATOM 2534 C C . LYS D 1 11 ? 86.380 90.236 68.074 1.00 57.04 6 LYS D C 1
ATOM 2535 O O . LYS D 1 11 ? 86.025 91.412 68.055 1.00 57.60 6 LYS D O 1
ATOM 2541 N N . ASP D 1 12 ? 86.201 89.413 67.047 1.00 57.13 7 ASP D N 1
ATOM 2542 C CA . ASP D 1 12 ? 85.572 89.866 65.815 1.00 58.85 7 ASP D CA 1
ATOM 2543 C C . ASP D 1 12 ? 85.207 88.683 64.929 1.00 58.98 7 ASP D C 1
ATOM 2544 O O . ASP D 1 12 ? 85.515 87.536 65.260 1.00 57.62 7 ASP D O 1
ATOM 2549 N N . LYS D 1 13 ? 84.562 88.969 63.798 1.00 59.32 8 LYS D N 1
ATOM 2550 C CA . LYS D 1 13 ? 84.152 87.924 62.864 1.00 60.29 8 LYS D CA 1
ATOM 2551 C C . LYS D 1 13 ? 85.326 87.131 62.291 1.00 59.85 8 LYS D C 1
ATOM 2552 O O . LYS D 1 13 ? 85.189 85.941 61.993 1.00 60.66 8 LYS D O 1
ATOM 2558 N N . ALA D 1 14 ? 86.476 87.782 62.135 1.00 57.47 9 ALA D N 1
ATOM 2559 C CA . ALA D 1 14 ? 87.652 87.102 61.606 1.00 55.71 9 ALA D CA 1
ATOM 2560 C C . ALA D 1 14 ? 88.163 86.106 62.641 1.00 54.42 9 ALA D C 1
ATOM 2561 O O . ALA D 1 14 ? 88.492 84.964 62.313 1.00 54.13 9 ALA D O 1
ATOM 2563 N N . ASP D 1 15 ? 88.221 86.551 63.893 1.00 51.64 10 ASP D N 1
ATOM 2564 C CA . ASP D 1 15 ? 88.686 85.712 64.989 1.00 50.77 10 ASP D CA 1
ATOM 2565 C C . ASP D 1 15 ? 87.794 84.486 65.164 1.00 49.76 10 ASP D C 1
ATOM 2566 O O . ASP D 1 15 ? 88.279 83.400 65.493 1.00 48.65 10 ASP D O 1
ATOM 2571 N N . LEU D 1 16 ? 86.493 84.668 64.944 1.00 48.28 11 LEU D N 1
ATOM 2572 C CA . LEU D 1 16 ? 85.526 83.580 65.069 1.00 47.28 11 LEU D CA 1
ATOM 2573 C C . LEU D 1 16 ? 85.693 82.579 63.934 1.00 48.30 11 LEU D C 1
ATOM 2574 O O . LEU D 1 16 ? 85.621 81.373 64.150 1.00 46.39 11 LEU D O 1
ATOM 2579 N N . ASP D 1 17 ? 85.904 83.081 62.722 1.00 50.20 12 ASP D N 1
ATOM 2580 C CA . ASP D 1 17 ? 86.096 82.203 61.576 1.00 53.21 12 ASP D CA 1
ATOM 2581 C C . ASP D 1 17 ? 87.326 81.332 61.808 1.00 51.85 12 ASP D C 1
ATOM 2582 O O . ASP D 1 17 ? 87.333 80.144 61.475 1.00 50.23 12 ASP D O 1
ATOM 2587 N N . GLY D 1 18 ? 88.359 81.933 62.391 1.00 50.03 13 GLY D N 1
ATOM 2588 C CA . GLY D 1 18 ? 89.584 81.207 62.667 1.00 50.05 13 GLY D CA 1
ATOM 2589 C C . GLY D 1 18 ? 89.439 80.255 63.836 1.00 49.91 13 GLY D C 1
ATOM 2590 O O . GLY D 1 18 ? 89.980 79.152 63.828 1.00 48.90 13 GLY D O 1
ATOM 2591 N N . GLN D 1 19 ? 88.702 80.688 64.850 1.00 50.09 14 GLN D N 1
ATOM 2592 C CA . GLN D 1 19 ? 88.476 79.871 66.030 1.00 51.14 14 GLN D CA 1
ATOM 2593 C C . GLN D 1 19 ? 87.656 78.634 65.641 1.00 50.20 14 GLN D C 1
ATOM 2594 O O . GLN D 1 19 ? 87.883 77.540 66.155 1.00 48.91 14 GLN D O 1
ATOM 2600 N N . LEU D 1 20 ? 86.714 78.809 64.717 1.00 50.31 15 LEU D N 1
ATOM 2601 C CA . LEU D 1 20 ? 85.885 77.701 64.250 1.00 51.46 15 LEU D CA 1
ATOM 2602 C C . LEU D 1 20 ? 86.733 76.669 63.519 1.00 53.39 15 LEU D C 1
ATOM 2603 O O . LEU D 1 20 ? 86.636 75.471 63.785 1.00 53.48 15 LEU D O 1
ATOM 2608 N N . THR D 1 21 ? 87.566 77.131 62.594 1.00 55.72 16 THR D N 1
ATOM 2609 C CA . THR D 1 21 ? 88.423 76.219 61.851 1.00 57.83 16 THR D CA 1
ATOM 2610 C C . THR D 1 21 ? 89.332 75.451 62.807 1.00 57.82 16 THR D C 1
ATOM 2611 O O . THR D 1 21 ? 89.508 74.246 62.663 1.00 58.56 16 THR D O 1
ATOM 2615 N N . LYS D 1 22 ? 89.889 76.143 63.797 1.00 58.63 17 LYS D N 1
ATOM 2616 C CA . LYS D 1 22 ? 90.778 75.503 64.764 1.00 60.06 17 LYS D CA 1
ATOM 2617 C C . LYS D 1 22 ? 90.079 74.439 65.605 1.00 61.02 17 LYS D C 1
ATOM 2618 O O . LYS D 1 22 ? 90.715 73.493 66.075 1.00 60.94 17 LYS D O 1
ATOM 2624 N N . ALA D 1 23 ? 88.774 74.599 65.806 1.00 60.63 18 ALA D N 1
ATOM 2625 C CA . ALA D 1 23 ? 88.007 73.653 66.609 1.00 60.58 18 ALA D CA 1
ATOM 2626 C C . ALA D 1 23 ? 88.078 72.245 66.040 1.00 60.84 18 ALA D C 1
ATOM 2627 O O . ALA D 1 23 ? 87.690 71.276 66.699 1.00 61.01 18 ALA D O 1
ATOM 2629 N N . SER D 1 24 ? 88.574 72.131 64.814 1.00 60.10 19 SER D N 1
ATOM 2630 C CA . SER D 1 24 ? 88.701 70.829 64.180 1.00 59.08 19 SER D CA 1
ATOM 2631 C C . SER D 1 24 ? 87.314 70.193 64.096 1.00 57.64 19 SER D C 1
ATOM 2632 O O . SER D 1 24 ? 86.346 70.856 63.724 1.00 57.52 19 SER D O 1
ATOM 2635 N N . GLY D 1 25 ? 87.218 68.914 64.446 1.00 56.28 20 GLY D N 1
ATOM 2636 C CA . GLY D 1 25 ? 85.936 68.232 64.393 1.00 53.51 20 GLY D CA 1
ATOM 2637 C C . GLY D 1 25 ? 85.223 68.215 65.733 1.00 51.26 20 GLY D C 1
ATOM 2638 O O . GLY D 1 25 ? 84.398 67.343 66.003 1.00 50.54 20 GLY D O 1
ATOM 2639 N N . LYS D 1 26 ? 85.541 69.181 66.583 1.00 48.63 21 LYS D N 1
ATOM 2640 C CA . LYS D 1 26 ? 84.914 69.247 67.887 1.00 46.93 21 LYS D CA 1
ATOM 2641 C C . LYS D 1 26 ? 83.570 69.963 67.810 1.00 44.92 21 LYS D C 1
ATOM 2642 O O . LYS D 1 26 ? 83.254 70.622 66.819 1.00 42.96 21 LYS D O 1
ATOM 2648 N N . LEU D 1 27 ? 82.767 69.800 68.854 1.00 43.40 22 LEU D N 1
ATOM 2649 C CA . LEU D 1 27 ? 81.485 70.476 68.914 1.00 40.07 22 LEU D CA 1
ATOM 2650 C C . LEU D 1 27 ? 81.840 71.870 69.396 1.00 38.62 22 LEU D C 1
ATOM 2651 O O . LEU D 1 27 ? 82.637 72.029 70.321 1.00 40.23 22 LEU D O 1
ATOM 2656 N N . VAL D 1 28 ? 81.276 72.880 68.753 1.00 37.23 23 VAL D N 1
ATOM 2657 C CA . VAL D 1 28 ? 81.527 74.248 69.155 1.00 34.73 23 VAL D CA 1
ATOM 2658 C C . VAL D 1 28 ? 80.236 74.794 69.748 1.00 32.80 23 VAL D C 1
ATOM 2659 O O . VAL D 1 28 ? 79.160 74.636 69.166 1.00 32.16 23 VAL D O 1
ATOM 2663 N N . VAL D 1 29 ? 80.353 75.413 70.916 1.00 31.57 24 VAL D N 1
ATOM 2664 C CA . VAL D 1 29 ? 79.209 76.019 71.592 1.00 31.78 24 VAL D CA 1
ATOM 2665 C C . VAL D 1 29 ? 79.410 77.526 71.584 1.00 33.61 24 VAL D C 1
ATOM 2666 O O . VAL D 1 29 ? 80.311 78.030 72.260 1.00 36.20 24 VAL D O 1
ATOM 2670 N N . LEU D 1 30 ? 78.604 78.244 70.802 1.00 33.30 25 LEU D N 1
ATOM 2671 C CA . LEU D 1 30 ? 78.711 79.700 70.764 1.00 31.92 25 LEU D CA 1
ATOM 2672 C C . LEU D 1 30 ? 77.759 80.246 71.811 1.00 33.57 25 LEU D C 1
ATOM 2673 O O . LEU D 1 30 ? 76.563 79.936 71.792 1.00 30.55 25 LEU D O 1
ATOM 2678 N N . ASP D 1 31 ? 78.289 81.047 72.726 1.00 30.91 26 ASP D N 1
ATOM 2679 C CA . ASP D 1 31 ? 77.470 81.636 73.769 1.00 33.73 26 ASP D CA 1
ATOM 2680 C C . ASP D 1 31 ? 77.319 83.133 73.546 1.00 32.21 26 ASP D C 1
ATOM 2681 O O . ASP D 1 31 ? 78.226 83.913 73.841 1.00 30.88 26 ASP D O 1
ATOM 2686 N N . PHE D 1 32 ? 76.176 83.522 72.991 1.00 32.90 27 PHE D N 1
ATOM 2687 C CA . PHE D 1 32 ? 75.888 84.925 72.738 1.00 34.66 27 PHE D CA 1
ATOM 2688 C C . PHE D 1 32 ? 75.380 85.518 74.043 1.00 36.71 27 PHE D C 1
ATOM 2689 O O . PHE D 1 32 ? 74.339 85.104 74.558 1.00 37.15 27 PHE D O 1
ATOM 2697 N N . PHE D 1 33 ? 76.109 86.496 74.568 1.00 35.46 28 PHE D N 1
ATOM 2698 C CA . PHE D 1 33 ? 75.746 87.106 75.836 1.00 37.85 28 PHE D CA 1
ATOM 2699 C C . PHE D 1 33 ? 75.892 88.625 75.869 1.00 38.40 28 PHE D C 1
ATOM 2700 O O . PHE D 1 33 ? 76.415 89.246 74.939 1.00 35.37 28 PHE D O 1
ATOM 2708 N N . ALA D 1 34 ? 75.444 89.202 76.980 1.00 37.29 29 ALA D N 1
ATOM 2709 C CA . ALA D 1 34 ? 75.511 90.641 77.209 1.00 40.68 29 ALA D CA 1
ATOM 2710 C C . ALA D 1 34 ? 75.811 90.845 78.687 1.00 41.19 29 ALA D C 1
ATOM 2711 O O . ALA D 1 34 ? 75.287 90.123 79.533 1.00 41.17 29 ALA D O 1
ATOM 2713 N N . THR D 1 35 ? 76.660 91.816 79.003 1.00 43.74 30 THR D N 1
ATOM 2714 C CA . THR D 1 35 ? 77.001 92.069 80.397 1.00 46.63 30 THR D CA 1
ATOM 2715 C C . THR D 1 35 ? 75.776 92.461 81.210 1.00 45.71 30 THR D C 1
ATOM 2716 O O . THR D 1 35 ? 75.668 92.103 82.383 1.00 47.20 30 THR D O 1
ATOM 2720 N N . TRP D 1 36 ? 74.850 93.180 80.578 1.00 45.48 31 TRP D N 1
ATOM 2721 C CA . TRP D 1 36 ? 73.631 93.634 81.245 1.00 44.31 31 TRP D CA 1
ATOM 2722 C C . TRP D 1 36 ? 72.554 92.561 81.342 1.00 44.06 31 TRP D C 1
ATOM 2723 O O . TRP D 1 36 ? 71.489 92.798 81.908 1.00 44.57 31 TRP D O 1
ATOM 2734 N N . CYS D 1 37 ? 72.834 91.382 80.798 1.00 41.80 32 CYS D N 1
ATOM 2735 C CA . CYS D 1 37 ? 71.872 90.289 80.806 1.00 41.89 32 CYS D CA 1
ATOM 2736 C C . CYS D 1 37 ? 72.011 89.363 82.025 1.00 41.24 32 CYS D C 1
ATOM 2737 O O . CYS D 1 37 ? 72.984 88.621 82.158 1.00 41.21 32 CYS D O 1
ATOM 2740 N N . GLY D 1 38 ? 71.024 89.429 82.917 1.00 40.93 33 GLY D N 1
ATOM 2741 C CA . GLY D 1 38 ? 71.034 88.621 84.129 1.00 40.90 33 GLY D CA 1
ATOM 2742 C C . GLY D 1 38 ? 71.137 87.119 83.923 1.00 40.64 33 GLY D C 1
ATOM 2743 O O . GLY D 1 38 ? 71.966 86.458 84.555 1.00 40.03 33 GLY D O 1
ATOM 2744 N N . PRO D 1 39 ? 70.292 86.542 83.059 1.00 39.89 34 PRO D N 1
ATOM 2745 C CA . PRO D 1 39 ? 70.313 85.100 82.789 1.00 39.75 34 PRO D CA 1
ATOM 2746 C C . PRO D 1 39 ? 71.660 84.656 82.223 1.00 39.58 34 PRO D C 1
ATOM 2747 O O . PRO D 1 39 ? 72.087 83.517 82.419 1.00 39.22 34 PRO D O 1
ATOM 2751 N N . CYS D 1 40 ? 72.317 85.561 81.506 1.00 39.31 35 CYS D N 1
ATOM 2752 C CA . CYS D 1 40 ? 73.613 85.271 80.906 1.00 40.73 35 CYS D CA 1
ATOM 2753 C C . CYS D 1 40 ? 74.663 85.125 81.991 1.00 43.04 35 CYS D C 1
ATOM 2754 O O . CYS D 1 40 ? 75.525 84.249 81.929 1.00 43.36 35 CYS D O 1
ATOM 2757 N N . LYS D 1 41 ? 74.595 85.999 82.985 1.00 44.76 36 LYS D N 1
ATOM 2758 C CA . LYS D 1 41 ? 75.549 85.948 84.074 1.00 48.04 36 LYS D CA 1
ATOM 2759 C C . LYS D 1 41 ? 75.263 84.723 84.933 1.00 49.52 36 LYS D C 1
ATOM 2760 O O . LYS D 1 41 ? 76.183 84.050 85.403 1.00 50.29 36 LYS D O 1
ATOM 2766 N N . MET D 1 42 ? 73.984 84.409 85.092 1.00 48.61 37 MET D N 1
ATOM 2767 C CA . MET D 1 42 ? 73.574 83.283 85.913 1.00 50.05 37 MET D CA 1
ATOM 2768 C C . MET D 1 42 ? 73.958 81.905 85.358 1.00 48.80 37 MET D C 1
ATOM 2769 O O . MET D 1 42 ? 74.083 80.944 86.120 1.00 46.94 37 MET D O 1
ATOM 2774 N N . ILE D 1 43 ? 74.148 81.810 84.042 1.00 45.66 38 ILE D N 1
ATOM 2775 C CA . ILE D 1 43 ? 74.505 80.543 83.398 1.00 44.14 38 ILE D CA 1
ATOM 2776 C C . ILE D 1 43 ? 76.024 80.418 83.204 1.00 43.84 38 ILE D C 1
ATOM 2777 O O . ILE D 1 43 ? 76.538 79.349 82.868 1.00 40.58 38 ILE D O 1
ATOM 2782 N N . SER D 1 44 ? 76.728 81.521 83.426 1.00 43.84 39 SER D N 1
ATOM 2783 C CA . SER D 1 44 ? 78.175 81.578 83.261 1.00 46.37 39 SER D CA 1
ATOM 2784 C C . SER D 1 44 ? 78.951 80.468 83.977 1.00 46.28 39 SER D C 1
ATOM 2785 O O . SER D 1 44 ? 79.857 79.866 83.397 1.00 46.47 39 SER D O 1
ATOM 2788 N N . PRO D 1 45 ? 78.615 80.187 85.247 1.00 45.88 40 PRO D N 1
ATOM 2789 C CA . PRO D 1 45 ? 79.308 79.138 86.006 1.00 46.74 40 PRO D CA 1
ATOM 2790 C C . PRO D 1 45 ? 79.192 77.753 85.369 1.00 45.69 40 PRO D C 1
ATOM 2791 O O . PRO D 1 45 ? 80.149 76.982 85.358 1.00 45.20 40 PRO D O 1
ATOM 2795 N N . LYS D 1 46 ? 78.011 77.448 84.844 1.00 44.59 41 LYS D N 1
ATOM 2796 C CA . LYS D 1 46 ? 77.757 76.167 84.203 1.00 45.15 41 LYS D CA 1
ATOM 2797 C C . LYS D 1 46 ? 78.581 75.994 82.932 1.00 45.29 41 LYS D C 1
ATOM 2798 O O . LYS D 1 46 ? 78.967 74.871 82.577 1.00 44.56 41 LYS D O 1
ATOM 2804 N N . LEU D 1 47 ? 78.839 77.099 82.234 1.00 44.37 42 LEU D N 1
ATOM 2805 C CA . LEU D 1 47 ? 79.632 77.041 81.005 1.00 44.43 42 LEU D CA 1
ATOM 2806 C C . LEU D 1 47 ? 81.088 76.743 81.316 1.00 42.55 42 LEU D C 1
ATOM 2807 O O . LEU D 1 47 ? 81.741 75.976 80.612 1.00 41.36 42 LEU D O 1
ATOM 2812 N N . VAL D 1 48 ? 81.601 77.362 82.369 1.00 43.69 43 VAL D N 1
ATOM 2813 C CA . VAL D 1 48 ? 82.979 77.133 82.762 1.00 46.26 43 VAL D CA 1
ATOM 2814 C C . VAL D 1 48 ? 83.174 75.651 83.098 1.00 45.42 43 VAL D C 1
ATOM 2815 O O . VAL D 1 48 ? 84.158 75.031 82.684 1.00 45.83 43 VAL D O 1
ATOM 2819 N N . GLU D 1 49 ? 82.223 75.085 83.835 1.00 44.91 44 GLU D N 1
ATOM 2820 C CA . GLU D 1 49 ? 82.279 73.673 84.203 1.00 45.28 44 GLU D CA 1
ATOM 2821 C C . GLU D 1 49 ? 82.222 72.772 82.971 1.00 43.17 44 GLU D C 1
ATOM 2822 O O . GLU D 1 49 ? 83.009 71.834 82.835 1.00 42.14 44 GLU D O 1
ATOM 2828 N N . LEU D 1 50 ? 81.285 73.057 82.071 1.00 39.43 45 LEU D N 1
ATOM 2829 C CA . LEU D 1 50 ? 81.131 72.254 80.866 1.00 39.75 45 LEU D CA 1
ATOM 2830 C C . LEU D 1 50 ? 82.344 72.375 79.945 1.00 39.31 45 LEU D C 1
ATOM 2831 O O . LEU D 1 50 ? 82.726 71.407 79.284 1.00 38.39 45 LEU D O 1
ATOM 2836 N N . SER D 1 51 ? 82.951 73.559 79.904 1.00 38.02 46 SER D N 1
ATOM 2837 C CA . SER D 1 51 ? 84.116 73.768 79.056 1.00 39.77 46 SER D CA 1
ATOM 2838 C C . SER D 1 51 ? 85.321 73.003 79.607 1.00 40.35 46 SER D C 1
ATOM 2839 O O . SER D 1 51 ? 86.103 72.445 78.844 1.00 40.56 46 SER D O 1
ATOM 2842 N N . THR D 1 52 ? 85.464 72.968 80.929 1.00 42.24 47 THR D N 1
ATOM 2843 C CA . THR D 1 52 ? 86.579 72.249 81.551 1.00 43.03 47 THR D CA 1
ATOM 2844 C C . THR D 1 52 ? 86.340 70.744 81.514 1.00 43.33 47 THR D C 1
ATOM 2845 O O . THR D 1 52 ? 87.233 69.971 81.177 1.00 41.56 47 THR D O 1
ATOM 2849 N N . GLN D 1 53 ? 85.122 70.337 81.848 1.00 45.06 48 GLN D N 1
ATOM 2850 C CA . GLN D 1 53 ? 84.763 68.927 81.866 1.00 48.00 48 GLN D CA 1
ATOM 2851 C C . GLN D 1 53 ? 84.766 68.280 80.487 1.00 48.45 48 GLN D C 1
ATOM 2852 O O . GLN D 1 53 ? 85.060 67.091 80.361 1.00 47.76 48 GLN D O 1
ATOM 2858 N N . PHE D 1 54 ? 84.443 69.055 79.453 1.00 48.74 49 PHE D N 1
ATOM 2859 C CA . PHE D 1 54 ? 84.399 68.519 78.098 1.00 50.23 49 PHE D CA 1
ATOM 2860 C C . PHE D 1 54 ? 85.481 69.031 77.160 1.00 51.58 49 PHE D C 1
ATOM 2861 O O . PHE D 1 54 ? 85.280 69.089 75.944 1.00 52.04 49 PHE D O 1
ATOM 2869 N N . ALA D 1 55 ? 86.628 69.405 77.715 1.00 52.76 50 ALA D N 1
ATOM 2870 C CA . ALA D 1 55 ? 87.729 69.872 76.884 1.00 54.81 50 ALA D CA 1
ATOM 2871 C C . ALA D 1 55 ? 88.099 68.694 75.990 1.00 56.39 50 ALA D C 1
ATOM 2872 O O . ALA D 1 55 ? 87.671 67.566 76.241 1.00 58.11 50 ALA D O 1
ATOM 2874 N N . ASP D 1 56 ? 88.882 68.947 74.948 1.00 58.19 51 ASP D N 1
ATOM 2875 C CA . ASP D 1 56 ? 89.295 67.890 74.022 1.00 59.43 51 ASP D CA 1
ATOM 2876 C C . ASP D 1 56 ? 88.204 67.569 73.007 1.00 57.72 51 ASP D C 1
ATOM 2877 O O . ASP D 1 56 ? 88.497 67.305 71.840 1.00 58.49 51 ASP D O 1
ATOM 2882 N N . ASN D 1 57 ? 86.949 67.585 73.451 1.00 53.85 52 ASN D N 1
ATOM 2883 C CA . ASN D 1 57 ? 85.825 67.284 72.569 1.00 50.40 52 ASN D CA 1
ATOM 2884 C C . ASN D 1 57 ? 84.872 68.459 72.339 1.00 47.02 52 ASN D C 1
ATOM 2885 O O . ASN D 1 57 ? 84.058 68.421 71.416 1.00 44.29 52 ASN D O 1
ATOM 2890 N N . VAL D 1 58 ? 84.966 69.487 73.178 1.00 43.56 53 VAL D N 1
ATOM 2891 C CA . VAL D 1 58 ? 84.111 70.670 73.051 1.00 41.96 53 VAL D CA 1
ATOM 2892 C C . VAL D 1 58 ? 84.898 71.971 73.190 1.00 40.82 53 VAL D C 1
ATOM 2893 O O . VAL D 1 58 ? 85.810 72.077 74.017 1.00 40.46 53 VAL D O 1
ATOM 2897 N N . VAL D 1 59 ? 84.542 72.948 72.360 1.00 39.45 54 VAL D N 1
ATOM 2898 C CA . VAL D 1 59 ? 85.160 74.271 72.374 1.00 38.69 54 VAL D CA 1
ATOM 2899 C C . VAL D 1 59 ? 84.052 75.301 72.646 1.00 36.65 54 VAL D C 1
ATOM 2900 O O . VAL D 1 59 ? 83.110 75.417 71.875 1.00 35.59 54 VAL D O 1
ATOM 2904 N N . VAL D 1 60 ? 84.159 76.036 73.743 1.00 37.82 55 VAL D N 1
ATOM 2905 C CA . VAL D 1 60 ? 83.152 77.038 74.075 1.00 37.85 55 VAL D CA 1
ATOM 2906 C C . VAL D 1 60 ? 83.659 78.420 73.697 1.00 38.65 55 VAL D C 1
ATOM 2907 O O . VAL D 1 60 ? 84.698 78.861 74.182 1.00 36.88 55 VAL D O 1
ATOM 2911 N N . LEU D 1 61 ? 82.915 79.098 72.831 1.00 38.16 56 LEU D N 1
ATOM 2912 C CA . LEU D 1 61 ? 83.267 80.441 72.364 1.00 38.45 56 LEU D CA 1
ATOM 2913 C C . LEU D 1 61 ? 82.204 81.430 72.830 1.00 39.64 56 LEU D C 1
ATOM 2914 O O . LEU D 1 61 ? 81.020 81.249 72.564 1.00 39.30 56 LEU D O 1
ATOM 2919 N N . LYS D 1 62 ? 82.635 82.478 73.514 1.00 38.21 57 LYS D N 1
ATOM 2920 C CA . LYS D 1 62 ? 81.722 83.486 74.026 1.00 38.64 57 LYS D CA 1
ATOM 2921 C C . LYS D 1 62 ? 81.687 84.692 73.077 1.00 39.51 57 LYS D C 1
ATOM 2922 O O . LYS D 1 62 ? 82.734 85.212 72.677 1.00 37.60 57 LYS D O 1
ATOM 2928 N N . VAL D 1 63 ? 80.484 85.129 72.711 1.00 36.53 58 VAL D N 1
ATOM 2929 C CA . VAL D 1 63 ? 80.323 86.264 71.804 1.00 36.78 58 VAL D CA 1
ATOM 2930 C C . VAL D 1 63 ? 79.549 87.385 72.479 1.00 37.54 58 VAL D C 1
ATOM 2931 O O . VAL D 1 63 ? 78.366 87.229 72.767 1.00 35.76 58 VAL D O 1
ATOM 2935 N N . ASP D 1 64 ? 80.212 88.509 72.737 1.00 37.31 59 ASP D N 1
ATOM 2936 C CA . ASP D 1 64 ? 79.545 89.648 73.369 1.00 41.02 59 ASP D CA 1
ATOM 2937 C C . ASP D 1 64 ? 78.789 90.396 72.273 1.00 41.18 59 ASP D C 1
ATOM 2938 O O . ASP D 1 64 ? 79.393 90.912 71.336 1.00 41.35 59 ASP D O 1
ATOM 2943 N N . VAL D 1 65 ? 77.465 90.452 72.391 1.00 41.16 60 VAL D N 1
ATOM 2944 C CA . VAL D 1 65 ? 76.638 91.113 71.380 1.00 41.24 60 VAL D CA 1
ATOM 2945 C C . VAL D 1 65 ? 76.805 92.627 71.332 1.00 43.83 60 VAL D C 1
ATOM 2946 O O . VAL D 1 65 ? 76.567 93.241 70.295 1.00 44.32 60 VAL D O 1
ATOM 2950 N N . ASP D 1 66 ? 77.202 93.227 72.450 1.00 45.48 61 ASP D N 1
ATOM 2951 C CA . ASP D 1 66 ? 77.392 94.672 72.500 1.00 50.07 61 ASP D CA 1
ATOM 2952 C C . ASP D 1 66 ? 78.687 95.037 71.786 1.00 50.21 61 ASP D C 1
ATOM 2953 O O . ASP D 1 66 ? 78.825 96.135 71.244 1.00 50.84 61 ASP D O 1
ATOM 2958 N N . GLU D 1 67 ? 79.635 94.105 71.789 1.00 51.22 62 GLU D N 1
ATOM 2959 C CA . GLU D 1 67 ? 80.935 94.327 71.164 1.00 52.45 62 GLU D CA 1
ATOM 2960 C C . GLU D 1 67 ? 81.064 93.735 69.766 1.00 51.03 62 GLU D C 1
ATOM 2961 O O . GLU D 1 67 ? 81.804 94.262 68.931 1.00 51.04 62 GLU D O 1
ATOM 2967 N N . CYS D 1 68 ? 80.352 92.643 69.508 1.00 47.98 63 CYS D N 1
ATOM 2968 C CA . CYS D 1 68 ? 80.400 92.017 68.196 1.00 47.32 63 CYS D CA 1
ATOM 2969 C C . CYS D 1 68 ? 79.012 92.018 67.571 1.00 46.16 63 CYS D C 1
ATOM 2970 O O . CYS D 1 68 ? 78.447 90.967 67.281 1.00 43.43 63 CYS D O 1
ATOM 2973 N N . GLU D 1 69 ? 78.478 93.216 67.362 1.00 46.75 64 GLU D N 1
ATOM 2974 C CA . GLU D 1 69 ? 77.151 93.388 66.793 1.00 48.31 64 GLU D CA 1
ATOM 2975 C C . GLU D 1 69 ? 76.955 92.676 65.461 1.00 47.96 64 GLU D C 1
ATOM 2976 O O . GLU D 1 69 ? 75.880 92.121 65.196 1.00 46.91 64 GLU D O 1
ATOM 2982 N N . ASP D 1 70 ? 77.991 92.686 64.628 1.00 46.95 65 ASP D N 1
ATOM 2983 C CA . ASP D 1 70 ? 77.928 92.043 63.317 1.00 47.67 65 ASP D CA 1
ATOM 2984 C C . ASP D 1 70 ? 77.686 90.548 63.426 1.00 44.79 65 ASP D C 1
ATOM 2985 O O . ASP D 1 70 ? 76.944 89.971 62.633 1.00 43.13 65 ASP D O 1
ATOM 2990 N N . ILE D 1 71 ? 78.324 89.920 64.407 1.00 42.24 66 ILE D N 1
ATOM 2991 C CA . ILE D 1 71 ? 78.168 88.489 64.600 1.00 40.34 66 ILE D CA 1
ATOM 2992 C C . ILE D 1 71 ? 76.771 88.205 65.149 1.00 37.88 66 ILE D C 1
ATOM 2993 O O . ILE D 1 71 ? 76.128 87.241 64.750 1.00 36.52 66 ILE D O 1
ATOM 2998 N N . ALA D 1 72 ? 76.302 89.052 66.058 1.00 38.86 67 ALA D N 1
ATOM 2999 C CA . ALA D 1 72 ? 74.966 88.879 66.625 1.00 39.33 67 ALA D CA 1
ATOM 3000 C C . ALA D 1 72 ? 73.948 88.891 65.484 1.00 40.00 67 ALA D C 1
ATOM 3001 O O . ALA D 1 72 ? 73.061 88.035 65.413 1.00 37.55 67 ALA D O 1
ATOM 3003 N N . MET D 1 73 ? 74.091 89.857 64.581 1.00 41.20 68 MET D N 1
ATOM 3004 C CA . MET D 1 73 ? 73.175 89.964 63.450 1.00 43.39 68 MET D CA 1
ATOM 3005 C C . MET D 1 73 ? 73.285 88.780 62.499 1.00 42.29 68 MET D C 1
ATOM 3006 O O . MET D 1 73 ? 72.275 88.264 62.028 1.00 41.59 68 MET D O 1
ATOM 3011 N N . GLU D 1 74 ? 74.512 88.358 62.214 1.00 42.50 69 GLU D N 1
ATOM 3012 C CA . GLU D 1 74 ? 74.750 87.232 61.316 1.00 43.29 69 GLU D CA 1
ATOM 3013 C C . GLU D 1 74 ? 74.042 85.964 61.773 1.00 42.74 69 GLU D C 1
ATOM 3014 O O . GLU D 1 74 ? 73.522 85.201 60.958 1.00 42.15 69 GLU D O 1
ATOM 3020 N N . TYR D 1 75 ? 74.034 85.729 63.082 1.00 40.89 70 TYR D N 1
ATOM 3021 C CA . TYR D 1 75 ? 73.395 84.535 63.618 1.00 39.34 70 TYR D CA 1
ATOM 3022 C C . TYR D 1 75 ? 71.948 84.765 64.046 1.00 39.66 70 TYR D C 1
ATOM 3023 O O . TYR D 1 75 ? 71.353 83.929 64.730 1.00 38.19 70 TYR D O 1
ATOM 3032 N N . ASN D 1 76 ? 71.392 85.906 63.647 1.00 38.39 71 ASN D N 1
ATOM 3033 C CA . ASN D 1 76 ? 70.000 86.235 63.937 1.00 38.77 71 ASN D CA 1
ATOM 3034 C C . ASN D 1 76 ? 69.651 86.054 65.415 1.00 36.85 71 ASN D C 1
ATOM 3035 O O . ASN D 1 76 ? 68.717 85.333 65.759 1.00 35.40 71 ASN D O 1
ATOM 3040 N N . ILE D 1 77 ? 70.401 86.724 66.279 1.00 32.13 72 ILE D N 1
ATOM 3041 C CA . ILE D 1 77 ? 70.201 86.642 67.721 1.00 33.78 72 ILE D CA 1
ATOM 3042 C C . ILE D 1 77 ? 69.152 87.649 68.198 1.00 34.46 72 ILE D C 1
ATOM 3043 O O . ILE D 1 77 ? 69.124 88.788 67.730 1.00 33.37 72 ILE D O 1
ATOM 3048 N N . SER D 1 78 ? 68.292 87.237 69.127 1.00 34.09 73 SER D N 1
ATOM 3049 C CA . SER D 1 78 ? 67.271 88.147 69.653 1.00 36.24 73 SER D CA 1
ATOM 3050 C C . SER D 1 78 ? 66.996 87.964 71.156 1.00 38.52 73 SER D C 1
ATOM 3051 O O . SER D 1 78 ? 66.478 88.872 71.811 1.00 40.99 73 SER D O 1
ATOM 3054 N N . SER D 1 79 ? 67.317 86.794 71.697 1.00 39.60 74 SER D N 1
ATOM 3055 C CA . SER D 1 79 ? 67.112 86.544 73.123 1.00 42.32 74 SER D CA 1
ATOM 3056 C C . SER D 1 79 ? 68.434 86.154 73.777 1.00 42.48 74 SER D C 1
ATOM 3057 O O . SER D 1 79 ? 69.279 85.524 73.144 1.00 43.47 74 SER D O 1
ATOM 3060 N N . MET D 1 80 ? 68.613 86.530 75.040 1.00 41.52 75 MET D N 1
ATOM 3061 C CA . MET D 1 80 ? 69.849 86.221 75.763 1.00 41.00 75 MET D CA 1
ATOM 3062 C C . MET D 1 80 ? 69.636 85.393 77.027 1.00 37.76 75 MET D C 1
ATOM 3063 O O . MET D 1 80 ? 68.728 85.652 77.807 1.00 38.02 75 MET D O 1
ATOM 3068 N N . PRO D 1 81 ? 70.494 84.387 77.246 1.00 36.84 76 PRO D N 1
ATOM 3069 C CA . PRO D 1 81 ? 71.600 84.039 76.345 1.00 33.65 76 PRO D CA 1
ATOM 3070 C C . PRO D 1 81 ? 71.142 83.113 75.225 1.00 31.46 76 PRO D C 1
ATOM 3071 O O . PRO D 1 81 ? 70.116 82.446 75.348 1.00 31.76 76 PRO D O 1
ATOM 3075 N N . THR D 1 82 ? 71.877 83.085 74.119 1.00 29.35 77 THR D N 1
ATOM 3076 C CA . THR D 1 82 ? 71.526 82.174 73.038 1.00 27.54 77 THR D CA 1
ATOM 3077 C C . THR D 1 82 ? 72.728 81.284 72.789 1.00 27.95 77 THR D C 1
ATOM 3078 O O . THR D 1 82 ? 73.863 81.764 72.687 1.00 29.47 77 THR D O 1
ATOM 3082 N N . PHE D 1 83 ? 72.480 79.983 72.710 1.00 27.36 78 PHE D N 1
ATOM 3083 C CA . PHE D 1 83 ? 73.541 79.014 72.446 1.00 29.00 78 PHE D CA 1
ATOM 3084 C C . PHE D 1 83 ? 73.369 78.389 71.063 1.00 28.90 78 PHE D C 1
ATOM 3085 O O . PHE D 1 83 ? 72.333 77.796 70.765 1.00 29.12 78 PHE D O 1
ATOM 3093 N N . VAL D 1 84 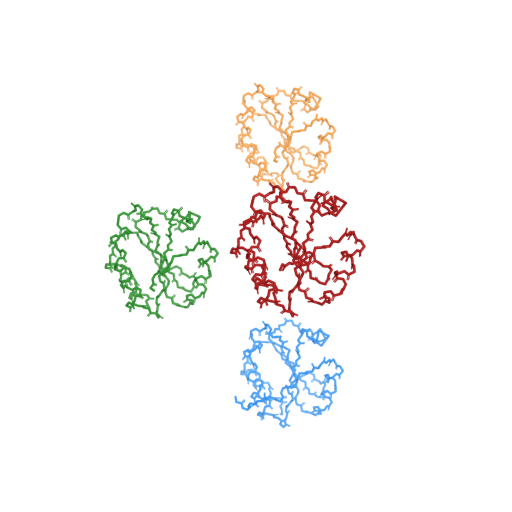? 74.392 78.522 70.224 1.00 27.80 79 VAL D N 1
ATOM 3094 C CA . VAL D 1 84 ? 74.365 77.947 68.885 1.00 30.00 79 VAL D CA 1
ATOM 3095 C C . VAL D 1 84 ? 75.409 76.840 68.859 1.00 30.39 79 VAL D C 1
ATOM 3096 O O . VAL D 1 84 ? 76.569 77.069 69.200 1.00 31.40 79 VAL D O 1
ATOM 3100 N N . PHE D 1 85 ? 74.995 75.645 68.465 1.00 27.63 80 PHE D N 1
ATOM 3101 C CA . PHE D 1 85 ? 75.910 74.516 68.420 1.00 31.19 80 PHE D CA 1
ATOM 3102 C C . PHE D 1 85 ? 76.296 74.165 66.994 1.00 33.68 80 PHE D C 1
ATOM 3103 O O . PHE D 1 85 ? 75.436 73.874 66.152 1.00 32.89 80 PHE D O 1
ATOM 3111 N N . LEU D 1 86 ? 77.602 74.184 66.745 1.00 36.20 81 LEU D N 1
ATOM 3112 C CA . LEU D 1 86 ? 78.145 73.894 65.431 1.00 39.78 81 LEU D CA 1
ATOM 3113 C C . LEU D 1 86 ? 79.073 72.688 65.460 1.00 42.19 81 LEU D C 1
ATOM 3114 O O . LEU D 1 86 ? 79.726 72.416 66.468 1.00 39.93 81 LEU D O 1
ATOM 3119 N N . LYS D 1 87 ? 79.120 71.967 64.344 1.00 45.34 82 LYS D N 1
ATOM 3120 C CA . LYS D 1 87 ? 79.995 70.811 64.213 1.00 50.73 82 LYS D CA 1
ATOM 3121 C C . LYS D 1 87 ? 80.373 70.629 62.745 1.00 52.58 82 LYS D C 1
ATOM 3122 O O . LYS D 1 87 ? 79.513 70.410 61.889 1.00 51.66 82 LYS D O 1
ATOM 3128 N N . ASN D 1 88 ? 81.669 70.730 62.460 1.00 55.58 83 ASN D N 1
ATOM 3129 C CA . ASN D 1 88 ? 82.173 70.586 61.094 1.00 58.82 83 ASN D CA 1
ATOM 3130 C C . ASN D 1 88 ? 81.385 71.446 60.103 1.00 60.00 83 ASN D C 1
ATOM 3131 O O . ASN D 1 88 ? 80.945 70.964 59.057 1.00 61.12 83 ASN D O 1
ATOM 3136 N N . GLY D 1 89 ? 81.212 72.721 60.436 1.00 61.01 84 GLY D N 1
ATOM 3137 C CA . GLY D 1 89 ? 80.502 73.620 59.542 1.00 62.17 84 GLY D CA 1
ATOM 3138 C C . GLY D 1 89 ? 79.034 73.302 59.321 1.00 62.69 84 GLY D C 1
ATOM 3139 O O . GLY D 1 89 ? 78.518 73.435 58.208 1.00 64.60 84 GLY D O 1
ATOM 3140 N N . VAL D 1 90 ? 78.355 72.878 60.378 1.00 60.46 85 VAL D N 1
ATOM 3141 C CA . VAL D 1 90 ? 76.939 72.558 60.296 1.00 57.59 85 VAL D CA 1
ATOM 3142 C C . VAL D 1 90 ? 76.297 72.924 61.627 1.00 55.55 85 VAL D C 1
ATOM 3143 O O . VAL D 1 90 ? 76.755 72.482 62.679 1.00 53.34 85 VAL D O 1
ATOM 3147 N N . LYS D 1 91 ? 75.247 73.738 61.586 1.00 53.11 86 LYS D N 1
ATOM 3148 C CA . LYS D 1 91 ? 74.564 74.123 62.813 1.00 51.24 86 LYS D CA 1
ATOM 3149 C C . LYS D 1 91 ? 73.696 72.960 63.279 1.00 49.32 86 LYS D C 1
ATOM 3150 O O . LYS D 1 91 ? 72.595 72.756 62.774 1.00 50.88 86 LYS D O 1
ATOM 3156 N N . VAL D 1 92 ? 74.195 72.195 64.242 1.00 46.15 87 VAL D N 1
ATOM 3157 C CA . VAL D 1 92 ? 73.452 71.050 64.741 1.00 45.02 87 VAL D CA 1
ATOM 3158 C C . VAL D 1 92 ? 72.205 71.438 65.529 1.00 44.17 87 VAL D C 1
ATOM 3159 O O . VAL D 1 92 ? 71.200 70.735 65.477 1.00 44.92 87 VAL D O 1
ATOM 3163 N N . GLU D 1 93 ? 72.253 72.558 66.243 1.00 42.36 88 GLU D N 1
ATOM 3164 C CA . GLU D 1 93 ? 71.096 72.981 67.020 1.00 40.69 88 GLU D CA 1
ATOM 3165 C C . GLU D 1 93 ? 71.294 74.355 67.634 1.00 38.01 88 GLU D C 1
ATOM 3166 O O . GLU D 1 93 ? 72.395 74.902 67.619 1.00 34.53 88 GLU D O 1
ATOM 3172 N N . GLU D 1 94 ? 70.213 74.907 68.173 1.00 37.08 89 GLU D N 1
ATOM 3173 C CA . GLU D 1 94 ? 70.247 76.214 68.817 1.00 37.95 89 GLU D CA 1
ATOM 3174 C C . GLU D 1 94 ? 69.014 76.405 69.688 1.00 36.30 89 GLU D C 1
ATOM 3175 O O . GLU D 1 94 ? 67.961 75.845 69.403 1.00 35.81 89 GLU D O 1
ATOM 3181 N N . PHE D 1 95 ? 69.172 77.173 70.762 1.00 35.17 90 PHE D N 1
ATOM 3182 C CA . PHE D 1 95 ? 68.074 77.507 71.666 1.00 34.50 90 PHE D CA 1
ATOM 3183 C C . PHE D 1 95 ? 68.488 78.719 72.491 1.00 36.03 90 PHE D C 1
ATOM 3184 O O . PHE D 1 95 ? 69.681 79.006 72.640 1.00 36.31 90 PHE D O 1
ATOM 3192 N N . ALA D 1 96 ? 67.497 79.430 73.019 1.00 34.63 91 ALA D N 1
ATOM 3193 C CA . ALA D 1 96 ? 67.739 80.620 73.818 1.00 35.08 91 ALA D CA 1
ATOM 3194 C C . ALA D 1 96 ? 67.280 80.413 75.247 1.00 35.53 91 ALA D C 1
ATOM 3195 O O . ALA D 1 96 ? 66.339 79.670 75.500 1.00 36.06 91 ALA D O 1
ATOM 3197 N N . GLY D 1 97 ? 67.937 81.086 76.180 1.00 36.00 92 GLY D N 1
ATOM 3198 C CA . GLY D 1 97 ? 67.558 80.963 77.573 1.00 36.80 92 GLY D CA 1
ATOM 3199 C C . GLY D 1 97 ? 68.602 80.229 78.386 1.00 38.24 92 GLY D C 1
ATOM 3200 O O . GLY D 1 97 ? 69.312 79.368 77.870 1.00 36.88 92 GLY D O 1
ATOM 3201 N N . ALA D 1 98 ? 68.694 80.565 79.666 1.00 39.17 93 ALA D N 1
ATOM 3202 C CA . ALA D 1 98 ? 69.665 79.931 80.546 1.00 39.63 93 ALA D CA 1
ATOM 3203 C C . ALA D 1 98 ? 69.154 78.605 81.098 1.00 39.78 93 ALA D C 1
ATOM 3204 O O . ALA D 1 98 ? 68.881 78.490 82.290 1.00 41.29 93 ALA D O 1
ATOM 3206 N N . ASN D 1 99 ? 69.012 77.608 80.232 1.00 37.92 94 ASN D N 1
ATOM 3207 C CA . ASN D 1 99 ? 68.552 76.293 80.661 1.00 36.01 94 ASN D CA 1
ATOM 3208 C C . ASN D 1 99 ? 69.785 75.389 80.782 1.00 35.22 94 ASN D C 1
ATOM 3209 O O . ASN D 1 99 ? 70.205 74.764 79.808 1.00 34.00 94 ASN D O 1
ATOM 3214 N N . ALA D 1 100 ? 70.345 75.322 81.987 1.00 35.45 95 ALA D N 1
ATOM 3215 C CA . ALA D 1 100 ? 71.549 74.536 82.262 1.00 34.79 95 ALA D CA 1
ATOM 3216 C C . ALA D 1 100 ? 71.454 73.059 81.930 1.00 34.86 95 ALA D C 1
ATOM 3217 O O . ALA D 1 100 ? 72.390 72.476 81.384 1.00 35.51 95 ALA D O 1
ATOM 3219 N N . LYS D 1 101 ? 70.333 72.442 82.277 1.00 36.83 96 LYS D N 1
ATOM 3220 C CA . LYS D 1 101 ? 70.156 71.026 82.008 1.00 37.78 96 LYS D CA 1
ATOM 3221 C C . LYS D 1 101 ? 70.046 70.810 80.502 1.00 35.67 96 LYS D C 1
ATOM 3222 O O . LYS D 1 101 ? 70.594 69.847 79.966 1.00 34.06 96 LYS D O 1
ATOM 3228 N N . ARG D 1 102 ? 69.339 71.702 79.811 1.00 35.60 97 ARG D N 1
ATOM 3229 C CA . ARG D 1 102 ? 69.205 71.562 78.365 1.00 33.14 97 ARG D CA 1
ATOM 3230 C C . ARG D 1 102 ? 70.577 71.736 77.730 1.00 34.09 97 ARG D C 1
ATOM 3231 O O . ARG D 1 102 ? 70.953 70.985 76.831 1.00 34.99 97 ARG D O 1
ATOM 3239 N N . LEU D 1 103 ? 71.317 72.736 78.200 1.00 33.15 98 LEU D N 1
ATOM 3240 C CA . LEU D 1 103 ? 72.654 73.001 77.689 1.00 34.67 98 LEU D CA 1
ATOM 3241 C C . LEU D 1 103 ? 73.517 71.734 77.769 1.00 35.51 98 LEU D C 1
ATOM 3242 O O . LEU D 1 103 ? 74.152 71.340 76.787 1.00 35.99 98 LEU D O 1
ATOM 3247 N N . GLU D 1 104 ? 73.532 71.091 78.935 1.00 37.47 99 GLU D N 1
ATOM 3248 C CA . GLU D 1 104 ? 74.329 69.877 79.103 1.00 39.63 99 GLU D CA 1
ATOM 3249 C C . GLU D 1 104 ? 73.831 68.734 78.222 1.00 38.36 99 GLU D C 1
ATOM 3250 O O . GLU D 1 104 ? 74.626 67.958 77.694 1.00 38.84 99 GLU D O 1
ATOM 3256 N N . ASP D 1 105 ? 72.517 68.640 78.062 1.00 37.02 100 ASP D N 1
ATOM 3257 C CA . ASP D 1 105 ? 71.912 67.606 77.231 1.00 37.28 100 ASP D CA 1
ATOM 3258 C C . ASP D 1 105 ? 72.416 67.673 75.792 1.00 36.80 100 ASP D C 1
ATOM 3259 O O . ASP D 1 105 ? 72.776 66.650 75.208 1.00 32.97 100 ASP D O 1
ATOM 3264 N N . VAL D 1 106 ? 72.421 68.874 75.217 1.00 34.37 101 VAL D N 1
ATOM 3265 C CA . VAL D 1 106 ? 72.872 69.051 73.834 1.00 35.28 101 VAL D CA 1
ATOM 3266 C C . VAL D 1 106 ? 74.323 68.608 73.677 1.00 34.49 101 VAL D C 1
ATOM 3267 O O . VAL D 1 106 ? 74.677 67.891 72.738 1.00 33.04 101 VAL D O 1
ATOM 3271 N N . ILE D 1 107 ? 75.155 69.050 74.608 1.00 34.70 102 ILE D N 1
ATOM 3272 C CA . ILE D 1 107 ? 76.567 68.715 74.587 1.00 37.73 102 ILE D CA 1
ATOM 3273 C C . ILE D 1 107 ? 76.801 67.203 74.665 1.00 39.53 102 ILE D C 1
ATOM 3274 O O . ILE D 1 107 ? 77.466 66.630 73.802 1.00 38.31 102 ILE D O 1
ATOM 3279 N N . LYS D 1 108 ? 76.233 66.552 75.675 1.00 41.59 103 LYS D N 1
ATOM 3280 C CA . LYS D 1 108 ? 76.399 65.112 75.829 1.00 42.76 103 LYS D CA 1
ATOM 3281 C C . LYS D 1 108 ? 75.883 64.333 74.630 1.00 42.82 103 LYS D C 1
ATOM 3282 O O . LYS D 1 108 ? 76.454 63.311 74.257 1.00 42.82 103 LYS D O 1
ATOM 3288 N N . ALA D 1 109 ? 74.810 64.817 74.019 1.00 41.61 104 ALA D N 1
ATOM 3289 C CA . ALA D 1 109 ? 74.223 64.132 72.869 1.00 42.60 104 ALA D CA 1
ATOM 3290 C C . ALA D 1 109 ? 74.976 64.351 71.557 1.00 44.65 104 ALA D C 1
ATOM 3291 O O . ALA D 1 109 ? 74.776 63.608 70.592 1.00 42.70 104 ALA D O 1
ATOM 3293 N N . ASN D 1 110 ? 75.828 65.370 71.514 1.00 46.46 105 ASN D N 1
ATOM 3294 C CA . ASN D 1 110 ? 76.582 65.662 70.300 1.00 50.34 105 ASN D CA 1
ATOM 3295 C C . ASN D 1 110 ? 78.085 65.660 70.553 1.00 55.11 105 ASN D C 1
ATOM 3296 O O . ASN D 1 110 ? 78.872 66.084 69.699 1.00 54.62 105 ASN D O 1
ATOM 3301 N N . ILE D 1 111 ? 78.474 65.177 71.729 1.00 59.30 106 ILE D N 1
ATOM 3302 C CA . ILE D 1 111 ? 79.877 65.127 72.121 1.00 63.50 106 ILE D CA 1
ATOM 3303 C C . ILE D 1 111 ? 80.593 63.946 71.478 1.00 66.03 106 ILE D C 1
ATOM 3304 O O . ILE D 1 111 ? 79.910 62.949 71.152 1.00 67.78 106 ILE D O 1
#

Radius of gyration: 44.78 Å; Cα contacts (8 Å, |Δi|>4): 714; chains: 4; bounding box: 94×98×76 Å

Secondary structure (DSSP, 8-state):
---S--EEE--SHHHHHHHHHHHTTSEEEEEEE-TT-HHHHHHHHHHHHHHHHTTTTEEEEEEETTT-HHHHHHTT--SSSEEEEEETTEEEEEEES--HHHHHHHHHHT-/--EEP-SHHHHHHHHHHTTTSEEEEEEE-TT-HHHHHHHHHHHHHHHHTTTTEEEEEEETTT-HHHHHHTT--SSSEEEEEETTEEEEEEES--HHHHHHHHHHH-/-EEE--SHHHHHHHHHHHTTSEEEEEEE-TT-HHHHHHHHHHHHHHHHTTTTEEEEEEETTT-HHHHHHTT--SSSEEEEEETTEEEEEEES--HHHHHHHHHHH-/---B--SHHHHHHHHHHTTTSEEEEEEE-TT-HHHHHHHHHHHHHHHHTTTTEEEEEEETTT-HHHHHHTT--SSSEEEEEESS-EEEEEES--HHHHHHHHHHH-

Nearest PDB structures (foldseek):
  1xwa-assembly1_A  TM=1.007E+00  e=9.997E-21  Drosophila melanogaster
  1xw9-assembly3_C  TM=1.002E+00  e=2.520E-20  Drosophila melanogaster
  5dbq-assembly2_B  TM=9.853E-01  e=2.786E-16  Anticarsia gemmatalis
  2yoi-assembly2_B  TM=9.758E-01  e=1.124E-14  synthetic construct
  6z7o-assembly1_A-2  TM=9.921E-01  e=3.234E-14  Drosophila melanogaster

B-factor: mean 44.92, std 12.26, range [14.92, 85.87]

CATH classification: 3.40.30.10

Foldseek 3Di:
DLDDALAAEAQEPVSVVVVQVVLPFAKEKEKEAEPPDPLSVVLVVLNRVVCNVPVPRYHYYYYHCVRYVVVCVVVVHDAPTKIWIDGPNHTDDIDHTNDSVVVVVSNVVPD/DAAEAQEPVSVVVVLVVCPFAKEKEWEAAPVDDLQVVLVVLLVVVCVVPPVRYHYYYYHCVRHVVVCVVVVPDAPTKIWIDGNNRTDDIDHTSDSVVVVVSNVVPD/DEEEAQEPVRVVVVVVVCPQAKEKEWEAAPPDDLSVVLVVLVVVVCVVPPPRYYYYYYHCVRYVVVCVVVPHDAPTKIWIDGPNHTDDIDHTNDSVVVVVVNVVVD/DAAEAQEPVSVVVVVVVCPQAKEKEWEAEPPDPQSVVLVVLVVVCCVVQPPRYHYYYYYCVRHVVVCVVVVHDAPTKIFIDGPHRGPDIDHTSDSVVVVVVNVVRD

InterPro domains:
  IPR005746 Thioredoxin [PIRSF000077] (6-99)
  IPR005746 Thioredoxin [TIGR01068] (15-104)
  IPR013766 Thioredoxin domain [PF00085] (7-103)
  IPR013766 Thioredoxin domain [PS51352] (1-106)
  IPR017937 Thioredoxin, conserved site [PS00194] (24-42)
  IPR036249 Thioredoxin-like superfamily [SSF52833] (2-104)

Sequence (429 aa):
AAAAAMVYQVKDKADLDGQLTKASGKLVVLDFFATWCGPCKMISPKLVELSTQFADNVVVLKVDVDECEDIAMEYNISSMPTFVFLKNGVKVEEFAGANAKRLEDVIKANIMVYQVKDKADLDGQLTKASGKLVVLDFFATWCGPCKMISPKLVELSTQFADNVVVLKVDVDECEDIAMEYNISSMPTFVFLKNGVKVEEFAGANAKRLEDVIKANIMVYQVKDKADLDGQLTKASGKLVVLDFFATWCGPCKMISPKLVELSTQFADNVVVLKVDVDECEDIAMEYNISSMPTFVFLKNGVKVEEFAGANAKRLEDVIKANIMVYQVKDKADLDGQLTKASGKLVVLDFFATWCGPCKMISPKLVELSTQFADNVVVLKVDVDECEDIAMEYNISSMPTFVFLKNGVKVEEFAGANAKRLEDVIKANI

Solvent-accessible surface area: 22661 Å² total; per-residue (Å²): 114,36,81,96,40,78,32,91,68,1,155,55,88,72,32,2,73,34,23,37,105,152,4,78,35,64,0,4,0,0,2,0,14,0,85,168,7,42,66,0,110,126,4,28,87,37,4,31,60,0,1,52,98,24,51,131,69,8,26,1,0,40,0,4,23,69,128,7,116,82,0,13,147,102,47,124,28,109,57,44,0,4,0,0,0,8,61,108,62,99,116,52,65,65,10,48,28,27,72,41,169,106,0,34,87,9,0,117,86,39,92,149,16,79,63,2,145,60,99,71,30,3,76,34,20,49,99,148,3,80,34,77,0,5,0,0,3,0,16,0,93,165,7,38,70,7,125,134,4,31,87,37,2,56,93,1,9,96,97,30,52,118,68,10,30,3,1,43,0,4,18,68,132,7,119,92,0,13,152,98,41,127,31,114,52,38,0,5,0,0,0,16,58,102,79,95,113,51,67,68,11,48,27,30,69,37,169,105,0,35,90,8,0,116,86,41,85,162,35,91,72,3,151,55,87,76,29,1,72,36,35,46,115,149,4,81,34,66,1,6,0,0,3,0,19,0,96,171,7,36,62,8,130,145,7,32,88,45,0,45,83,1,5,91,99,32,53,123,75,9,34,2,1,33,0,5,18,68,121,4,122,69,0,14,157,99,40,129,28,102,66,31,0,6,0,0,0,20,64,109,81,95,112,56,62,63,13,51,27,37,70,43,173,103,0,31,89,7,1,107,83,43,84,197,26,105,63,1,149,56,87,71,31,2,76,37,26,47,107,142,3,79,40,61,1,5,0,0,3,0,16,0,90,169,6,38,65,8,122,155,5,34,90,48,3,50,85,0,23,96,112,27,54,124,77,9,29,11,1,42,0,4,16,69,126,8,120,99,1,14,158,101,43,127,29,111,58,42,0,4,0,0,0,17,66,109,81,95,115,50,64,63,13,52,25,35,71,38,142,105,0,32,62,9,0,118,88,38,83